Protein AF-A0A2J7QLH9-F1 (afdb_monomer)

InterPro domains:
  IPR019323 ELKS/Rab6-interacting/CAST family member 1 [PF10174] (123-238)
  IPR019323 ELKS/Rab6-interacting/CAST family member 1 [PF10174] (456-669)

Organism: NCBI:txid105785

Radius of gyration: 64.63 Å; Cα contacts (8 Å, |Δi|>4): 52; chains: 1; bounding box: 127×160×203 Å

Sequence (735 aa):
MLVRQLEEELRMRMRNPSVELQQQMEMLFTENEHLTREIAILRETIKELELRIETQKQTLQARDESIKKLLEMLQNKGVGGKMLEEERMQFEFMQARLIESESRTHHYETLVRNRDQELTKTKRLDEFRAEIQRRDQEILAMSAKMKTLEEQHQDYQRHIAVLKESLCAKEEHYNMLQADVEELRQRLEEKNRHIEKKTLTATQATQERNRLNNELNELRDHMDIKDRKINVLQRKLDLHEANKKLANGAARAGEETTALKMQLDEQKKQLEDQRRKLEEHKKGLDSKSRQLEEKEKSIADVDQKLKKRKEKLDQLEAQIQKQSTMAAAGGGGRGDPELQKRLSEMQQELESNHTELEKTREDAQRSQVEMERLLQLVQMSQEEQNTKEKMIRDLQEALKNAQAKLRSQQTANAQLEEQRRREEVEVQDKSVEVNIKEDNVQMVYDLKEVKRNELRITELEQDVCSLEEALTDQHKGEELQGLHEELTKKDAKIMDMEQEICALEAALRDHSHMAELEELVGVVRQKDERIEELEEALRESVRITAEREMVLQEEESCRKQIMEKVGKLEQRLLSLQTAHALRCSTCRPLLMRLQELERRLTQLLAERREHLQDLAQMKQEALEAAISEKDAHLALLEVSGIRTARQAEEADQLHADRRRLMEKLKEENEWSVRLLQEYSEPDHMSLGPSLLDLDMGEDQNCTHSGNHNGQIHQQNEVDQDSLEAVSPNITPPPT

Foldseek 3Di:
DVVVVVVVVVVVCVVDPPPVVVVVVVVVVVVVVVVVVVVVVVVVVVVVVVVVVVVVVVVVVVVVVVVVVVVVVVVPDDDDDPCCPVVVVVVVVVVVVVVVVVVVVVVVVVVVVVVVVVVVVVVVVVVVVVVVVVVVVVVVVVVVVVVVVVVVVVVVVVVVVVVVVVVVVVVVVVVVVVVVVVVVVVVVVVVVVVVVVVVVVVVVVVVVVVVVVVVVVVVVVVVVVVVVVVVVVVVVVVVVVVVCVVVDDDDDDDDPPVVVVVVVVVVVVVVVVVVVVVVVVVVVVVVVVVVVVVVVVVVVVVVVVVVVVVVVVVVVVVVVVVVVVVPPDDDDDDDDVVVVVVVVVVVVVVVVVVVVVVVVVVVVVVVVVVVVVVVVVVVVVVVVVVVVVVVVVVVVVVVVVVVVVVVVVVVVVVVVVVVVVVVVVVVVVVVVVVVVPPPVPPVVVVVVVVVVVVVVVVVVVVVVVVVVVVPPDDDDVPVVVVVVVVVVVVVVVVVVVVVVVVVVVVVVVPCPVVVVVVVVVVVVVVVVVVVVVVVVVVVVVVVVVVVVVVVVVVVVVVVVVVVVVVLVVVQVVLVVVVVVLCPDPVSVVVVVVVVVVVVVVVVVLVVVLVVLLVVLVVLLVVLVVVLVVLVVVLVVLVVVDDDDPVSVVVNVVSVVVSVVSVVVSVVSVVVSVVVCVVSDDDPDPPSHDDPPPDDCDDDDDDDDDDDDDDDDDDDDDDDDDDDDDDDDDDDDDDD

Structure (mmCIF, N/CA/C/O backbone):
data_AF-A0A2J7QLH9-F1
#
_entry.id   AF-A0A2J7QLH9-F1
#
loop_
_atom_site.group_PDB
_atom_site.id
_atom_site.type_symbol
_atom_site.label_atom_id
_atom_site.label_alt_id
_atom_site.label_comp_id
_atom_site.label_asym_id
_atom_site.label_entity_id
_atom_site.label_seq_id
_atom_site.pdbx_PDB_ins_code
_atom_site.Cartn_x
_atom_site.Cartn_y
_atom_site.Cartn_z
_atom_site.occupancy
_atom_site.B_iso_or_equiv
_atom_site.auth_seq_id
_atom_site.auth_comp_id
_atom_site.auth_asym_id
_atom_site.auth_atom_id
_atom_site.pdbx_PDB_model_num
ATOM 1 N N . MET A 1 1 ? 2.334 27.871 14.877 1.00 56.38 1 MET A N 1
ATOM 2 C CA . MET A 1 1 ? 1.434 29.017 15.171 1.00 56.38 1 MET A CA 1
ATOM 3 C C . MET A 1 1 ? 0.047 28.553 15.635 1.00 56.38 1 MET A C 1
ATOM 5 O O . MET A 1 1 ? -0.440 29.079 16.625 1.00 56.38 1 MET A O 1
ATOM 9 N N . LEU A 1 2 ? -0.528 27.517 15.009 1.00 61.38 2 LEU A N 1
ATOM 10 C CA . LEU A 1 2 ? -1.844 26.954 15.352 1.00 61.38 2 LEU A CA 1
ATOM 11 C C . LEU A 1 2 ? -1.919 26.312 16.751 1.00 61.38 2 LEU A C 1
ATOM 13 O O . LEU A 1 2 ? -2.878 26.536 17.473 1.00 61.38 2 LEU A O 1
ATOM 17 N N . VAL A 1 3 ? -0.877 25.587 17.179 1.00 63.22 3 VAL A N 1
ATOM 18 C CA . VAL A 1 3 ? -0.810 25.000 18.536 1.00 63.22 3 VAL A CA 1
ATOM 19 C C . VAL A 1 3 ? -0.829 26.088 19.608 1.00 63.22 3 VAL A C 1
ATOM 21 O O . VAL A 1 3 ? -1.564 25.988 20.579 1.00 63.22 3 VAL A O 1
ATOM 24 N N . ARG A 1 4 ? -0.108 27.190 19.374 1.00 66.12 4 ARG A N 1
ATOM 25 C CA . ARG A 1 4 ? -0.086 28.338 20.284 1.00 66.12 4 ARG A CA 1
ATOM 26 C C . ARG A 1 4 ? -1.447 29.040 20.335 1.00 66.12 4 ARG A C 1
ATOM 28 O O . ARG A 1 4 ? -1.876 29.419 21.410 1.00 66.12 4 ARG A O 1
ATOM 35 N N . GLN A 1 5 ? -2.158 29.139 19.207 1.00 66.06 5 GLN A N 1
ATOM 36 C CA . GLN A 1 5 ? -3.539 29.642 19.163 1.00 66.06 5 GLN A CA 1
ATOM 37 C C . GLN A 1 5 ? -4.534 28.712 19.868 1.00 66.06 5 GLN A C 1
ATOM 39 O O . GLN A 1 5 ? -5.402 29.203 20.578 1.00 66.06 5 GLN A O 1
ATOM 44 N N . LEU A 1 6 ? -4.389 27.392 19.726 1.00 67.31 6 LEU A N 1
ATOM 45 C CA . LEU A 1 6 ? -5.244 26.409 20.395 1.00 67.31 6 LEU A CA 1
ATOM 46 C C . LEU A 1 6 ? -4.986 26.361 21.906 1.00 67.31 6 LEU A C 1
ATOM 48 O O . LEU A 1 6 ? -5.929 26.237 22.681 1.00 67.31 6 LEU A O 1
ATOM 52 N N . GLU A 1 7 ? -3.735 26.521 22.339 1.00 69.25 7 GLU A N 1
ATOM 53 C CA . GLU A 1 7 ? -3.374 26.674 23.752 1.00 69.25 7 GLU A CA 1
ATOM 54 C C . GLU A 1 7 ? -3.890 27.998 24.338 1.00 69.25 7 GLU A C 1
ATOM 56 O O . GLU A 1 7 ? -4.374 28.015 25.472 1.00 69.25 7 GLU A O 1
ATOM 61 N N . GLU A 1 8 ? -3.842 29.095 23.573 1.00 66.50 8 GLU A N 1
ATOM 62 C CA . GLU A 1 8 ? -4.429 30.388 23.953 1.00 66.50 8 GLU A CA 1
ATOM 63 C C . GLU A 1 8 ? -5.969 30.302 24.022 1.00 66.50 8 GLU A C 1
ATOM 65 O O . GLU A 1 8 ? -6.568 30.813 24.967 1.00 66.50 8 GLU A O 1
ATOM 70 N N . GLU A 1 9 ? -6.625 29.595 23.092 1.00 64.12 9 GLU A N 1
ATOM 71 C CA . GLU A 1 9 ? -8.077 29.354 23.098 1.00 64.12 9 GLU A CA 1
ATOM 72 C C . GLU A 1 9 ? -8.522 28.456 24.258 1.00 64.12 9 GLU A C 1
ATOM 74 O O . GLU A 1 9 ? -9.528 28.747 24.909 1.00 64.12 9 GLU A O 1
ATOM 79 N N . LEU A 1 10 ? -7.774 27.391 24.569 1.00 63.62 10 LEU A N 1
ATOM 80 C CA . LEU A 1 10 ? -8.029 26.542 25.737 1.00 63.62 10 LEU A CA 1
ATOM 81 C C . LEU A 1 10 ? -7.818 27.318 27.041 1.00 63.62 10 LEU A C 1
ATOM 83 O O . LEU A 1 10 ? -8.642 27.217 27.952 1.00 63.62 10 LEU A O 1
ATOM 87 N N . ARG A 1 11 ? -6.778 28.159 27.120 1.00 66.25 11 ARG A N 1
ATOM 88 C CA . ARG A 1 11 ? -6.588 29.080 28.253 1.00 66.25 11 ARG A CA 1
ATOM 89 C C . ARG A 1 11 ? -7.726 30.087 28.371 1.00 66.25 11 ARG A C 1
ATOM 91 O O . ARG A 1 11 ? -8.194 30.314 29.484 1.00 66.25 11 ARG A O 1
ATOM 98 N N . MET A 1 12 ? -8.204 30.658 27.267 1.00 57.88 12 MET A N 1
ATOM 99 C CA . MET A 1 12 ? -9.326 31.604 27.271 1.00 57.88 12 MET A CA 1
ATOM 100 C C . MET A 1 12 ? -10.648 30.934 27.673 1.00 57.88 12 MET A C 1
ATOM 102 O O . MET A 1 12 ? -11.394 31.515 28.461 1.00 57.88 12 MET A O 1
ATOM 106 N N . ARG A 1 13 ? -10.910 29.691 27.241 1.00 59.44 13 ARG A N 1
ATOM 107 C CA . ARG A 1 13 ? -12.090 28.908 27.666 1.00 59.44 13 ARG A CA 1
ATOM 108 C C . ARG A 1 13 ? -12.046 28.481 29.135 1.00 59.44 13 ARG A C 1
ATOM 110 O O . ARG A 1 13 ? -13.095 28.398 29.761 1.00 59.44 13 ARG A O 1
ATOM 117 N N . MET A 1 14 ? -10.863 28.234 29.702 1.00 57.50 14 MET A N 1
ATOM 118 C CA . MET A 1 14 ? -10.731 27.959 31.140 1.00 57.50 14 MET A CA 1
ATOM 119 C C . MET A 1 14 ? -10.796 29.224 32.005 1.00 57.50 14 MET A C 1
ATOM 121 O O . MET A 1 14 ? -11.157 29.140 33.176 1.00 57.50 14 MET A O 1
ATOM 125 N N . ARG A 1 15 ? -10.443 30.393 31.455 1.00 59.62 15 ARG A N 1
ATOM 126 C CA . ARG A 1 15 ? -10.458 31.670 32.186 1.00 59.62 15 ARG A CA 1
ATOM 127 C C . ARG A 1 15 ? -11.827 32.359 32.159 1.00 59.62 15 ARG A C 1
ATOM 129 O O . ARG A 1 15 ? -12.136 33.073 33.105 1.00 59.62 15 ARG A O 1
ATOM 136 N N . ASN A 1 16 ? -12.639 32.091 31.133 1.00 57.47 16 ASN A N 1
ATOM 137 C CA . ASN A 1 16 ? -14.028 32.535 31.007 1.00 57.47 16 ASN A CA 1
ATOM 138 C C . ASN A 1 16 ? -14.943 31.319 30.751 1.00 57.47 16 ASN A C 1
ATOM 140 O O . ASN A 1 16 ? -15.189 30.990 29.584 1.00 57.47 16 ASN A O 1
ATOM 144 N N . PRO A 1 17 ? -15.435 30.627 31.800 1.00 62.44 17 PRO A N 1
ATOM 145 C CA . PRO A 1 17 ? -16.482 29.619 31.629 1.00 62.44 17 PRO A CA 1
ATOM 146 C C . PRO A 1 17 ? -17.686 30.237 30.899 1.00 62.44 17 PRO A C 1
ATOM 148 O O . PRO A 1 17 ? -17.948 31.433 31.036 1.00 62.44 17 PRO A O 1
ATOM 151 N N . SER A 1 18 ? -18.401 29.450 30.083 1.00 62.91 18 SER A N 1
ATOM 152 C CA . SER A 1 18 ? -19.563 29.980 29.354 1.00 62.91 18 SER A CA 1
ATOM 153 C C . SER A 1 18 ? -20.562 30.591 30.342 1.00 62.91 18 SER A C 1
ATOM 155 O O . SER A 1 18 ? -20.730 30.086 31.454 1.00 62.91 18 SER A O 1
ATOM 157 N N . VAL A 1 19 ? -21.231 31.677 29.945 1.00 71.69 19 VAL A N 1
ATOM 158 C CA . VAL A 1 19 ? -22.206 32.383 30.798 1.00 71.69 19 VAL A CA 1
ATOM 159 C C . VAL A 1 19 ? -23.267 31.419 31.347 1.00 71.69 19 VAL A C 1
ATOM 161 O O . VAL A 1 19 ? -23.688 31.556 32.490 1.00 71.69 19 VAL A O 1
ATOM 164 N N . GLU A 1 20 ? -23.637 30.396 30.575 1.00 71.06 20 GLU A N 1
ATOM 165 C CA . GLU A 1 20 ? -24.566 29.339 30.989 1.00 71.06 20 GLU A CA 1
ATOM 166 C C . GLU A 1 20 ? -23.999 28.449 32.103 1.00 71.06 20 GLU A C 1
ATOM 168 O O . GLU A 1 20 ? -24.702 28.163 33.071 1.00 71.06 20 GLU A O 1
ATOM 173 N N . LEU A 1 21 ? -22.727 28.044 32.018 1.00 74.69 21 LEU A N 1
ATOM 174 C CA . LEU A 1 21 ? -22.080 27.260 33.073 1.00 74.69 21 LEU A CA 1
ATOM 175 C C . LEU A 1 21 ? -21.905 28.093 34.349 1.00 74.69 21 LEU A C 1
ATOM 177 O O . LEU A 1 21 ? -22.085 27.585 35.454 1.00 74.69 21 LEU A O 1
ATOM 181 N N . GLN A 1 22 ? -21.606 29.384 34.202 1.00 76.62 22 GLN A N 1
ATOM 182 C CA . GLN A 1 22 ? -21.475 30.305 35.326 1.00 76.62 22 GLN A CA 1
ATOM 183 C C . GLN A 1 22 ? -22.825 30.551 36.021 1.00 76.62 22 GLN A C 1
ATOM 185 O O . GLN A 1 22 ? -22.894 30.482 37.245 1.00 76.62 22 GLN A O 1
ATOM 190 N N . GLN A 1 23 ? -23.911 30.707 35.255 1.00 80.62 23 GLN A N 1
ATOM 191 C CA . GLN A 1 23 ? -25.276 30.787 35.790 1.00 80.62 23 GLN A CA 1
ATOM 192 C C . GLN A 1 23 ? -25.710 29.494 36.491 1.00 80.62 23 GLN A C 1
ATOM 194 O O . GLN A 1 23 ? -26.303 29.549 37.566 1.00 80.62 23 GLN A O 1
ATOM 199 N N . GLN A 1 24 ? -25.399 28.322 35.926 1.00 78.31 24 GLN A N 1
ATOM 200 C CA . GLN A 1 24 ? -25.690 27.038 36.576 1.00 78.31 24 GLN A CA 1
ATOM 201 C C . GLN A 1 24 ? -24.931 26.888 37.898 1.00 78.31 24 GLN A C 1
ATOM 203 O O . GLN A 1 24 ? -25.498 26.428 38.889 1.00 78.31 24 GLN A O 1
ATOM 208 N N . MET A 1 25 ? -23.668 27.308 37.932 1.00 75.69 25 MET A N 1
ATOM 209 C CA . MET A 1 25 ? -22.847 27.250 39.136 1.00 75.69 25 MET A CA 1
ATOM 210 C C . MET A 1 25 ? -23.352 28.225 40.213 1.00 75.69 25 MET A C 1
ATOM 212 O O . MET A 1 25 ? -23.438 27.845 41.377 1.00 75.69 25 MET A O 1
ATOM 216 N N . GLU A 1 26 ? -23.764 29.441 39.837 1.00 84.56 26 GLU A N 1
ATOM 217 C CA . GLU A 1 26 ? -24.396 30.405 40.751 1.00 84.56 26 GLU A CA 1
ATOM 218 C C . GLU A 1 26 ? -25.721 29.883 41.320 1.00 84.56 26 GLU A C 1
ATOM 220 O O . GLU A 1 26 ? -25.928 29.954 42.532 1.00 84.56 26 GLU A O 1
ATOM 225 N N . MET A 1 27 ? -26.587 29.283 40.494 1.00 86.00 27 MET A N 1
ATOM 226 C CA . MET A 1 27 ? -27.824 28.667 40.988 1.00 86.00 27 MET A CA 1
ATOM 227 C C . MET A 1 27 ? -27.532 27.560 42.004 1.00 86.00 27 MET A C 1
ATOM 229 O O . MET A 1 27 ? -28.116 27.563 43.088 1.00 86.00 27 MET A O 1
ATOM 233 N N . LEU A 1 28 ? -26.573 26.678 41.712 1.00 83.75 28 LEU A N 1
ATOM 234 C CA . LEU A 1 28 ? -26.166 25.625 42.643 1.00 83.75 28 LEU A CA 1
ATOM 235 C C . LEU A 1 28 ? -25.597 26.191 43.948 1.00 83.75 28 LEU A C 1
ATOM 237 O O . LEU A 1 28 ? -25.897 25.655 45.012 1.00 83.75 28 LEU A O 1
ATOM 241 N N . PHE A 1 29 ? -24.824 27.281 43.907 1.00 87.38 29 PHE A N 1
ATOM 242 C CA . PHE A 1 29 ? -24.346 27.939 45.126 1.00 87.38 29 PHE A CA 1
ATOM 243 C C . PHE A 1 29 ? -25.495 28.521 45.953 1.00 87.38 29 PHE A C 1
ATOM 245 O O . PHE A 1 29 ? -25.535 28.301 47.164 1.00 87.38 29 PHE A O 1
ATOM 252 N N . THR A 1 30 ? -26.467 29.185 45.322 1.00 90.56 30 THR A N 1
ATOM 253 C CA . THR A 1 30 ? -27.635 29.725 46.041 1.00 90.56 30 THR A CA 1
ATOM 254 C C . THR A 1 30 ? -28.510 28.627 46.648 1.00 90.56 30 THR A C 1
ATOM 256 O O . THR A 1 30 ? -28.997 28.774 47.772 1.00 90.56 30 THR A O 1
ATOM 259 N N . GLU A 1 31 ? -28.667 27.500 45.950 1.00 89.69 31 GLU A N 1
ATOM 260 C CA . GLU A 1 31 ? -29.385 26.331 46.453 1.00 89.69 31 GLU A CA 1
ATOM 261 C C . GLU A 1 31 ? -28.627 25.688 47.623 1.00 89.69 31 GLU A C 1
ATOM 263 O O . GLU A 1 31 ? -29.224 25.374 48.652 1.00 89.69 31 GLU A O 1
ATOM 268 N N . ASN A 1 32 ? -27.298 25.591 47.539 1.00 85.44 32 ASN A N 1
ATOM 269 C CA . ASN A 1 32 ? -26.466 25.080 48.627 1.00 85.44 32 ASN A CA 1
ATOM 270 C C . ASN A 1 32 ? -26.531 25.978 49.878 1.00 85.44 32 ASN A C 1
ATOM 272 O O . ASN A 1 32 ? -26.666 25.482 50.999 1.00 85.44 32 ASN A O 1
ATOM 276 N N . GLU A 1 33 ? -26.519 27.303 49.706 1.00 89.31 33 GLU A N 1
ATOM 277 C CA . GLU A 1 33 ? -26.706 28.263 50.801 1.00 89.31 33 GLU A CA 1
ATOM 278 C C . GLU A 1 33 ? -28.113 28.198 51.412 1.00 89.31 33 GLU A C 1
ATOM 280 O O . GLU A 1 33 ? -28.278 28.382 52.623 1.00 89.31 33 GLU A O 1
ATOM 285 N N . HIS A 1 34 ? -29.143 27.953 50.599 1.00 91.56 34 HIS A N 1
ATOM 286 C CA . HIS A 1 34 ? -30.507 27.740 51.081 1.00 91.56 34 HIS A CA 1
ATOM 287 C C . HIS A 1 34 ? -30.602 26.460 51.920 1.00 91.56 34 HIS A C 1
ATOM 289 O O . HIS A 1 34 ? -31.038 26.510 53.071 1.00 91.56 34 HIS A O 1
ATOM 295 N N . LEU A 1 35 ? -30.118 25.335 51.387 1.00 88.56 35 LEU A N 1
ATOM 296 C CA . LEU A 1 35 ? -30.113 24.045 52.079 1.00 88.56 35 LEU A CA 1
ATOM 297 C C . LEU A 1 35 ? -29.299 24.099 53.377 1.00 88.56 35 LEU A C 1
ATOM 299 O O . LEU A 1 35 ? -29.717 23.561 54.400 1.00 88.56 35 LEU A O 1
ATOM 303 N N . THR A 1 36 ? -28.170 24.809 53.379 1.00 88.94 36 THR A N 1
ATOM 304 C CA . THR A 1 36 ? -27.350 24.998 54.584 1.00 88.94 36 THR A CA 1
ATOM 305 C C . THR A 1 36 ? -28.116 25.748 55.679 1.00 88.94 36 THR A C 1
ATOM 307 O O . THR A 1 36 ? -28.050 25.368 56.852 1.00 88.94 36 THR A O 1
ATOM 310 N N . ARG A 1 37 ? -28.894 26.778 55.316 1.00 91.88 37 ARG A N 1
ATOM 311 C CA . ARG A 1 37 ? -29.759 27.508 56.260 1.00 91.88 37 ARG A CA 1
ATOM 312 C C . ARG A 1 37 ? -30.898 26.640 56.786 1.00 91.88 37 ARG A C 1
ATOM 314 O O . ARG A 1 37 ? -31.166 26.656 57.985 1.00 91.88 37 ARG A O 1
ATOM 321 N N . GLU A 1 38 ? -31.534 25.861 55.920 1.00 92.00 38 GLU A N 1
ATOM 322 C CA . GLU A 1 38 ? -32.623 24.963 56.307 1.00 92.00 38 GLU A CA 1
ATOM 323 C C . GLU A 1 38 ? -32.138 23.872 57.274 1.00 92.00 38 GLU A C 1
ATOM 325 O O . GLU A 1 38 ? -32.742 23.657 58.325 1.00 92.00 38 GLU A O 1
ATOM 330 N N . ILE A 1 39 ? -30.975 23.269 57.004 1.00 88.81 39 ILE A N 1
ATOM 331 C CA . ILE A 1 39 ? -30.330 22.304 57.907 1.00 88.81 39 ILE A CA 1
ATOM 332 C C . ILE A 1 39 ? -30.028 22.937 59.272 1.00 88.81 39 ILE A C 1
ATOM 334 O O . ILE A 1 39 ? -30.208 22.282 60.302 1.00 88.81 39 ILE A O 1
ATOM 338 N N . ALA A 1 40 ? -29.578 24.194 59.312 1.00 89.62 40 ALA A N 1
ATOM 339 C CA . ALA A 1 40 ? -29.312 24.888 60.570 1.00 89.62 40 ALA A CA 1
ATOM 340 C C . ALA A 1 40 ? -30.594 25.084 61.401 1.00 89.62 40 ALA A C 1
ATOM 342 O O . ALA A 1 40 ? -30.595 24.785 62.595 1.00 89.62 40 ALA A O 1
ATOM 343 N N . ILE A 1 41 ? -31.694 25.501 60.766 1.00 92.88 41 ILE A N 1
ATOM 344 C CA . ILE A 1 41 ? -32.999 25.670 61.427 1.00 92.88 41 ILE A CA 1
ATOM 345 C C . ILE A 1 4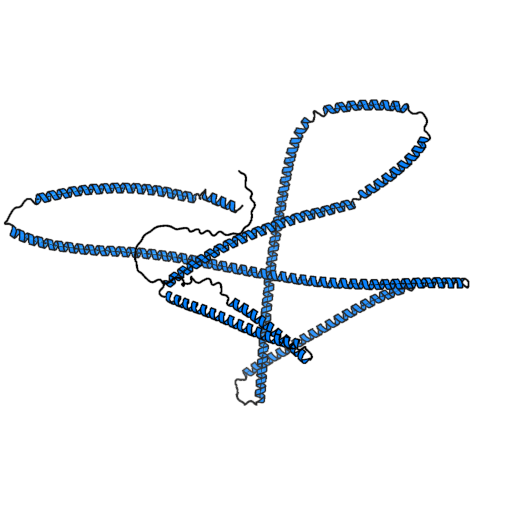1 ? -33.521 24.324 61.940 1.00 92.88 41 ILE A C 1
ATOM 347 O O . ILE A 1 41 ? -33.939 24.223 63.093 1.00 92.88 41 ILE A O 1
ATOM 351 N N . LEU A 1 42 ? -33.441 23.269 61.124 1.00 89.38 42 LEU A N 1
ATOM 352 C CA . LEU A 1 42 ? -33.874 21.930 61.525 1.00 89.38 42 LEU A CA 1
ATOM 353 C C . LEU A 1 42 ? -33.082 21.419 62.736 1.00 89.38 42 LEU A C 1
ATOM 355 O O . LEU A 1 42 ? -33.673 20.902 63.684 1.00 89.38 42 LEU A O 1
ATOM 359 N N . ARG A 1 43 ? -31.762 21.634 62.769 1.00 90.19 43 ARG A N 1
ATOM 360 C CA . ARG A 1 43 ? -30.931 21.289 63.935 1.00 90.19 43 ARG A CA 1
ATOM 361 C C . ARG A 1 43 ? -31.349 22.044 65.198 1.00 90.19 43 ARG A C 1
ATOM 363 O O . ARG A 1 43 ? -31.335 21.450 66.273 1.00 90.19 43 ARG A O 1
ATOM 370 N N . GLU A 1 44 ? -31.735 23.312 65.085 1.00 91.94 44 GLU A N 1
ATOM 371 C CA . GLU A 1 44 ? -32.221 24.105 66.221 1.00 91.94 44 GLU A CA 1
ATOM 372 C C . GLU A 1 44 ? -33.567 23.569 66.742 1.00 91.94 44 GLU A C 1
ATOM 374 O O . GLU A 1 44 ? -33.734 23.366 67.945 1.00 91.94 44 GLU A O 1
ATOM 379 N N . THR A 1 45 ? -34.498 23.232 65.840 1.00 92.25 45 THR A N 1
ATOM 380 C CA . THR A 1 45 ? -35.798 22.652 66.226 1.00 92.25 45 THR A CA 1
ATOM 381 C C . THR A 1 45 ? -35.666 21.282 66.890 1.00 92.25 45 THR A C 1
ATOM 383 O O . THR A 1 45 ? -36.386 20.994 67.845 1.00 92.25 45 THR A O 1
ATOM 386 N N . ILE A 1 46 ? -34.716 20.451 66.445 1.00 91.19 46 ILE A N 1
ATOM 387 C CA . ILE A 1 46 ? -34.428 19.158 67.080 1.00 91.19 46 ILE A CA 1
ATOM 388 C C . ILE A 1 46 ? -33.942 19.372 68.516 1.00 91.19 46 ILE A C 1
ATOM 390 O O . ILE A 1 46 ? -34.491 18.754 69.425 1.00 91.19 46 ILE A O 1
ATOM 394 N N . LYS A 1 47 ? -33.002 20.299 68.748 1.00 90.12 47 LYS A N 1
ATOM 395 C CA . LYS A 1 47 ? -32.526 20.620 70.106 1.00 90.12 47 LYS A CA 1
ATOM 396 C C . LYS A 1 47 ? -33.655 21.103 71.021 1.00 90.12 47 LYS A C 1
ATOM 398 O O . LYS A 1 47 ? -33.694 20.738 72.196 1.00 90.12 47 LYS A O 1
ATOM 403 N N . GLU A 1 48 ? -34.583 21.913 70.508 1.00 93.38 48 GLU A N 1
ATOM 404 C CA . GLU A 1 48 ? -35.729 22.382 71.297 1.00 93.38 48 GLU A CA 1
ATOM 405 C C . GLU A 1 48 ? -36.672 21.226 71.674 1.00 93.38 48 GLU A C 1
ATOM 407 O O . GLU A 1 48 ? -37.138 21.138 72.814 1.00 93.38 48 GLU A O 1
ATOM 412 N N . LEU A 1 49 ? -36.930 20.305 70.740 1.00 89.94 49 LEU A N 1
ATOM 413 C CA . LEU A 1 49 ? -37.738 19.112 70.998 1.00 89.94 49 LEU A CA 1
ATOM 414 C C . LEU A 1 49 ? -37.061 18.164 71.994 1.00 89.94 49 LEU A C 1
ATOM 416 O O . LEU A 1 49 ? -37.733 17.657 72.891 1.00 89.94 49 LEU A O 1
ATOM 420 N N . GLU A 1 50 ? -35.747 17.969 71.891 1.00 88.62 50 GLU A N 1
ATOM 421 C CA . GLU A 1 50 ? -34.963 17.177 72.845 1.00 88.62 50 GLU A CA 1
ATOM 422 C C . GLU A 1 50 ? -35.058 17.752 74.264 1.00 88.62 50 GLU A C 1
ATOM 424 O O . GLU A 1 50 ? -35.335 17.015 75.213 1.00 88.62 50 GLU A O 1
ATOM 429 N N . LEU A 1 51 ? -34.939 19.077 74.414 1.00 92.25 51 LEU A N 1
ATOM 430 C CA . LEU A 1 51 ? -35.103 19.743 75.707 1.00 92.25 51 LEU A CA 1
ATOM 431 C C . LEU A 1 51 ? -36.517 19.536 76.276 1.00 92.25 51 LEU A C 1
ATOM 433 O O . LEU A 1 51 ? -36.680 19.254 77.467 1.00 92.25 51 LEU A O 1
ATOM 437 N N . ARG A 1 52 ? -37.558 19.627 75.436 1.00 91.88 52 ARG A N 1
ATOM 438 C CA . ARG A 1 52 ? -38.949 19.375 75.857 1.00 91.88 52 ARG A CA 1
ATOM 439 C C . ARG A 1 52 ? -39.156 17.933 76.315 1.00 91.88 52 ARG A C 1
ATOM 441 O O . ARG A 1 52 ? -39.808 17.725 77.339 1.00 91.88 52 ARG A O 1
ATOM 448 N N . ILE A 1 53 ? -38.598 16.961 75.594 1.00 91.75 53 ILE A N 1
ATOM 449 C CA . ILE A 1 53 ? -38.665 15.541 75.965 1.00 91.75 53 ILE A CA 1
ATOM 450 C C . ILE A 1 53 ? -37.994 15.321 77.322 1.00 91.75 53 ILE A C 1
ATOM 452 O O . ILE A 1 53 ? -38.583 14.685 78.197 1.00 91.75 53 ILE A O 1
ATOM 456 N N . GLU A 1 54 ? -36.812 15.896 77.541 1.00 91.38 54 GLU A N 1
ATOM 457 C CA . GLU A 1 54 ? -36.095 15.751 78.810 1.00 91.38 54 GLU A CA 1
ATOM 458 C C . GLU A 1 54 ? -36.880 16.370 79.980 1.00 91.38 54 GLU A C 1
ATOM 460 O O . GLU A 1 54 ? -37.017 15.766 81.045 1.00 91.38 54 GLU A O 1
ATOM 465 N N . THR A 1 55 ? -37.518 17.521 79.757 1.00 90.56 55 THR A N 1
ATOM 466 C CA . THR A 1 55 ? -38.369 18.176 80.766 1.00 90.56 55 THR A CA 1
ATOM 467 C C . THR A 1 55 ? -39.608 17.330 81.110 1.00 90.56 55 THR A C 1
ATOM 469 O O . THR A 1 55 ? -39.993 17.190 82.278 1.00 90.56 55 THR A O 1
ATOM 472 N N . GLN A 1 56 ? -40.243 16.721 80.103 1.00 88.00 56 GLN A N 1
ATOM 473 C CA . GLN A 1 56 ? -41.383 15.822 80.310 1.00 88.00 56 GLN A CA 1
ATOM 474 C C . GLN A 1 56 ? -40.977 14.546 81.050 1.00 88.00 56 GLN A C 1
ATOM 476 O O . GLN A 1 56 ? -41.700 14.100 81.944 1.00 88.00 56 GLN A O 1
ATOM 481 N N . LYS A 1 57 ? -39.804 13.992 80.737 1.00 90.62 57 LYS A N 1
ATOM 482 C CA . LYS A 1 57 ? -39.250 12.813 81.408 1.00 90.62 57 LYS A CA 1
ATOM 483 C C . LYS A 1 57 ? -39.003 13.069 82.896 1.00 90.62 57 LYS A C 1
ATOM 485 O O . LYS A 1 57 ? -39.436 12.270 83.723 1.00 90.62 57 LYS A O 1
ATOM 490 N N . GLN A 1 58 ? -38.413 14.212 83.249 1.00 86.56 58 GLN A N 1
ATOM 491 C CA . GLN A 1 58 ? -38.233 14.620 84.650 1.00 86.56 58 GLN A CA 1
ATOM 492 C C . GLN A 1 58 ? -39.576 14.774 85.384 1.00 86.56 58 GLN A C 1
ATOM 494 O O . GLN A 1 58 ? -39.714 14.372 86.540 1.00 86.56 58 GLN A O 1
ATOM 499 N N . THR A 1 59 ? -40.602 15.291 84.698 1.00 87.50 59 THR A N 1
ATOM 500 C CA . THR A 1 59 ? -41.955 15.427 85.263 1.00 87.50 59 THR A CA 1
ATOM 501 C C . THR A 1 59 ? -42.607 14.069 85.531 1.00 87.50 59 THR A C 1
ATOM 503 O O . THR A 1 59 ? -43.249 13.889 86.567 1.00 87.50 59 THR A O 1
ATOM 506 N N . LEU A 1 60 ? -42.455 13.105 84.617 1.00 86.44 60 LEU A N 1
ATOM 507 C CA . LEU A 1 60 ? -42.951 11.739 84.807 1.00 86.44 60 LEU A CA 1
ATOM 508 C C . LEU A 1 60 ? -42.235 11.048 85.968 1.00 86.44 60 LEU A C 1
ATOM 510 O O . LEU A 1 60 ? -42.896 10.494 86.840 1.00 86.44 60 LEU A O 1
ATOM 514 N N . GLN A 1 61 ? -40.914 11.188 86.052 1.00 83.69 61 GLN A N 1
ATOM 515 C CA . GLN A 1 61 ? -40.126 10.611 87.137 1.00 83.69 61 GLN A CA 1
ATOM 516 C C . GLN A 1 61 ? -40.555 11.144 88.518 1.00 83.69 61 GLN A C 1
ATOM 518 O O . GLN A 1 61 ? -40.737 10.369 89.455 1.00 83.69 61 GLN A O 1
ATOM 523 N N . ALA A 1 62 ? -40.829 12.447 88.640 1.00 82.81 62 ALA A N 1
ATOM 524 C CA . ALA A 1 62 ? -41.354 13.034 89.877 1.00 82.81 62 ALA A CA 1
ATOM 525 C C . ALA A 1 62 ? -42.762 12.514 90.247 1.00 82.81 62 ALA A C 1
ATOM 527 O O . ALA A 1 62 ? -43.103 12.369 91.430 1.00 82.81 62 ALA A O 1
ATOM 528 N N . ARG A 1 63 ? -43.599 12.218 89.243 1.00 83.81 63 ARG A N 1
ATOM 529 C CA . ARG A 1 63 ? -44.917 11.596 89.453 1.00 83.81 63 ARG A CA 1
ATOM 530 C C . ARG A 1 63 ? -44.783 10.149 89.916 1.00 83.81 63 ARG A C 1
ATOM 532 O O . ARG A 1 63 ? -45.469 9.775 90.866 1.00 83.81 63 ARG A O 1
ATOM 539 N N . ASP A 1 64 ? -43.877 9.378 89.326 1.00 88.00 64 ASP A N 1
ATOM 540 C CA . ASP A 1 64 ? -43.623 7.987 89.715 1.00 88.00 64 ASP A CA 1
ATOM 541 C C . ASP A 1 64 ? -43.105 7.887 91.158 1.00 88.00 64 ASP A C 1
ATOM 543 O O . ASP A 1 64 ? -43.575 7.057 91.939 1.00 88.00 64 ASP A O 1
ATOM 547 N N . GLU A 1 65 ? -42.217 8.792 91.573 1.00 84.19 65 GLU A N 1
ATOM 548 C CA . GLU A 1 65 ? -41.749 8.878 92.963 1.00 84.19 65 GLU A CA 1
ATOM 549 C C . GLU A 1 65 ? -42.874 9.237 93.948 1.00 84.19 65 GLU A C 1
ATOM 551 O O . GLU A 1 65 ? -42.905 8.744 95.080 1.00 84.19 65 GLU A O 1
ATOM 556 N N . SER A 1 66 ? -43.832 10.062 93.517 1.00 79.69 66 SER A N 1
ATOM 557 C CA . SER A 1 66 ? -45.005 10.419 94.326 1.00 79.69 66 SER A CA 1
ATOM 558 C C . SER A 1 66 ? -45.981 9.249 94.470 1.00 79.69 66 SER A C 1
ATOM 560 O O . SER A 1 66 ? -46.487 9.001 95.566 1.00 79.69 66 SER A O 1
ATOM 562 N N . ILE A 1 67 ? -46.208 8.492 93.392 1.00 82.31 67 ILE A N 1
ATOM 563 C CA . ILE A 1 67 ? -47.025 7.269 93.407 1.00 82.31 67 ILE A CA 1
ATOM 564 C C . ILE A 1 67 ? -46.379 6.220 94.314 1.00 82.31 67 ILE A C 1
ATOM 566 O O . ILE A 1 67 ? -47.062 5.617 95.141 1.00 82.31 67 ILE A O 1
ATOM 570 N N . LYS A 1 68 ? -45.056 6.051 94.232 1.00 82.25 68 LYS A N 1
ATOM 571 C CA . LYS A 1 68 ? -44.315 5.116 95.085 1.00 82.25 68 LYS A CA 1
ATOM 572 C C . LYS A 1 68 ? -44.464 5.448 96.575 1.00 82.25 68 LYS A C 1
ATOM 574 O O . LYS A 1 68 ? -44.770 4.557 97.361 1.00 82.25 68 LYS A O 1
ATOM 579 N N . LYS A 1 69 ? -44.363 6.728 96.958 1.00 78.06 69 LYS A N 1
ATOM 580 C CA . LYS A 1 69 ? -44.602 7.179 98.345 1.00 78.06 69 LYS A CA 1
ATOM 581 C C . LYS A 1 69 ? -46.043 6.941 98.811 1.00 78.06 69 LYS A C 1
ATOM 583 O O . LYS A 1 69 ? -46.262 6.586 99.966 1.00 78.06 69 LYS A O 1
ATOM 588 N N . LEU A 1 70 ? -47.033 7.114 97.931 1.00 75.00 70 LEU A N 1
ATOM 589 C CA . LEU A 1 70 ? -48.437 6.805 98.233 1.00 75.00 70 LEU A CA 1
ATOM 590 C C . LEU A 1 70 ? -48.665 5.303 98.454 1.00 75.00 70 LEU A C 1
ATOM 592 O O . LEU A 1 70 ? -49.385 4.927 99.380 1.00 75.00 70 LEU A O 1
ATOM 596 N N . LEU A 1 71 ? -48.023 4.451 97.652 1.00 72.56 71 LEU A N 1
ATOM 597 C CA . LEU A 1 71 ? -48.085 2.995 97.796 1.00 72.56 71 LEU A CA 1
ATOM 598 C C . LEU A 1 71 ? -47.393 2.509 99.082 1.00 72.56 71 LEU A C 1
ATOM 600 O O . LEU A 1 71 ? -47.946 1.660 99.780 1.00 72.56 71 LEU A O 1
ATOM 604 N N . GLU A 1 72 ? -46.256 3.099 99.460 1.00 70.81 72 GLU A N 1
ATOM 605 C CA . GLU A 1 72 ? -45.577 2.819 100.738 1.00 70.81 72 GLU A CA 1
ATOM 606 C C . GLU A 1 72 ? -46.428 3.236 101.955 1.00 70.81 72 GLU A C 1
ATOM 608 O O . GLU A 1 72 ? -46.472 2.524 102.959 1.00 70.81 72 GLU A O 1
ATOM 613 N N . MET A 1 73 ? -47.178 4.344 101.868 1.00 62.84 73 MET A N 1
ATOM 614 C CA . MET A 1 73 ? -48.116 4.751 102.927 1.00 62.84 73 MET A CA 1
ATOM 615 C C . MET A 1 73 ? -49.348 3.836 103.030 1.00 62.84 73 MET A C 1
ATOM 617 O O . MET A 1 73 ? -49.897 3.672 104.122 1.00 62.84 73 MET A O 1
ATOM 621 N N . LEU A 1 74 ? -49.776 3.221 101.923 1.00 60.66 74 LEU A N 1
ATOM 622 C CA . LEU A 1 74 ? -50.888 2.264 101.892 1.00 60.66 74 LEU A CA 1
ATOM 623 C C . LEU A 1 74 ? -50.501 0.879 102.432 1.00 60.66 74 LEU A C 1
ATOM 625 O O . LEU A 1 74 ? -51.351 0.203 103.009 1.00 60.66 74 LEU A O 1
ATOM 629 N N . GLN A 1 75 ? -49.231 0.476 102.331 1.00 56.75 75 GLN A N 1
ATOM 630 C CA . GLN A 1 75 ? -48.745 -0.806 102.863 1.00 56.75 75 GLN A CA 1
ATOM 631 C C . GLN A 1 75 ? -48.603 -0.852 104.403 1.00 56.75 75 GLN A C 1
ATOM 633 O O . GLN A 1 75 ? -48.416 -1.932 104.957 1.00 56.75 75 GLN A O 1
ATOM 638 N N . ASN A 1 76 ? -48.773 0.269 105.121 1.00 46.75 76 ASN A N 1
ATOM 639 C CA . ASN A 1 76 ? -48.553 0.371 106.577 1.00 46.75 76 ASN A CA 1
ATOM 640 C C . ASN A 1 76 ? -49.813 0.273 107.472 1.00 46.75 76 ASN A C 1
ATOM 642 O O . ASN A 1 76 ? -49.756 0.623 108.652 1.00 46.75 76 ASN A O 1
ATOM 646 N N . LYS A 1 77 ? -50.957 -0.221 106.978 1.00 47.16 77 LYS A N 1
ATOM 647 C CA . LYS A 1 77 ? -52.150 -0.471 107.818 1.00 47.16 77 LYS A CA 1
ATOM 648 C C . LYS A 1 77 ? -52.584 -1.936 107.758 1.00 47.16 77 LYS A C 1
ATOM 650 O O . LYS A 1 77 ? -53.366 -2.321 106.900 1.00 47.16 77 LYS A O 1
ATOM 655 N N . GLY A 1 78 ? -52.083 -2.738 108.699 1.00 50.53 78 GLY A N 1
ATOM 656 C CA . GLY A 1 78 ? -52.491 -4.131 108.902 1.00 50.53 78 GLY A CA 1
ATOM 657 C C . GLY A 1 78 ? -53.540 -4.292 110.009 1.00 50.53 78 GLY A C 1
ATOM 658 O O . GLY A 1 78 ? -53.297 -3.902 111.147 1.00 50.53 78 GLY A O 1
ATOM 659 N N . VAL A 1 79 ? -54.680 -4.903 109.671 1.00 41.59 79 VAL A N 1
ATOM 660 C CA . VAL A 1 79 ? -55.709 -5.509 110.552 1.00 41.59 79 VAL A CA 1
ATOM 661 C C . VAL A 1 79 ? -56.399 -6.582 109.683 1.00 41.59 79 VAL A C 1
ATOM 663 O O . VAL A 1 79 ? -56.631 -6.306 108.518 1.00 41.59 79 VAL A O 1
ATOM 666 N N . GLY A 1 80 ? -56.767 -7.809 110.061 1.00 40.28 80 GLY A N 1
ATOM 667 C CA . GLY A 1 80 ? -56.715 -8.567 111.306 1.00 40.28 80 GLY A CA 1
ATOM 668 C C . GLY A 1 80 ? -57.507 -9.886 111.143 1.00 40.28 80 GLY A C 1
ATOM 669 O O . GLY A 1 80 ? -58.730 -9.901 111.183 1.00 40.28 80 GLY A O 1
ATOM 670 N N . GLY A 1 81 ? -56.800 -11.007 110.988 1.00 49.75 81 GLY A N 1
ATOM 671 C CA . GLY A 1 81 ? -57.013 -12.284 111.691 1.00 49.75 81 GLY A CA 1
ATOM 672 C C . GLY A 1 81 ? -58.204 -13.220 111.428 1.00 49.75 81 GLY A C 1
ATOM 673 O O . GLY A 1 81 ? -57.988 -14.420 111.564 1.00 49.75 81 GLY A O 1
ATOM 674 N N . LYS A 1 82 ? -59.435 -12.779 111.121 1.00 43.00 82 LYS A N 1
ATOM 675 C CA . LYS A 1 82 ? -60.595 -13.719 111.062 1.00 43.00 82 LYS A CA 1
ATOM 676 C C . LYS A 1 82 ? -61.627 -13.494 109.944 1.00 43.00 82 LYS A C 1
ATOM 678 O O . LYS A 1 82 ? -62.613 -14.216 109.898 1.00 43.00 82 LYS A O 1
ATOM 683 N N . MET A 1 83 ? -61.349 -12.591 109.002 1.00 45.75 83 MET A N 1
ATOM 684 C CA . MET A 1 83 ? -61.952 -12.576 107.653 1.00 45.75 83 MET A CA 1
ATOM 685 C C . MET A 1 83 ? -61.130 -13.398 106.638 1.00 45.75 83 MET A C 1
ATOM 687 O O . MET A 1 83 ? -61.496 -13.497 105.478 1.00 45.75 83 MET A O 1
ATOM 691 N N . LEU A 1 84 ? -60.038 -14.037 107.073 1.00 50.84 84 LEU A N 1
ATOM 692 C CA . LEU A 1 84 ? -59.043 -14.634 106.184 1.00 50.84 84 LEU A CA 1
ATOM 693 C C . LEU A 1 84 ? -59.487 -15.898 105.446 1.00 50.84 84 LEU A C 1
ATOM 695 O O . LEU A 1 84 ? -58.852 -16.204 104.459 1.00 50.84 84 LEU A O 1
ATOM 699 N N . GLU A 1 85 ? -60.504 -16.650 105.865 1.00 51.16 85 GLU A N 1
ATOM 700 C CA . GLU A 1 85 ? -60.879 -17.896 105.161 1.00 51.16 85 GLU A CA 1
ATOM 701 C C . GLU A 1 85 ? -61.852 -17.620 103.997 1.00 51.16 85 GLU A C 1
ATOM 703 O O . GLU A 1 85 ? -61.655 -18.110 102.887 1.00 51.16 85 GLU A O 1
ATOM 708 N N . GLU A 1 86 ? -62.855 -16.760 104.217 1.00 53.28 86 GLU A N 1
ATOM 709 C CA . GLU A 1 86 ? -63.773 -16.286 103.169 1.00 53.28 86 GLU A CA 1
ATOM 710 C C . GLU A 1 86 ? -63.090 -15.288 102.226 1.00 53.28 86 GLU A C 1
ATOM 712 O O . GLU A 1 86 ? -63.271 -15.387 101.013 1.00 53.28 86 GLU A O 1
ATOM 717 N N . GLU A 1 87 ? -62.239 -14.386 102.736 1.00 54.44 87 GLU A N 1
ATOM 718 C CA . GLU A 1 87 ? -61.388 -13.551 101.880 1.00 54.44 87 GLU A CA 1
ATOM 719 C C . GLU A 1 87 ? -60.357 -14.386 101.129 1.00 54.44 87 GLU A C 1
ATOM 721 O O . GLU A 1 87 ? -60.059 -14.044 99.996 1.00 54.44 87 GLU A O 1
ATOM 726 N N . ARG A 1 88 ? -59.839 -15.492 101.683 1.00 59.19 88 ARG A N 1
ATOM 727 C CA . ARG A 1 88 ? -58.922 -16.390 100.960 1.00 59.19 88 ARG A CA 1
ATOM 728 C C . ARG A 1 88 ? -59.633 -17.194 99.884 1.00 59.19 88 ARG A C 1
ATOM 730 O O . ARG A 1 88 ? -59.068 -17.307 98.809 1.00 59.19 88 ARG A O 1
ATOM 737 N N . MET A 1 89 ? -60.868 -17.658 100.095 1.00 63.81 89 MET A N 1
ATOM 738 C CA . MET A 1 89 ? -61.674 -18.242 99.009 1.00 63.81 89 MET A CA 1
ATOM 739 C C . MET A 1 89 ? -62.043 -17.206 97.940 1.00 63.81 89 MET A C 1
ATOM 741 O O . MET A 1 89 ? -61.960 -17.495 96.747 1.00 63.81 89 MET A O 1
ATOM 745 N N . GLN A 1 90 ? -62.428 -15.988 98.333 1.00 72.00 90 GLN A N 1
ATOM 746 C CA . GLN A 1 90 ? -62.687 -14.904 97.379 1.00 72.00 90 GLN A CA 1
ATOM 747 C C . GLN A 1 90 ? -61.411 -14.478 96.648 1.00 72.00 90 GLN A C 1
ATOM 749 O O . GLN A 1 90 ? -61.463 -14.206 95.452 1.00 72.00 90 GLN A O 1
ATOM 754 N N . PHE A 1 91 ? -60.267 -14.466 97.328 1.00 72.75 91 PHE A N 1
ATOM 755 C CA . PHE A 1 91 ? -58.957 -14.179 96.760 1.00 72.75 91 PHE A CA 1
ATOM 756 C C . PHE A 1 91 ? -58.502 -15.301 95.831 1.00 72.75 91 PHE A C 1
ATOM 758 O O . PHE A 1 91 ? -58.045 -14.997 94.743 1.00 72.75 91 PHE A O 1
ATOM 765 N N . GLU A 1 92 ? -58.702 -16.574 96.177 1.00 73.25 92 GLU A N 1
ATOM 766 C CA . GLU A 1 92 ? -58.425 -17.727 95.308 1.00 73.25 92 GLU A CA 1
ATOM 767 C C . GLU A 1 92 ? -59.331 -17.717 94.063 1.00 73.25 92 GLU A C 1
ATOM 769 O O . GLU A 1 92 ? -58.852 -17.937 92.952 1.00 73.25 92 GLU A O 1
ATOM 774 N N . PHE A 1 93 ? -60.616 -17.365 94.195 1.00 79.12 93 PHE A N 1
ATOM 775 C CA . PHE A 1 93 ? -61.525 -17.181 93.056 1.00 79.12 93 PHE A CA 1
ATOM 776 C C . PHE A 1 93 ? -61.129 -15.984 92.174 1.00 79.12 93 PHE A C 1
ATOM 778 O O . PHE A 1 93 ? -61.156 -16.058 90.942 1.00 79.12 93 PHE A O 1
ATOM 785 N N . MET A 1 94 ? -60.733 -14.870 92.791 1.00 80.88 94 MET A N 1
ATOM 786 C CA . MET A 1 94 ? -60.264 -13.673 92.091 1.00 80.88 94 MET A CA 1
ATOM 787 C C . MET A 1 94 ? -58.909 -13.916 91.417 1.00 80.88 94 MET A C 1
ATOM 789 O O . MET A 1 94 ? -58.702 -13.467 90.293 1.00 80.88 94 MET A O 1
ATOM 793 N N . GLN A 1 95 ? -58.033 -14.694 92.050 1.00 82.62 95 GLN A N 1
ATOM 794 C CA . GLN A 1 95 ? -56.750 -15.146 91.526 1.00 82.62 95 GLN A CA 1
ATOM 795 C C . GLN A 1 95 ? -56.950 -16.106 90.350 1.00 82.62 95 GLN A C 1
ATOM 797 O O . GLN A 1 95 ? -56.286 -15.948 89.333 1.00 82.62 95 GLN A O 1
ATOM 802 N N . ALA A 1 96 ? -57.918 -17.026 90.415 1.00 81.69 96 ALA A N 1
ATOM 803 C CA . ALA A 1 96 ? -58.280 -17.878 89.282 1.00 81.69 96 ALA A CA 1
ATOM 804 C C . ALA A 1 96 ? -58.796 -17.059 88.083 1.00 81.69 96 ALA A C 1
ATOM 806 O O . ALA A 1 96 ? -58.370 -17.287 86.950 1.00 81.69 96 ALA A O 1
ATOM 807 N N . ARG A 1 97 ? -59.651 -16.049 88.317 1.00 87.88 97 ARG A N 1
ATOM 808 C CA . ARG A 1 97 ? -60.075 -15.097 87.269 1.00 87.88 97 ARG A CA 1
ATOM 809 C C . ARG A 1 97 ? -58.921 -14.255 86.729 1.00 87.88 97 ARG A C 1
ATOM 811 O O . ARG A 1 97 ? -58.926 -13.940 85.541 1.00 87.88 97 ARG A O 1
ATOM 818 N N . LEU A 1 98 ? -57.967 -13.872 87.576 1.00 85.12 98 LEU A N 1
ATOM 819 C CA . LEU A 1 98 ? -56.781 -13.128 87.164 1.00 85.12 98 LEU A CA 1
ATOM 820 C C . LEU A 1 98 ? -55.900 -13.992 86.260 1.00 85.12 98 LEU A C 1
ATOM 822 O O . LEU A 1 98 ? -55.586 -13.548 85.168 1.00 85.12 98 LEU A O 1
ATOM 826 N N . ILE A 1 99 ? -55.623 -15.244 86.636 1.00 86.75 99 ILE A N 1
ATOM 827 C CA . ILE A 1 99 ? -54.854 -16.203 85.824 1.00 86.75 99 ILE A CA 1
ATOM 828 C C . ILE A 1 99 ? -55.533 -16.445 84.468 1.00 86.75 99 ILE A C 1
ATOM 830 O O . ILE A 1 99 ? -54.875 -16.463 83.430 1.00 86.75 99 ILE A O 1
ATOM 834 N N . GLU A 1 100 ? -56.859 -16.599 84.440 1.00 86.50 100 GLU A N 1
ATOM 835 C CA . GLU A 1 100 ? -57.600 -16.765 83.184 1.00 86.50 100 GLU A CA 1
ATOM 836 C C . GLU A 1 100 ? -57.571 -15.486 82.323 1.00 86.50 100 GLU A C 1
ATOM 838 O O . GLU A 1 100 ? -57.499 -15.554 81.093 1.00 86.50 100 GLU A O 1
ATOM 843 N N . SER A 1 101 ? -57.602 -14.309 82.953 1.00 82.38 101 SER A N 1
ATOM 844 C CA . SER A 1 101 ? -57.434 -13.021 82.275 1.00 82.38 101 SER A CA 1
ATOM 845 C C . SER A 1 101 ? -56.008 -12.837 81.750 1.00 82.38 101 SER A C 1
ATOM 847 O O . SER A 1 101 ? -55.840 -12.390 80.623 1.00 82.38 101 SER A O 1
ATOM 849 N N . GLU A 1 102 ? -54.989 -13.205 82.523 1.00 89.19 102 GLU A N 1
ATOM 850 C CA . GLU A 1 102 ? -53.573 -13.168 82.144 1.00 89.19 102 GLU A CA 1
ATOM 851 C C . GLU A 1 102 ? -53.291 -14.132 80.989 1.00 89.19 102 GLU A C 1
ATOM 853 O O . GLU A 1 102 ? -52.634 -13.756 80.022 1.00 89.19 102 GLU A O 1
ATOM 858 N N . SER A 1 103 ? -53.865 -15.338 81.022 1.00 89.38 103 SER A N 1
ATOM 859 C CA . SER A 1 103 ? -53.788 -16.303 79.922 1.00 89.38 103 SER A CA 1
ATOM 860 C C . SER A 1 103 ? -54.428 -15.756 78.640 1.00 89.38 103 SER A C 1
ATOM 862 O O . SER A 1 103 ? -53.845 -15.871 77.558 1.00 89.38 103 SER A O 1
ATOM 864 N N . ARG A 1 104 ? -55.583 -15.081 78.752 1.00 93.06 104 ARG A N 1
ATOM 865 C CA . ARG A 1 104 ? -56.221 -14.382 77.624 1.00 93.06 104 ARG A CA 1
ATOM 866 C C . ARG A 1 104 ? -55.353 -13.244 77.088 1.00 93.06 104 ARG A C 1
ATOM 868 O O . ARG A 1 104 ? -55.180 -13.152 75.875 1.00 93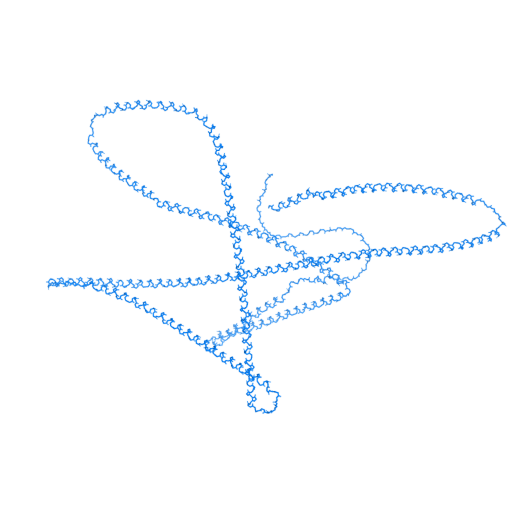.06 104 ARG A O 1
ATOM 875 N N . THR A 1 105 ? -54.776 -12.416 77.956 1.00 88.94 105 THR A N 1
ATOM 876 C CA . THR A 1 105 ? -53.854 -11.343 77.552 1.00 88.94 105 THR A CA 1
ATOM 877 C C . THR A 1 105 ? -52.636 -11.913 76.828 1.00 88.94 105 THR A C 1
ATOM 879 O O . THR A 1 105 ? -52.319 -11.459 75.734 1.00 88.94 105 THR A O 1
ATOM 882 N N . HIS A 1 106 ? -52.020 -12.971 77.359 1.00 92.19 106 HIS A N 1
ATOM 883 C CA . HIS A 1 106 ? -50.861 -13.616 76.744 1.00 92.19 106 HIS A CA 1
ATOM 884 C C . HIS A 1 106 ? -51.183 -14.251 75.379 1.00 92.19 106 HIS A C 1
ATOM 886 O O . HIS A 1 106 ? -50.384 -14.191 74.438 1.00 92.19 106 HIS A O 1
ATOM 892 N N . HIS A 1 107 ? -52.383 -14.821 75.230 1.00 92.56 107 HIS A N 1
ATOM 893 C CA . HIS A 1 107 ? -52.867 -15.314 73.943 1.00 92.56 107 HIS A CA 1
ATOM 894 C C . HIS A 1 107 ? -53.007 -14.179 72.916 1.00 92.56 107 HIS A C 1
ATOM 896 O O . HIS A 1 107 ? -52.512 -14.302 71.793 1.00 92.56 107 HIS A O 1
ATOM 902 N N . TYR A 1 108 ? -53.612 -13.050 73.304 1.00 94.12 108 TYR A N 1
ATOM 903 C CA . TYR A 1 108 ? -53.719 -11.878 72.431 1.00 94.12 108 TYR A CA 1
ATOM 904 C C . TYR A 1 108 ? -52.352 -11.261 72.104 1.00 94.12 108 TYR A C 1
ATOM 906 O O . TYR A 1 108 ? -52.112 -10.925 70.947 1.00 94.12 108 TYR A O 1
ATOM 914 N N . GLU A 1 109 ? -51.421 -11.185 73.059 1.00 92.19 109 GLU A N 1
ATOM 915 C CA . GLU A 1 109 ? -50.038 -10.751 72.811 1.00 92.19 109 GLU A CA 1
ATOM 916 C C . GLU A 1 109 ? -49.328 -11.643 71.787 1.00 92.19 109 GLU A C 1
ATOM 918 O O . GLU A 1 109 ? -48.612 -11.150 70.913 1.00 92.19 109 GL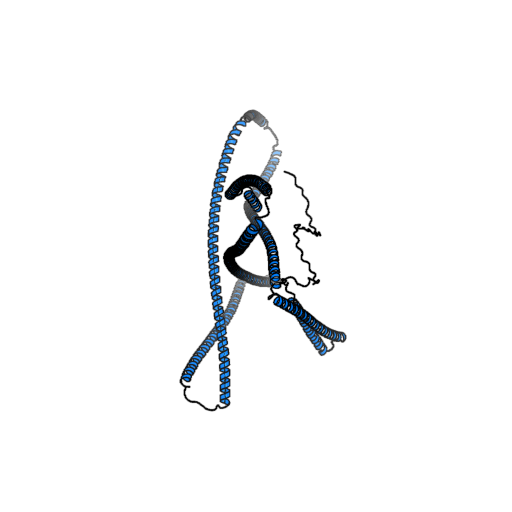U A O 1
ATOM 923 N N . THR A 1 110 ? -49.545 -12.958 71.857 1.00 93.88 110 THR A N 1
ATOM 924 C CA . THR A 1 110 ? -48.983 -13.915 70.896 1.00 93.88 110 THR A CA 1
ATOM 925 C C . THR A 1 110 ? -49.572 -13.710 69.500 1.00 93.88 110 THR A C 1
ATOM 927 O O . THR A 1 110 ? -48.833 -13.698 68.515 1.00 93.88 110 THR A O 1
ATOM 930 N N . LEU A 1 111 ? -50.887 -13.489 69.394 1.00 95.00 111 LEU A N 1
ATOM 931 C CA . LEU A 1 111 ? -51.548 -13.188 68.121 1.00 95.00 111 LEU A CA 1
ATOM 932 C C . LEU A 1 111 ? -51.058 -11.870 67.508 1.00 95.00 111 LEU A C 1
ATOM 934 O O . LEU A 1 111 ? -50.791 -11.830 66.307 1.00 95.00 111 LEU A O 1
ATOM 938 N N . VAL A 1 112 ? -50.895 -10.818 68.316 1.00 92.81 112 VAL A N 1
ATOM 939 C CA . VAL A 1 112 ? -50.356 -9.524 67.866 1.00 92.81 112 VAL A CA 1
ATOM 940 C C . VAL A 1 112 ? -48.912 -9.684 67.396 1.00 92.81 112 VAL A C 1
ATOM 942 O O . VAL A 1 112 ? -48.602 -9.305 66.271 1.00 92.81 112 VAL A O 1
ATOM 945 N N . ARG A 1 113 ? -48.057 -10.359 68.177 1.00 93.12 113 ARG A N 1
ATOM 946 C CA . ARG A 1 113 ? -46.669 -10.650 67.783 1.00 93.12 113 ARG A CA 1
ATOM 947 C C . ARG A 1 113 ? -46.603 -11.424 66.461 1.00 93.12 113 ARG A C 1
ATOM 949 O O . ARG A 1 113 ? -45.788 -11.092 65.603 1.00 93.12 113 ARG A O 1
ATOM 956 N N . ASN A 1 114 ? -47.463 -12.424 66.269 1.00 92.50 114 ASN A N 1
ATOM 957 C CA . ASN A 1 114 ? -47.537 -13.173 65.011 1.00 92.50 114 ASN A CA 1
ATOM 958 C C . ASN A 1 114 ? -48.010 -12.287 63.847 1.00 92.50 114 ASN A C 1
ATOM 960 O O . ASN A 1 114 ? -47.467 -12.369 62.746 1.00 92.50 114 ASN A O 1
ATOM 964 N N . ARG A 1 115 ? -48.989 -11.404 64.080 1.00 93.31 115 ARG A N 1
ATOM 965 C CA . ARG A 1 115 ? -49.485 -10.464 63.067 1.00 93.31 115 ARG A CA 1
ATOM 966 C C . ARG A 1 115 ? -48.423 -9.438 62.666 1.00 93.31 115 ARG A C 1
ATOM 968 O O . ARG A 1 115 ? -48.295 -9.161 61.476 1.00 93.31 115 ARG A O 1
ATOM 975 N N . ASP A 1 116 ? -47.636 -8.948 63.618 1.00 90.81 116 ASP A N 1
ATOM 976 C CA . ASP A 1 116 ? -46.508 -8.041 63.377 1.00 90.81 116 ASP A CA 1
ATOM 977 C C . ASP A 1 116 ? -45.387 -8.725 62.580 1.00 90.81 116 ASP A C 1
ATOM 979 O O . ASP A 1 116 ? -44.821 -8.144 61.648 1.00 90.81 116 ASP A O 1
ATOM 983 N N . GLN A 1 117 ? -45.095 -9.995 62.878 1.00 93.38 117 GLN A N 1
ATOM 984 C CA . GLN A 1 117 ? -44.161 -10.798 62.084 1.00 93.38 117 GLN A CA 1
ATOM 985 C C . GLN A 1 117 ? -44.649 -10.994 60.639 1.00 93.38 117 GLN A C 1
ATOM 987 O O . GLN A 1 117 ? -43.865 -10.869 59.702 1.00 93.38 117 GLN A O 1
ATOM 992 N N . GLU A 1 118 ? -45.939 -11.247 60.420 1.00 92.62 118 GLU A N 1
ATOM 993 C CA . GLU A 1 118 ? -46.498 -11.339 59.063 1.00 92.62 118 GLU A CA 1
ATOM 994 C C . GLU A 1 118 ? -46.473 -9.991 58.325 1.00 92.62 118 GLU A C 1
ATOM 996 O O . GLU A 1 118 ? -46.115 -9.927 57.147 1.00 92.62 118 GLU A O 1
ATOM 1001 N N . LEU A 1 119 ? -46.763 -8.884 59.014 1.00 93.88 119 LEU A N 1
ATOM 1002 C CA . LEU A 1 119 ? -46.664 -7.534 58.448 1.00 93.88 119 LEU A CA 1
ATOM 1003 C C . LEU A 1 119 ? -45.232 -7.186 58.029 1.00 93.88 119 LEU A C 1
ATOM 1005 O O . LEU A 1 119 ? -45.027 -6.617 56.958 1.00 93.88 119 LEU A O 1
ATOM 1009 N N . THR A 1 120 ? -44.233 -7.547 58.835 1.00 92.81 120 THR A N 1
ATOM 1010 C CA . THR A 1 120 ? -42.819 -7.318 58.490 1.00 92.81 120 THR A CA 1
ATOM 1011 C C . THR A 1 120 ? -42.362 -8.171 57.307 1.00 92.81 120 THR A C 1
ATOM 1013 O O . THR A 1 120 ? -41.666 -7.655 56.433 1.00 92.81 120 THR A O 1
ATOM 1016 N N . LYS A 1 121 ? -42.795 -9.436 57.209 1.00 94.06 121 LYS A N 1
ATOM 1017 C CA . LYS A 1 121 ? -42.562 -10.262 56.009 1.00 94.06 121 LYS A CA 1
ATOM 1018 C C . LYS A 1 121 ? -43.219 -9.658 54.767 1.00 94.06 121 LYS A C 1
ATOM 1020 O O . LYS A 1 121 ? -42.588 -9.614 53.717 1.00 94.06 121 LYS A O 1
ATOM 1025 N N . THR A 1 122 ? -44.449 -9.160 54.895 1.00 93.06 122 THR A N 1
ATOM 1026 C CA . THR A 1 122 ? -45.186 -8.539 53.782 1.00 93.06 122 THR A CA 1
ATOM 1027 C C . THR A 1 122 ? -44.463 -7.287 53.278 1.00 93.06 122 THR A C 1
ATOM 1029 O O . THR A 1 122 ? -44.202 -7.184 52.085 1.00 93.06 122 THR A O 1
ATOM 1032 N N . LYS A 1 123 ? -44.015 -6.402 54.181 1.00 94.25 123 LYS A N 1
ATOM 1033 C CA . LYS A 1 123 ? -43.211 -5.219 53.817 1.00 94.25 123 LYS A CA 1
ATOM 1034 C C . LYS A 1 123 ? -41.923 -5.589 53.076 1.00 94.25 123 LYS A C 1
ATOM 1036 O O . LYS A 1 123 ? -41.628 -4.994 52.047 1.00 94.25 123 LYS A O 1
ATOM 1041 N N . ARG A 1 124 ? -41.199 -6.615 53.541 1.00 92.94 124 ARG A N 1
ATOM 1042 C CA . ARG A 1 124 ? -39.997 -7.117 52.848 1.00 92.94 124 ARG A CA 1
ATOM 1043 C C . ARG A 1 124 ? -40.308 -7.661 51.451 1.00 92.94 124 ARG A C 1
ATOM 1045 O O . ARG A 1 124 ? -39.516 -7.481 50.535 1.00 92.94 124 ARG A O 1
ATOM 1052 N N . LEU A 1 125 ? -41.448 -8.331 51.269 1.00 92.56 125 LEU A N 1
ATOM 1053 C CA . LEU A 1 125 ? -41.874 -8.801 49.946 1.00 92.56 125 LEU A CA 1
ATOM 1054 C C . LEU A 1 125 ? -42.198 -7.639 49.001 1.00 92.56 125 LEU A C 1
ATOM 1056 O O . LEU A 1 125 ? -41.859 -7.715 47.821 1.00 92.56 125 LEU A O 1
ATOM 1060 N N . ASP A 1 126 ? -42.817 -6.574 49.504 1.00 94.06 126 ASP A N 1
ATOM 1061 C CA . ASP A 1 126 ? -43.101 -5.375 48.711 1.00 94.06 126 ASP A CA 1
ATOM 1062 C C . ASP A 1 126 ? -41.810 -4.625 48.340 1.00 94.06 126 ASP A C 1
ATOM 1064 O O . ASP A 1 126 ? -41.654 -4.201 47.194 1.00 94.06 126 ASP A O 1
ATOM 1068 N N . GLU A 1 127 ? -40.838 -4.554 49.256 1.00 94.25 127 GLU A N 1
ATOM 1069 C CA . GLU A 1 127 ? -39.487 -4.042 48.980 1.00 94.25 127 GLU A CA 1
ATOM 1070 C C . GLU A 1 127 ? -38.789 -4.854 47.877 1.00 94.25 127 GLU A C 1
ATOM 1072 O O . GLU A 1 127 ? -38.252 -4.276 46.931 1.00 94.25 127 GLU A O 1
ATOM 1077 N N . PHE A 1 128 ? -38.853 -6.191 47.931 1.00 94.38 128 PHE A N 1
ATOM 1078 C CA . PHE A 1 128 ? -38.294 -7.037 46.874 1.00 94.38 128 PHE A CA 1
ATOM 1079 C C . PHE A 1 128 ? -39.017 -6.874 45.535 1.00 94.38 128 PHE A C 1
ATOM 1081 O O . PHE A 1 128 ? -38.354 -6.860 44.501 1.00 94.38 128 PHE A O 1
ATOM 1088 N N . ARG A 1 129 ? -40.346 -6.705 45.515 1.00 95.81 129 ARG A N 1
ATOM 1089 C CA . ARG A 1 129 ? -41.066 -6.394 44.266 1.00 95.81 129 ARG A CA 1
ATOM 1090 C C . ARG A 1 129 ? -40.605 -5.073 43.666 1.00 95.81 129 ARG A C 1
ATOM 1092 O O . ARG A 1 129 ? -40.395 -5.012 42.458 1.00 95.81 129 ARG A O 1
ATOM 1099 N N . ALA A 1 130 ? -40.448 -4.039 44.490 1.00 94.31 130 ALA A N 1
ATOM 1100 C CA . ALA A 1 130 ? -39.980 -2.736 44.032 1.00 94.31 130 ALA A CA 1
ATOM 1101 C C . ALA A 1 130 ? -38.542 -2.810 43.493 1.00 94.31 130 ALA A C 1
ATOM 1103 O O . ALA A 1 130 ? -38.233 -2.185 42.481 1.00 94.31 130 ALA A O 1
ATOM 1104 N N . GLU A 1 131 ? -37.668 -3.592 44.132 1.00 95.06 131 GLU A N 1
ATOM 1105 C CA . GLU A 1 131 ? -36.308 -3.832 43.640 1.00 95.06 131 GLU A CA 1
ATOM 1106 C C . GLU A 1 131 ? -36.315 -4.593 42.308 1.00 95.06 131 GLU A C 1
ATOM 1108 O O . GLU A 1 131 ? -35.655 -4.156 41.371 1.00 95.06 131 GLU A O 1
ATOM 1113 N N . ILE A 1 132 ? -37.106 -5.666 42.181 1.00 93.94 132 ILE A N 1
ATOM 1114 C CA . ILE A 1 132 ? -37.251 -6.418 40.921 1.00 93.94 132 ILE A CA 1
ATOM 1115 C C . ILE A 1 132 ? -37.719 -5.493 39.795 1.00 93.94 132 ILE A C 1
ATOM 1117 O O . ILE A 1 132 ? -37.092 -5.459 38.742 1.00 93.94 132 ILE A O 1
ATOM 1121 N N . GLN A 1 133 ? -38.743 -4.667 40.033 1.00 94.94 133 GLN A N 1
ATOM 1122 C CA . GLN A 1 133 ? -39.214 -3.699 39.038 1.00 94.94 133 GLN A CA 1
ATOM 1123 C C . GLN A 1 133 ? -38.132 -2.689 38.635 1.00 94.94 133 GLN A C 1
ATOM 1125 O O . GLN A 1 133 ? -38.045 -2.318 37.465 1.00 94.94 133 GLN A O 1
ATOM 1130 N N . ARG A 1 134 ? -37.289 -2.251 39.580 1.00 96.31 134 ARG A N 1
ATOM 1131 C CA . ARG A 1 134 ? -36.159 -1.360 39.283 1.00 96.31 134 ARG A CA 1
ATOM 1132 C C . ARG A 1 134 ? -35.122 -2.061 38.405 1.00 96.31 134 ARG A C 1
ATOM 1134 O O . ARG A 1 134 ? -34.677 -1.486 37.416 1.00 96.31 134 ARG A O 1
ATOM 1141 N N . ARG A 1 135 ? -34.798 -3.321 38.713 1.00 91.31 135 ARG A N 1
ATOM 1142 C CA . ARG A 1 135 ? -33.893 -4.148 37.901 1.00 91.31 135 ARG A CA 1
ATOM 1143 C C . ARG A 1 135 ? -34.446 -4.413 36.505 1.00 91.31 135 ARG A C 1
ATOM 1145 O O . ARG A 1 135 ? -33.689 -4.324 35.546 1.00 91.31 135 ARG A O 1
ATOM 1152 N N . ASP A 1 136 ? -35.746 -4.646 36.366 1.00 94.88 136 ASP A N 1
ATOM 1153 C CA . ASP A 1 136 ? -36.386 -4.808 35.057 1.00 94.88 136 ASP A CA 1
ATOM 1154 C C . ASP A 1 136 ? -36.269 -3.529 34.210 1.00 94.88 136 ASP A C 1
ATOM 1156 O O . ASP A 1 136 ? -35.946 -3.591 33.022 1.00 94.88 136 ASP A O 1
ATOM 1160 N N . GLN A 1 137 ? -36.454 -2.351 34.817 1.00 94.38 137 GLN A N 1
ATOM 1161 C CA . GLN A 1 137 ? -36.245 -1.066 34.140 1.00 94.38 137 GLN A CA 1
ATOM 1162 C C . GLN A 1 137 ? -34.773 -0.843 33.753 1.00 94.38 137 GLN A C 1
ATOM 1164 O O . GLN A 1 137 ? -34.498 -0.378 32.645 1.00 94.38 137 GLN A O 1
ATOM 1169 N N . GLU A 1 138 ? -33.823 -1.208 34.619 1.00 93.25 138 GLU A N 1
ATOM 1170 C CA . GLU A 1 138 ? -32.385 -1.161 34.317 1.00 93.25 138 GLU A CA 1
ATOM 1171 C C . GLU A 1 138 ? -32.017 -2.086 33.149 1.00 93.25 138 GLU A C 1
ATOM 1173 O O . GLU A 1 138 ? -31.272 -1.680 32.256 1.00 93.25 138 GLU A O 1
ATOM 1178 N N . ILE A 1 139 ? -32.570 -3.303 33.115 1.00 92.25 139 ILE A N 1
ATOM 1179 C CA . ILE A 1 139 ? -32.369 -4.264 32.023 1.00 92.25 139 ILE A CA 1
ATOM 1180 C C . ILE A 1 139 ? -32.924 -3.704 30.712 1.00 92.25 139 ILE A C 1
ATOM 1182 O O . ILE A 1 139 ? -32.238 -3.761 29.691 1.00 92.25 139 ILE A O 1
ATOM 1186 N N . LEU A 1 140 ? -34.123 -3.112 30.724 1.00 96.19 140 LEU A N 1
ATOM 1187 C CA . LEU A 1 140 ? -34.704 -2.475 29.538 1.00 96.19 140 LEU A CA 1
ATOM 1188 C C . LEU A 1 140 ? -33.844 -1.307 29.037 1.00 96.19 140 LEU A C 1
ATOM 1190 O O . LEU A 1 140 ? -33.581 -1.205 27.838 1.00 96.19 140 LEU A O 1
ATOM 1194 N N . ALA A 1 141 ? -33.350 -0.458 29.940 1.00 92.12 141 ALA A N 1
ATOM 1195 C CA . ALA A 1 141 ? -32.468 0.650 29.583 1.00 92.12 141 ALA A CA 1
ATOM 1196 C C . ALA A 1 141 ? -31.120 0.162 29.020 1.00 92.12 141 ALA A C 1
ATOM 1198 O O . ALA A 1 141 ? -30.621 0.713 28.037 1.00 92.12 141 ALA A O 1
ATOM 1199 N N . MET A 1 142 ? -30.536 -0.885 29.610 1.00 93.25 142 MET A N 1
ATOM 1200 C CA . MET A 1 142 ? -29.319 -1.530 29.107 1.00 93.25 142 MET A CA 1
ATOM 1201 C C . MET A 1 142 ? -29.542 -2.166 27.734 1.00 93.25 142 MET A C 1
ATOM 1203 O O . MET A 1 142 ? -28.709 -1.994 26.849 1.00 93.25 142 MET A O 1
ATOM 1207 N N . SER A 1 143 ? -30.676 -2.834 27.522 1.00 90.94 143 SER A N 1
ATOM 1208 C CA . SER A 1 143 ? -31.037 -3.427 26.232 1.00 90.94 143 SER A CA 1
ATOM 1209 C C . SER A 1 143 ? -31.192 -2.363 25.140 1.00 90.94 143 SER A C 1
ATOM 1211 O O . SER A 1 143 ? -30.664 -2.532 24.042 1.00 90.94 143 SER A O 1
ATOM 1213 N N . ALA A 1 144 ? -31.817 -1.221 25.450 1.00 93.38 144 ALA A N 1
ATOM 1214 C CA . ALA A 1 144 ? -31.900 -0.093 24.523 1.00 93.38 144 ALA A CA 1
ATOM 1215 C C . ALA A 1 144 ? -30.511 0.471 24.171 1.00 93.38 144 ALA A C 1
ATOM 1217 O O . ALA A 1 144 ? -30.215 0.678 22.996 1.00 93.38 144 ALA A O 1
ATOM 1218 N N . LYS A 1 145 ? -29.632 0.654 25.168 1.00 95.62 145 LYS A N 1
ATOM 1219 C CA . LYS A 1 145 ? -28.242 1.093 24.942 1.00 95.62 145 LYS A CA 1
ATOM 1220 C C . LYS A 1 145 ? -27.455 0.102 24.086 1.00 95.62 145 LYS A C 1
ATOM 1222 O O . LYS A 1 145 ? -26.734 0.511 23.179 1.00 95.62 145 LYS A O 1
ATOM 1227 N N . MET A 1 146 ? -27.607 -1.193 24.352 1.00 93.31 146 MET A N 1
ATOM 1228 C CA . MET A 1 146 ? -26.962 -2.248 23.576 1.00 93.31 146 MET A CA 1
ATOM 1229 C C . MET A 1 146 ? -27.398 -2.181 22.110 1.00 93.31 146 MET A C 1
ATOM 1231 O O . MET A 1 146 ? -26.545 -2.161 21.232 1.00 93.31 146 MET A O 1
ATOM 1235 N N . LYS A 1 147 ? -28.698 -2.009 21.850 1.00 95.44 147 LYS A N 1
ATOM 1236 C CA . LYS A 1 147 ? -29.223 -1.861 20.489 1.00 95.44 147 LYS A CA 1
ATOM 1237 C C . LYS A 1 147 ? -28.665 -0.626 19.770 1.00 95.44 147 LYS A C 1
ATOM 1239 O O . LYS A 1 147 ? -28.271 -0.722 18.614 1.00 95.44 147 LYS A O 1
ATOM 1244 N N . THR A 1 148 ? -28.556 0.516 20.453 1.00 92.12 148 THR A N 1
ATOM 1245 C CA . THR A 1 148 ? -27.936 1.712 19.850 1.00 92.12 148 THR A CA 1
ATOM 1246 C C . THR A 1 148 ? -26.452 1.511 19.537 1.00 92.12 148 THR A C 1
ATOM 1248 O O . THR A 1 148 ? -25.973 1.990 18.514 1.00 92.12 148 THR A O 1
ATOM 1251 N N . LEU A 1 149 ? -25.720 0.774 20.381 1.00 90.19 149 LEU A N 1
ATOM 1252 C CA . LEU A 1 149 ? -24.319 0.432 20.120 1.00 90.19 149 LEU A CA 1
ATOM 1253 C C . LEU A 1 149 ? -24.180 -0.558 18.957 1.00 90.19 149 LEU A C 1
ATOM 1255 O O . LEU A 1 149 ? -23.246 -0.437 18.171 1.00 90.19 149 LEU A O 1
ATOM 1259 N N . GLU A 1 150 ? -25.105 -1.509 18.814 1.00 90.00 150 GLU A N 1
ATOM 1260 C CA . GLU A 1 150 ? -25.158 -2.417 17.662 1.00 90.00 150 GLU A CA 1
ATOM 1261 C C . GLU A 1 150 ? -25.417 -1.658 16.355 1.00 90.00 150 GLU A C 1
ATOM 1263 O O . GLU A 1 150 ? -24.750 -1.920 15.355 1.00 90.00 150 GLU A O 1
ATOM 1268 N N . GLU A 1 151 ? -26.334 -0.688 16.358 1.00 94.44 151 GLU A N 1
ATOM 1269 C CA . GLU A 1 151 ? -26.602 0.180 15.205 1.00 94.44 151 GLU A CA 1
ATOM 1270 C C . GLU A 1 151 ? -25.364 1.016 14.838 1.00 94.44 151 GLU A C 1
ATOM 1272 O O . GLU A 1 151 ? -24.946 1.012 13.679 1.00 94.44 151 GLU A O 1
ATOM 1277 N N . GLN A 1 152 ? -24.699 1.628 15.826 1.00 94.12 152 GLN A N 1
ATOM 1278 C CA . GLN A 1 152 ? -23.427 2.332 15.617 1.00 94.12 152 GLN A CA 1
ATOM 1279 C C . GLN A 1 152 ? -22.332 1.407 15.074 1.00 94.12 152 GLN A C 1
ATOM 1281 O O . GLN A 1 152 ? -21.580 1.789 14.180 1.00 94.12 152 GLN A O 1
ATOM 1286 N N . HIS A 1 153 ? -22.240 0.174 15.578 1.00 92.25 153 HIS A N 1
ATOM 1287 C CA . HIS A 1 153 ? -21.282 -0.806 15.077 1.00 92.25 153 HIS A CA 1
ATOM 1288 C C . HIS A 1 153 ? -21.548 -1.156 13.610 1.00 92.25 153 HIS A C 1
ATOM 1290 O O . HIS A 1 153 ? -20.609 -1.220 12.816 1.00 92.25 153 HIS A O 1
ATOM 1296 N N . GLN A 1 154 ? -22.815 -1.325 13.224 1.00 94.50 154 GLN A N 1
ATOM 1297 C CA . GLN A 1 154 ? -23.184 -1.542 11.826 1.00 94.50 154 GLN A CA 1
ATOM 1298 C C . GLN A 1 154 ? -22.843 -0.333 10.946 1.00 94.50 154 GLN A C 1
ATOM 1300 O O . GLN A 1 154 ? -22.352 -0.521 9.835 1.00 94.50 154 GLN A O 1
ATOM 1305 N N . ASP A 1 155 ? -23.046 0.897 11.423 1.00 93.25 155 ASP A N 1
ATOM 1306 C CA . ASP A 1 155 ? -22.643 2.104 10.692 1.00 93.25 155 ASP A CA 1
ATOM 1307 C C . ASP A 1 155 ? -21.128 2.178 10.501 1.00 93.25 155 ASP A C 1
ATOM 1309 O O . ASP A 1 155 ? -20.660 2.433 9.390 1.00 93.25 155 ASP A O 1
ATOM 1313 N N . TYR A 1 156 ? -20.343 1.869 11.537 1.00 93.31 156 TYR A N 1
ATOM 1314 C CA . TYR A 1 156 ? -18.890 1.776 11.403 1.00 93.31 156 TYR A CA 1
ATOM 1315 C C . TYR A 1 156 ? -18.472 0.691 10.408 1.00 93.31 156 TYR A C 1
ATOM 1317 O O . TYR A 1 156 ? -17.583 0.929 9.593 1.00 93.31 156 TYR A O 1
ATOM 1325 N N . GLN A 1 157 ? -19.129 -0.472 10.405 1.00 93.25 157 GLN A N 1
ATOM 1326 C CA . GLN A 1 157 ? -18.866 -1.514 9.409 1.00 93.25 157 GLN A CA 1
ATOM 1327 C C . GLN A 1 157 ? -19.178 -1.046 7.980 1.00 93.25 157 GLN A C 1
ATOM 1329 O O . GLN A 1 157 ? -18.380 -1.296 7.076 1.00 93.25 157 GLN A O 1
ATOM 1334 N N . ARG A 1 158 ? -20.288 -0.324 7.769 1.00 94.56 158 ARG A N 1
ATOM 1335 C CA . ARG A 1 158 ? -20.625 0.283 6.467 1.00 94.56 158 ARG A CA 1
ATOM 1336 C C . ARG A 1 158 ? -19.576 1.313 6.048 1.00 94.56 158 ARG A C 1
ATOM 1338 O O . ARG A 1 158 ? -19.111 1.273 4.914 1.00 94.56 158 ARG A O 1
ATOM 1345 N N . HIS A 1 159 ? -19.148 2.184 6.962 1.00 96.31 159 HIS A N 1
ATOM 1346 C CA . HIS A 1 159 ? -18.078 3.151 6.702 1.00 96.31 159 HIS A CA 1
ATOM 1347 C C . HIS A 1 159 ? -16.761 2.468 6.316 1.00 96.31 159 HIS A C 1
ATOM 1349 O O . HIS A 1 159 ? -16.113 2.884 5.358 1.00 96.31 159 HIS A O 1
ATOM 1355 N N . ILE A 1 160 ? -16.384 1.398 7.018 1.00 92.94 160 ILE A N 1
ATOM 1356 C CA . ILE A 1 160 ? -15.197 0.603 6.687 1.00 92.94 160 ILE A CA 1
ATOM 1357 C C . ILE A 1 160 ? -15.333 -0.020 5.292 1.00 92.94 160 ILE A C 1
ATOM 1359 O O . ILE A 1 160 ? -14.361 -0.016 4.542 1.00 92.94 160 ILE A O 1
ATOM 1363 N N . ALA A 1 161 ? -16.510 -0.533 4.922 1.00 89.88 161 ALA A N 1
ATOM 1364 C CA . ALA A 1 161 ? -16.742 -1.100 3.593 1.00 89.88 161 ALA A CA 1
ATOM 1365 C C . ALA A 1 161 ? -16.542 -0.055 2.481 1.00 89.88 161 ALA A C 1
ATOM 1367 O O . ALA A 1 161 ? -15.784 -0.303 1.547 1.00 89.88 161 ALA A O 1
ATOM 1368 N N . VAL A 1 162 ? -17.110 1.146 2.636 1.00 95.69 162 VAL A N 1
ATOM 1369 C CA . VAL A 1 162 ? -16.934 2.249 1.673 1.00 95.69 162 VAL A CA 1
ATOM 1370 C C . VAL A 1 162 ? -15.468 2.680 1.563 1.00 95.69 162 VAL A C 1
ATOM 1372 O O . VAL A 1 162 ? -14.969 2.929 0.467 1.00 95.69 162 VAL A O 1
ATOM 1375 N N . LEU A 1 163 ? -14.744 2.752 2.685 1.00 96.31 163 LEU A N 1
ATOM 1376 C CA . LEU A 1 163 ? -13.315 3.077 2.668 1.00 96.31 163 LEU A CA 1
ATOM 1377 C C . LEU A 1 163 ? -12.488 1.999 1.960 1.00 96.31 163 LEU A C 1
ATOM 1379 O O . LEU A 1 163 ? -11.566 2.341 1.224 1.00 96.31 163 LEU A O 1
ATOM 1383 N N . LYS A 1 164 ? -12.828 0.717 2.144 1.00 94.88 164 LYS A N 1
ATOM 1384 C CA . LYS A 1 164 ? -12.193 -0.393 1.422 1.00 94.88 164 LYS A CA 1
ATOM 1385 C C . LYS A 1 164 ? -12.449 -0.304 -0.079 1.00 94.88 164 LYS A C 1
ATOM 1387 O O . LYS A 1 164 ? -11.500 -0.412 -0.841 1.00 94.88 164 LYS A O 1
ATOM 1392 N N . GLU A 1 165 ? -13.682 -0.036 -0.502 1.00 92.81 165 GLU A N 1
ATOM 1393 C CA . GLU A 1 165 ? -14.011 0.160 -1.922 1.00 92.81 165 GLU A CA 1
ATOM 1394 C C . GLU A 1 165 ? -13.253 1.352 -2.521 1.00 92.81 165 GLU A C 1
ATOM 1396 O O . GLU A 1 165 ? -12.669 1.246 -3.598 1.00 92.81 165 GLU A O 1
ATOM 1401 N N . SER A 1 166 ? -13.187 2.474 -1.796 1.00 93.88 166 SER A N 1
ATOM 1402 C CA . SER A 1 166 ? -12.417 3.645 -2.225 1.00 93.88 166 SER A CA 1
ATOM 1403 C C . SER A 1 166 ? -10.915 3.361 -2.317 1.00 93.88 166 SER A C 1
ATOM 1405 O O . SER A 1 166 ? -10.259 3.891 -3.215 1.00 93.88 166 SER A O 1
ATOM 1407 N N . LEU A 1 167 ? -10.368 2.545 -1.412 1.00 91.25 167 LEU A N 1
ATOM 1408 C CA . LEU A 1 167 ? -8.971 2.123 -1.457 1.00 91.25 167 LEU A CA 1
ATOM 1409 C C . LEU A 1 167 ? -8.711 1.216 -2.664 1.00 91.25 167 LEU A C 1
ATOM 1411 O O . LEU A 1 167 ? -7.799 1.513 -3.428 1.00 91.25 167 LEU A O 1
ATOM 1415 N N . CYS A 1 168 ? -9.549 0.200 -2.895 1.00 94.44 168 CYS A N 1
ATOM 1416 C CA . CYS A 1 168 ? -9.427 -0.683 -4.057 1.00 94.44 168 CYS A CA 1
ATOM 1417 C C . CYS A 1 168 ? -9.483 0.102 -5.377 1.00 94.44 168 CYS A C 1
ATOM 1419 O O . CYS A 1 168 ? -8.633 -0.092 -6.238 1.00 94.44 168 CYS A O 1
ATOM 1421 N N . ALA A 1 169 ? -10.398 1.069 -5.510 1.00 93.75 169 ALA A N 1
ATOM 1422 C CA . ALA A 1 169 ? -10.464 1.924 -6.699 1.00 93.75 169 ALA A CA 1
ATOM 1423 C C . ALA A 1 169 ? -9.183 2.761 -6.903 1.00 93.75 169 ALA A C 1
ATOM 1425 O O . ALA A 1 169 ? -8.726 2.965 -8.029 1.00 93.75 169 ALA A O 1
ATOM 1426 N N . LYS A 1 170 ? -8.568 3.248 -5.814 1.00 92.00 170 LYS A N 1
ATOM 1427 C CA . LYS A 1 170 ? -7.283 3.962 -5.885 1.00 92.00 170 LYS A CA 1
ATOM 1428 C C . LYS A 1 170 ? -6.124 3.040 -6.258 1.00 92.00 170 LYS A C 1
ATOM 1430 O O . LYS A 1 170 ? -5.253 3.467 -7.012 1.00 92.00 170 LYS A O 1
ATOM 1435 N N . GLU A 1 171 ? -6.103 1.812 -5.749 1.00 93.88 171 GLU A N 1
ATOM 1436 C CA . GLU A 1 171 ? -5.101 0.798 -6.100 1.00 93.88 171 GLU A CA 1
ATOM 1437 C C . GLU A 1 171 ? -5.195 0.418 -7.582 1.00 93.88 171 GLU A C 1
ATOM 1439 O O . GLU A 1 171 ? -4.180 0.377 -8.273 1.00 93.88 171 GLU A O 1
ATOM 1444 N N . GLU A 1 172 ? -6.406 0.232 -8.108 1.00 94.62 172 GLU A N 1
ATOM 1445 C CA . GLU A 1 172 ? -6.635 -0.012 -9.536 1.00 94.62 172 GLU A CA 1
ATOM 1446 C C . GLU A 1 172 ? -6.133 1.152 -10.401 1.00 94.62 172 GLU A C 1
ATOM 1448 O O . GLU A 1 172 ? -5.411 0.931 -11.373 1.00 94.62 172 GLU A O 1
ATOM 1453 N N . HIS A 1 173 ? -6.428 2.398 -10.016 1.00 96.25 173 HIS A N 1
ATOM 1454 C CA . HIS A 1 173 ? -5.913 3.575 -10.719 1.00 96.25 173 HIS A CA 1
ATOM 1455 C C . HIS A 1 173 ? -4.380 3.682 -10.646 1.00 96.25 173 HIS A C 1
ATOM 1457 O O . HIS A 1 173 ? -3.739 4.028 -11.638 1.00 96.25 173 HIS A O 1
ATOM 1463 N N . TYR A 1 174 ? -3.769 3.370 -9.497 1.00 93.00 174 TYR A N 1
ATOM 1464 C CA . TYR A 1 174 ? -2.310 3.318 -9.370 1.00 93.00 174 TYR A CA 1
ATOM 1465 C C . TYR A 1 174 ? -1.701 2.266 -10.306 1.00 93.00 174 TYR A C 1
ATOM 1467 O O . TYR A 1 174 ? -0.742 2.569 -11.012 1.00 93.00 174 TYR A O 1
ATOM 1475 N N . ASN A 1 175 ? -2.294 1.072 -10.371 1.00 93.44 175 ASN A N 1
ATOM 1476 C CA . ASN A 1 175 ? -1.841 -0.005 -11.250 1.00 93.44 175 ASN A CA 1
ATOM 1477 C C . ASN A 1 175 ? -1.953 0.374 -12.735 1.00 93.44 175 ASN A C 1
ATOM 1479 O O . ASN A 1 175 ? -1.036 0.092 -13.506 1.00 93.44 175 ASN A O 1
ATOM 1483 N N . MET A 1 176 ? -3.034 1.052 -13.141 1.00 94.88 176 MET A N 1
ATOM 1484 C CA . MET A 1 176 ? -3.166 1.576 -14.508 1.00 94.88 176 MET A CA 1
ATOM 1485 C C . MET A 1 176 ? -2.081 2.609 -14.820 1.00 94.88 176 MET A C 1
ATOM 1487 O O . MET A 1 176 ? -1.404 2.505 -15.840 1.00 94.88 176 MET A O 1
ATOM 1491 N N . LEU A 1 177 ? -1.847 3.563 -13.914 1.00 95.44 177 LEU A N 1
ATOM 1492 C CA . LEU A 1 177 ? -0.809 4.575 -14.102 1.00 95.44 177 LEU A CA 1
ATOM 1493 C C . LEU A 1 177 ? 0.596 3.953 -14.150 1.00 95.44 177 LEU A C 1
ATOM 1495 O O . LEU A 1 177 ? 1.455 4.407 -14.906 1.00 95.44 177 LEU A O 1
ATOM 1499 N N . GLN A 1 178 ? 0.839 2.906 -13.361 1.00 93.94 178 GLN A N 1
ATOM 1500 C CA . GLN A 1 178 ? 2.086 2.152 -13.409 1.00 93.94 178 GLN A CA 1
ATOM 1501 C C . GLN A 1 178 ? 2.273 1.475 -14.776 1.00 93.94 178 GLN A C 1
ATOM 1503 O O . GLN A 1 178 ? 3.355 1.585 -15.354 1.00 93.94 178 GLN A O 1
ATOM 1508 N N . ALA A 1 179 ? 1.224 0.856 -15.325 1.00 94.56 179 ALA A N 1
ATOM 1509 C CA . ALA A 1 179 ? 1.259 0.264 -16.661 1.00 94.56 179 ALA A CA 1
ATOM 1510 C C . ALA A 1 179 ? 1.541 1.314 -17.755 1.00 94.56 179 ALA A C 1
ATOM 1512 O O . ALA A 1 179 ? 2.389 1.084 -18.618 1.00 94.56 179 ALA A O 1
ATOM 1513 N N . ASP A 1 180 ? 0.920 2.497 -17.679 1.00 95.44 180 ASP A N 1
ATOM 1514 C CA . ASP A 1 180 ? 1.189 3.608 -18.605 1.00 95.44 180 ASP A CA 1
ATOM 1515 C C . ASP A 1 180 ? 2.659 4.060 -18.539 1.00 95.44 180 ASP A C 1
ATOM 1517 O O . ASP A 1 180 ? 3.306 4.311 -19.561 1.00 95.44 180 ASP A O 1
ATOM 1521 N N . VAL A 1 181 ? 3.226 4.146 -17.330 1.00 96.44 181 VAL A N 1
ATOM 1522 C CA . VAL A 1 181 ? 4.644 4.483 -17.133 1.00 96.44 181 VAL A CA 1
ATOM 1523 C C . VAL A 1 181 ? 5.555 3.407 -17.726 1.00 96.44 181 VAL A C 1
ATOM 1525 O O . VAL A 1 181 ? 6.564 3.741 -18.352 1.00 96.44 181 VAL A O 1
ATOM 1528 N N . GLU A 1 182 ? 5.225 2.129 -17.550 1.00 96.19 182 GLU A N 1
ATOM 1529 C CA . GLU A 1 182 ? 5.970 1.010 -18.133 1.00 96.19 182 GLU A CA 1
ATOM 1530 C C . GLU A 1 182 ? 5.907 1.023 -19.668 1.00 96.19 182 GLU A C 1
ATOM 1532 O O . GLU A 1 182 ? 6.939 0.857 -20.323 1.00 96.19 182 GLU A O 1
ATOM 1537 N N . GLU A 1 183 ? 4.750 1.329 -20.260 1.00 96.06 183 GLU A N 1
ATOM 1538 C CA . GLU A 1 183 ? 4.610 1.476 -21.712 1.00 96.06 183 GLU A CA 1
ATOM 1539 C C . GLU A 1 183 ? 5.444 2.653 -22.243 1.00 96.06 183 GLU A C 1
ATOM 1541 O O . GLU A 1 183 ? 6.165 2.530 -23.240 1.00 96.06 183 GLU A O 1
ATOM 1546 N N . LEU A 1 184 ? 5.404 3.804 -21.564 1.00 95.56 184 LEU A N 1
ATOM 1547 C CA . LEU A 1 184 ? 6.224 4.959 -21.930 1.00 95.56 184 LEU A CA 1
ATOM 1548 C C . LEU A 1 184 ? 7.723 4.650 -21.832 1.00 95.56 184 LEU A C 1
ATOM 1550 O O . LEU A 1 184 ? 8.488 5.078 -22.702 1.00 95.56 184 LEU A O 1
ATOM 1554 N N . ARG A 1 185 ? 8.146 3.875 -20.824 1.00 95.94 185 ARG A N 1
ATOM 1555 C CA . ARG A 1 185 ? 9.531 3.391 -20.700 1.00 95.94 185 ARG A CA 1
ATOM 1556 C C . ARG A 1 185 ? 9.914 2.491 -21.872 1.00 95.94 185 ARG A C 1
ATOM 1558 O O . ARG A 1 185 ? 10.950 2.737 -22.486 1.00 95.94 185 ARG A O 1
ATOM 1565 N N . GLN A 1 186 ? 9.071 1.528 -22.245 1.00 94.88 186 GLN A N 1
ATOM 1566 C CA . GLN A 1 186 ? 9.324 0.663 -23.405 1.00 94.88 186 GLN A CA 1
ATOM 1567 C C . GLN A 1 186 ? 9.433 1.471 -24.705 1.00 94.88 186 GLN A C 1
ATOM 1569 O O . GLN A 1 186 ? 10.394 1.308 -25.457 1.00 94.88 186 GLN A O 1
ATOM 1574 N N . ARG A 1 187 ? 8.519 2.421 -24.944 1.00 96.12 187 ARG A N 1
ATOM 1575 C CA . ARG A 1 187 ? 8.580 3.312 -26.118 1.00 96.12 187 ARG A CA 1
ATOM 1576 C C . ARG A 1 187 ? 9.862 4.147 -26.142 1.00 96.12 187 ARG A C 1
ATOM 1578 O O . ARG A 1 187 ? 10.436 4.369 -27.211 1.00 96.12 187 ARG A O 1
ATOM 1585 N N . LEU A 1 188 ? 10.324 4.624 -24.985 1.00 93.75 188 LEU A N 1
ATOM 1586 C CA . LEU A 1 188 ? 11.584 5.360 -24.876 1.00 93.75 188 LEU A CA 1
ATOM 1587 C C . LEU A 1 188 ? 12.783 4.463 -25.219 1.00 93.75 188 LEU A C 1
ATOM 1589 O O . LEU A 1 188 ? 13.639 4.868 -26.005 1.00 93.75 188 LEU A O 1
ATOM 1593 N N . GLU A 1 189 ? 12.822 3.236 -24.698 1.00 95.50 189 GLU A N 1
ATOM 1594 C CA . GLU A 1 189 ? 13.860 2.248 -25.020 1.00 95.50 189 GLU A CA 1
ATOM 1595 C C . GLU A 1 189 ? 13.881 1.888 -26.511 1.00 95.50 189 GLU A C 1
ATOM 1597 O O . GLU A 1 189 ? 14.950 1.812 -27.122 1.00 95.50 189 GLU A O 1
ATOM 1602 N N . GLU A 1 190 ? 12.717 1.723 -27.138 1.00 95.50 190 GLU A N 1
ATOM 1603 C CA . GLU A 1 190 ? 12.615 1.494 -28.580 1.00 95.50 190 GLU A CA 1
ATOM 1604 C C . GLU A 1 190 ? 13.164 2.670 -29.388 1.00 95.50 190 GLU A C 1
ATOM 1606 O O . GLU A 1 190 ? 13.901 2.462 -30.361 1.00 95.50 190 GLU A O 1
ATOM 1611 N N . LYS A 1 191 ? 12.847 3.911 -28.994 1.00 95.38 191 LYS A N 1
ATOM 1612 C CA . LYS A 1 191 ? 13.415 5.101 -29.640 1.00 95.38 191 LYS A CA 1
ATOM 1613 C C . LYS A 1 191 ? 14.923 5.184 -29.441 1.00 95.38 191 LYS A C 1
ATOM 1615 O O . LYS A 1 191 ? 15.620 5.482 -30.410 1.00 95.38 191 LYS A O 1
ATOM 1620 N N . ASN A 1 192 ? 15.433 4.852 -28.258 1.00 93.31 192 ASN A N 1
ATOM 1621 C CA . ASN A 1 192 ? 16.872 4.794 -27.998 1.00 93.31 192 ASN A CA 1
ATOM 1622 C C . ASN A 1 192 ? 17.560 3.745 -28.883 1.00 93.31 192 ASN A C 1
ATOM 1624 O O . ASN A 1 192 ? 18.530 4.081 -29.560 1.00 93.31 192 ASN A O 1
ATOM 1628 N N . ARG A 1 193 ? 16.996 2.536 -29.026 1.00 96.75 193 ARG A N 1
ATOM 1629 C CA . ARG A 1 193 ? 17.497 1.522 -29.980 1.00 96.75 193 ARG A CA 1
ATOM 1630 C C . ARG A 1 193 ? 17.500 2.022 -31.427 1.00 96.75 193 ARG A C 1
ATOM 1632 O O . ARG A 1 193 ? 18.433 1.750 -32.184 1.00 96.75 193 ARG A O 1
ATOM 1639 N N . HIS A 1 194 ? 16.469 2.761 -31.843 1.00 93.88 194 HIS A N 1
ATOM 1640 C CA . HIS A 1 194 ? 16.428 3.362 -33.181 1.00 93.88 194 HIS A CA 1
ATOM 1641 C C . HIS A 1 194 ? 17.504 4.434 -33.367 1.00 93.88 194 HIS A C 1
ATOM 1643 O O . HIS A 1 194 ? 18.117 4.497 -34.437 1.00 93.88 194 HIS A O 1
ATOM 1649 N N . ILE A 1 195 ? 17.732 5.268 -32.349 1.00 93.56 195 ILE A N 1
ATOM 1650 C CA . ILE A 1 195 ? 18.795 6.275 -32.348 1.00 93.56 195 ILE A CA 1
ATOM 1651 C C . ILE A 1 195 ? 20.154 5.582 -32.446 1.00 93.56 195 ILE A C 1
ATOM 1653 O O . ILE A 1 195 ? 20.908 5.903 -33.357 1.00 93.56 195 ILE A O 1
ATOM 1657 N N . GLU A 1 196 ? 20.437 4.579 -31.616 1.00 95.50 196 GLU A N 1
ATOM 1658 C CA . GLU A 1 196 ? 21.682 3.798 -31.666 1.00 95.50 196 GLU A CA 1
ATOM 1659 C C . GLU A 1 196 ? 21.925 3.189 -33.050 1.00 95.50 196 GLU A C 1
ATOM 1661 O O . GLU A 1 196 ? 23.006 3.345 -33.622 1.00 95.50 196 GLU A O 1
ATOM 1666 N N . LYS A 1 197 ? 20.902 2.565 -33.647 1.00 97.25 197 LYS A N 1
ATOM 1667 C CA . LYS A 1 197 ? 20.998 1.987 -34.994 1.00 97.25 197 LYS A CA 1
ATOM 1668 C C . LYS A 1 197 ? 21.290 3.047 -36.061 1.00 97.25 197 LYS A C 1
ATOM 1670 O O . LYS A 1 197 ? 22.107 2.813 -36.957 1.00 97.25 197 LYS A O 1
ATOM 1675 N N . LYS A 1 198 ? 20.641 4.215 -35.986 1.00 95.25 198 LYS A N 1
ATOM 1676 C CA . LYS A 1 198 ? 20.901 5.338 -36.903 1.00 95.25 198 LYS A CA 1
ATOM 1677 C C . LYS A 1 198 ? 22.301 5.911 -36.707 1.00 95.25 198 LYS A C 1
ATOM 1679 O O . LYS A 1 198 ? 22.981 6.149 -37.700 1.00 95.25 198 LYS A O 1
ATOM 1684 N N . THR A 1 199 ? 22.750 6.068 -35.466 1.00 93.88 199 THR A N 1
ATOM 1685 C CA . THR A 1 199 ? 24.106 6.517 -35.133 1.00 93.88 199 THR A CA 1
ATOM 1686 C C . THR A 1 199 ? 25.148 5.545 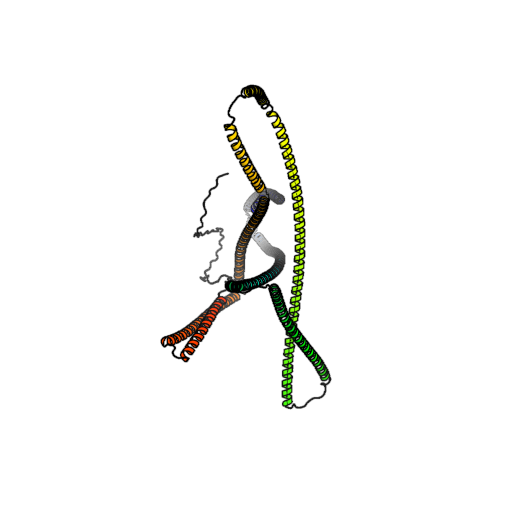-35.678 1.00 93.88 199 THR A C 1
ATOM 1688 O O . THR A 1 199 ? 26.092 5.979 -36.333 1.00 93.88 199 THR A O 1
ATOM 1691 N N . LEU A 1 200 ? 24.951 4.232 -35.516 1.00 96.38 200 LEU A N 1
ATOM 1692 C CA . LEU A 1 200 ? 25.834 3.211 -36.089 1.00 96.38 200 LEU A CA 1
ATOM 1693 C C . LEU A 1 200 ? 25.873 3.274 -37.624 1.00 96.38 200 LEU A C 1
ATOM 1695 O O . LEU A 1 200 ? 26.937 3.193 -38.229 1.00 96.38 200 LEU A O 1
ATOM 1699 N N . THR A 1 201 ? 24.722 3.464 -38.266 1.00 94.31 201 THR A N 1
ATOM 1700 C CA . THR A 1 201 ? 24.660 3.596 -39.731 1.00 94.31 201 THR A CA 1
ATOM 1701 C C . THR A 1 201 ? 25.370 4.873 -40.201 1.00 94.31 201 THR A C 1
ATOM 1703 O O . THR A 1 201 ? 26.098 4.855 -41.190 1.00 94.31 201 THR A O 1
ATOM 1706 N N . ALA A 1 202 ? 25.211 5.985 -39.477 1.00 92.38 202 ALA A N 1
ATOM 1707 C CA . ALA A 1 202 ? 25.874 7.250 -39.785 1.00 92.38 202 ALA A CA 1
ATOM 1708 C C . ALA A 1 202 ? 27.401 7.164 -39.613 1.00 92.38 202 ALA A C 1
ATOM 1710 O O . ALA A 1 202 ? 28.145 7.692 -40.444 1.00 92.38 202 ALA A O 1
ATOM 1711 N N . THR A 1 203 ? 27.889 6.472 -38.577 1.00 94.38 203 THR A N 1
ATOM 1712 C CA . THR A 1 203 ? 29.332 6.253 -38.390 1.00 94.38 203 THR A CA 1
ATOM 1713 C C . THR A 1 203 ? 29.907 5.355 -39.482 1.00 94.38 203 THR A C 1
ATOM 1715 O O . THR A 1 203 ? 30.956 5.688 -40.034 1.00 94.38 203 THR A O 1
ATOM 1718 N N . GLN A 1 204 ? 29.204 4.289 -39.876 1.00 94.56 204 GLN A N 1
ATOM 1719 C CA . GLN A 1 204 ? 29.589 3.441 -41.012 1.00 94.56 204 GLN A CA 1
ATOM 1720 C C . GLN A 1 204 ? 29.649 4.233 -42.326 1.00 94.56 204 GLN A C 1
ATOM 1722 O O . GLN A 1 204 ? 30.675 4.208 -43.002 1.00 94.56 204 GLN A O 1
ATOM 1727 N N . ALA A 1 205 ? 28.615 5.018 -42.643 1.00 92.94 205 ALA A N 1
ATOM 1728 C CA . ALA A 1 205 ? 28.604 5.873 -43.833 1.00 92.94 205 ALA A CA 1
ATOM 1729 C C . ALA A 1 205 ? 29.751 6.903 -43.819 1.00 92.94 205 ALA A C 1
ATOM 1731 O O . ALA A 1 205 ? 30.364 7.183 -44.849 1.00 92.94 205 ALA A O 1
ATOM 1732 N N . THR A 1 206 ? 30.095 7.440 -42.643 1.00 93.31 206 THR A N 1
ATOM 1733 C CA . THR A 1 206 ? 31.236 8.355 -42.487 1.00 93.31 206 THR A CA 1
ATOM 1734 C C . THR A 1 206 ? 32.567 7.647 -42.758 1.00 93.31 206 THR A C 1
ATOM 1736 O O . THR A 1 206 ? 33.430 8.207 -43.435 1.00 93.31 206 THR A O 1
ATOM 1739 N N . GLN A 1 207 ? 32.735 6.412 -42.275 1.00 94.25 207 GLN A N 1
ATOM 1740 C CA . GLN A 1 207 ? 33.917 5.593 -42.555 1.00 94.25 207 GLN A CA 1
ATOM 1741 C C . GLN A 1 207 ? 34.034 5.255 -44.047 1.00 94.25 207 GLN A C 1
ATOM 1743 O O . GLN A 1 207 ? 35.120 5.384 -44.607 1.00 94.25 207 GLN A O 1
ATOM 1748 N N . GLU A 1 208 ? 32.937 4.878 -44.707 1.00 94.38 208 GLU A N 1
ATOM 1749 C CA . GLU A 1 208 ? 32.908 4.620 -46.153 1.00 94.38 208 GLU A CA 1
ATOM 1750 C C . GLU A 1 208 ? 33.251 5.869 -46.964 1.00 94.38 208 GLU A C 1
ATOM 1752 O O . GLU A 1 208 ? 34.098 5.808 -47.853 1.00 94.38 208 GLU A O 1
ATOM 1757 N N . ARG A 1 209 ? 32.680 7.026 -46.611 1.00 93.88 209 ARG A N 1
ATOM 1758 C CA . ARG A 1 209 ? 33.029 8.309 -47.232 1.00 93.88 209 ARG A CA 1
ATOM 1759 C C . ARG A 1 209 ? 34.522 8.603 -47.099 1.00 93.88 209 ARG A C 1
ATOM 1761 O O . ARG A 1 209 ? 35.139 9.030 -48.067 1.00 93.88 209 ARG A O 1
ATOM 1768 N N . ASN A 1 210 ? 35.112 8.371 -45.926 1.00 93.44 210 ASN A N 1
ATOM 1769 C CA . ASN A 1 210 ? 36.544 8.588 -45.722 1.00 93.44 210 ASN A CA 1
ATOM 1770 C C . ASN A 1 210 ? 37.392 7.615 -46.564 1.00 93.44 210 ASN A C 1
ATOM 1772 O O . ASN A 1 210 ? 38.399 8.035 -47.125 1.00 93.44 210 ASN A O 1
ATOM 1776 N N . ARG A 1 211 ? 36.972 6.348 -46.707 1.00 96.12 211 ARG A N 1
ATOM 1777 C CA . ARG A 1 211 ? 37.629 5.375 -47.603 1.00 96.12 211 ARG A CA 1
ATOM 1778 C C . ARG A 1 211 ? 37.580 5.833 -49.062 1.00 96.12 211 ARG A C 1
ATOM 1780 O O . ARG A 1 211 ? 38.629 5.951 -49.682 1.00 96.12 211 ARG A O 1
ATOM 1787 N N . LEU A 1 212 ? 36.396 6.182 -49.567 1.00 93.25 212 LEU A N 1
ATOM 1788 C CA . LEU A 1 212 ? 36.221 6.686 -50.934 1.00 93.25 212 LEU A CA 1
ATOM 1789 C C . LEU A 1 212 ? 36.992 7.990 -51.174 1.00 93.25 212 LEU A C 1
ATOM 1791 O O . LEU A 1 212 ? 37.534 8.201 -52.253 1.00 93.25 212 LEU A O 1
ATOM 1795 N N . ASN A 1 213 ? 37.074 8.867 -50.173 1.00 94.50 213 ASN A N 1
ATOM 1796 C CA . ASN A 1 213 ? 37.862 10.093 -50.263 1.00 94.50 213 ASN A CA 1
ATOM 1797 C C . ASN A 1 213 ? 39.367 9.803 -50.378 1.00 94.50 213 ASN A C 1
ATOM 1799 O O . ASN A 1 213 ? 40.064 10.490 -51.121 1.00 94.50 213 ASN A O 1
ATOM 1803 N N . ASN A 1 214 ? 39.867 8.781 -49.678 1.00 94.69 214 ASN A N 1
ATOM 1804 C CA . ASN A 1 214 ? 41.253 8.339 -49.824 1.00 94.69 214 ASN A CA 1
ATOM 1805 C C . ASN A 1 214 ? 41.503 7.760 -51.223 1.00 94.69 214 ASN A C 1
ATOM 1807 O O . ASN A 1 214 ? 42.455 8.178 -51.874 1.00 94.69 214 ASN A O 1
ATOM 1811 N N . GLU A 1 215 ? 40.612 6.901 -51.727 1.00 95.06 215 GLU A N 1
ATOM 1812 C CA . GLU A 1 215 ? 40.691 6.372 -53.099 1.00 95.06 215 GLU A CA 1
ATOM 1813 C C . GLU A 1 215 ? 40.655 7.497 -54.151 1.00 95.06 215 GLU A C 1
ATOM 1815 O O . GLU A 1 215 ? 41.424 7.490 -55.111 1.00 95.06 215 GLU A O 1
ATOM 1820 N N . LEU A 1 216 ? 39.804 8.512 -53.961 1.00 92.31 216 LEU A N 1
ATOM 1821 C CA . LEU A 1 216 ? 39.755 9.692 -54.830 1.00 92.31 216 LEU A CA 1
ATOM 1822 C C . LEU A 1 216 ? 41.062 10.487 -54.811 1.00 92.31 216 LEU A C 1
ATOM 1824 O O . LEU A 1 216 ? 41.503 10.944 -55.865 1.00 92.31 216 LEU A O 1
ATOM 1828 N N . ASN A 1 217 ? 41.681 10.657 -53.641 1.00 93.56 217 ASN A N 1
ATOM 1829 C CA . ASN A 1 217 ? 42.975 11.327 -53.530 1.00 93.56 217 ASN A CA 1
ATOM 1830 C C . ASN A 1 217 ? 44.080 10.529 -54.234 1.00 93.56 217 ASN A C 1
ATOM 1832 O O . ASN A 1 217 ? 44.839 11.111 -55.001 1.00 93.56 217 ASN A O 1
ATOM 1836 N N . GLU A 1 218 ? 44.120 9.205 -54.068 1.00 94.94 218 GLU A N 1
ATOM 1837 C CA . GLU A 1 218 ? 45.068 8.338 -54.782 1.00 94.94 218 GLU A CA 1
ATOM 1838 C C . GLU A 1 218 ? 44.879 8.422 -56.304 1.00 94.94 218 GLU A C 1
ATOM 1840 O O . GLU A 1 218 ? 45.844 8.541 -57.064 1.00 94.94 218 GLU A O 1
ATOM 1845 N N . LEU A 1 219 ? 43.628 8.413 -56.778 1.00 93.00 219 LEU A N 1
ATOM 1846 C CA . LEU A 1 219 ? 43.318 8.595 -58.195 1.00 93.00 219 LEU A CA 1
ATOM 1847 C C . LEU A 1 219 ? 43.722 9.984 -58.698 1.00 93.00 219 LEU A C 1
ATOM 1849 O O . LEU A 1 219 ? 44.244 10.087 -59.811 1.00 93.00 219 LEU A O 1
ATOM 1853 N N . ARG A 1 220 ? 43.520 11.037 -57.898 1.00 95.00 220 ARG A N 1
ATOM 1854 C CA . ARG A 1 220 ? 43.987 12.395 -58.210 1.00 95.00 220 ARG A CA 1
ATOM 1855 C C . ARG A 1 220 ? 45.509 12.430 -58.325 1.00 95.00 220 ARG A C 1
ATOM 1857 O O . ARG A 1 220 ? 46.002 12.913 -59.337 1.00 95.00 220 ARG A O 1
ATOM 1864 N N . ASP A 1 221 ? 46.243 11.844 -57.383 1.00 94.31 221 ASP A N 1
ATOM 1865 C CA . ASP A 1 221 ? 47.707 11.754 -57.447 1.00 94.31 221 ASP A CA 1
ATOM 1866 C C . ASP A 1 221 ? 48.166 10.983 -58.694 1.00 94.31 221 ASP A C 1
ATOM 1868 O O . ASP A 1 221 ? 49.105 11.381 -59.388 1.00 94.31 221 ASP A O 1
ATOM 1872 N N . HIS A 1 222 ? 47.472 9.896 -59.042 1.00 93.69 222 HIS A N 1
ATOM 1873 C CA . HIS A 1 222 ? 47.718 9.169 -60.284 1.00 93.69 222 HIS A CA 1
ATOM 1874 C C . HIS A 1 222 ? 47.464 10.019 -61.530 1.00 93.69 222 HIS A C 1
ATOM 1876 O O . HIS A 1 222 ? 48.229 9.907 -62.496 1.00 93.69 222 HIS A O 1
ATOM 1882 N N . MET A 1 223 ? 46.410 10.839 -61.540 1.00 91.38 223 MET A N 1
ATOM 1883 C CA . MET A 1 223 ? 46.171 11.781 -62.630 1.00 91.38 223 MET A CA 1
ATOM 1884 C C . MET A 1 223 ? 47.268 12.836 -62.692 1.00 91.38 223 MET A C 1
ATOM 1886 O O . MET A 1 223 ? 47.849 12.998 -63.755 1.00 91.38 223 MET A O 1
ATOM 1890 N N . ASP A 1 224 ? 47.657 13.445 -61.574 1.00 93.12 224 ASP A N 1
ATOM 1891 C CA . ASP A 1 224 ? 48.735 14.436 -61.525 1.00 93.12 224 ASP A CA 1
ATOM 1892 C C . ASP A 1 224 ? 50.063 13.858 -62.034 1.00 93.12 224 ASP A C 1
ATOM 1894 O O . ASP A 1 224 ? 50.815 14.516 -62.757 1.00 93.12 224 ASP A O 1
ATOM 1898 N N . ILE A 1 225 ? 50.368 12.598 -61.703 1.00 93.81 225 ILE A N 1
ATOM 1899 C CA . ILE A 1 225 ? 51.531 11.885 -62.248 1.00 93.81 225 ILE A CA 1
ATOM 1900 C C . ILE A 1 225 ? 51.396 11.712 -63.764 1.00 93.81 225 ILE A C 1
ATOM 1902 O O . ILE A 1 225 ? 52.364 11.947 -64.498 1.00 93.81 225 ILE A O 1
ATOM 1906 N N . LYS A 1 226 ? 50.220 11.293 -64.250 1.00 92.94 226 LYS A N 1
ATOM 1907 C CA . LYS A 1 226 ? 49.952 11.155 -65.688 1.00 92.94 226 LYS A CA 1
ATOM 1908 C C . LYS A 1 226 ? 50.048 12.500 -66.398 1.00 92.94 226 LYS A C 1
ATOM 1910 O O . LYS A 1 226 ? 50.704 12.545 -67.430 1.00 92.94 226 LYS A O 1
ATOM 1915 N N . ASP A 1 227 ? 49.530 13.580 -65.832 1.00 92.06 227 ASP A N 1
ATOM 1916 C CA . ASP A 1 227 ? 49.601 14.932 -66.382 1.00 92.06 227 ASP A CA 1
ATOM 1917 C C . ASP A 1 227 ? 51.031 15.457 -66.392 1.00 92.06 227 ASP A C 1
ATOM 1919 O O . ASP A 1 227 ? 51.483 16.003 -67.394 1.00 92.06 227 ASP A O 1
ATOM 1923 N N . ARG A 1 228 ? 51.822 15.233 -65.336 1.00 93.50 228 ARG A N 1
ATOM 1924 C CA . ARG A 1 228 ? 53.267 15.528 -65.360 1.00 93.50 228 ARG A CA 1
ATOM 1925 C C . ARG A 1 228 ? 53.968 14.735 -66.460 1.00 93.50 228 ARG A C 1
ATOM 1927 O O . ARG A 1 228 ? 54.820 15.280 -67.160 1.00 93.50 228 ARG A O 1
ATOM 1934 N N . LYS A 1 229 ? 53.608 13.463 -66.650 1.00 92.50 229 LYS A N 1
ATOM 1935 C CA . LYS A 1 229 ? 54.166 12.618 -67.713 1.00 92.50 229 LYS A CA 1
ATOM 1936 C C . LYS A 1 229 ? 53.739 13.094 -69.100 1.00 92.50 229 LYS A C 1
ATOM 1938 O O . LYS A 1 229 ? 54.594 13.151 -69.979 1.00 92.50 229 LYS A O 1
ATOM 1943 N N . ILE A 1 230 ? 52.475 13.469 -69.285 1.00 90.69 230 ILE A N 1
ATOM 1944 C CA . ILE A 1 230 ? 51.950 14.081 -70.508 1.00 90.69 230 ILE A CA 1
ATOM 1945 C C . ILE A 1 230 ? 52.692 15.382 -70.771 1.00 90.69 230 ILE A C 1
ATOM 1947 O O . ILE A 1 230 ? 53.227 15.517 -71.853 1.00 90.69 230 ILE A O 1
ATOM 1951 N N . ASN A 1 231 ? 52.858 16.262 -69.786 1.00 90.69 231 ASN A N 1
ATOM 1952 C CA . ASN A 1 231 ? 53.622 17.502 -69.919 1.00 90.69 231 ASN A CA 1
ATOM 1953 C C . ASN A 1 231 ? 55.085 17.251 -70.311 1.00 90.69 231 ASN A C 1
ATOM 1955 O O . ASN A 1 231 ? 55.638 17.958 -71.148 1.00 90.69 231 ASN A O 1
ATOM 1959 N N . VAL A 1 232 ? 55.742 16.235 -69.741 1.00 91.12 232 VAL A N 1
ATOM 1960 C CA . VAL A 1 232 ? 57.096 15.833 -70.161 1.00 91.12 232 VAL A CA 1
ATOM 1961 C C . VAL A 1 232 ? 57.088 15.304 -71.595 1.00 91.12 232 VAL A C 1
ATOM 1963 O O . VAL A 1 232 ? 57.991 15.627 -72.365 1.00 91.12 232 VAL A O 1
ATOM 1966 N N . LEU A 1 233 ? 56.094 14.496 -71.968 1.00 89.06 233 LEU A N 1
ATOM 1967 C CA . LEU A 1 233 ? 55.935 13.984 -73.328 1.00 89.06 233 LEU A CA 1
ATOM 1968 C C . LEU A 1 233 ? 55.586 15.094 -74.320 1.00 89.06 233 LEU A C 1
ATOM 1970 O O . LEU A 1 233 ? 56.134 15.072 -75.408 1.00 89.06 233 LEU A O 1
ATOM 1974 N N . GLN A 1 234 ? 54.769 16.076 -73.944 1.00 85.19 234 GLN A N 1
ATOM 1975 C CA . GLN A 1 234 ? 54.469 17.286 -74.701 1.00 85.19 234 GLN A CA 1
ATOM 1976 C C . GLN A 1 234 ? 55.728 18.110 -74.859 1.00 85.19 234 GLN A C 1
ATOM 1978 O O . GLN A 1 234 ? 56.105 18.342 -75.984 1.00 85.19 234 GLN A O 1
ATOM 1983 N N . ARG A 1 235 ? 56.497 18.401 -73.803 1.00 87.81 235 ARG A N 1
ATOM 1984 C CA . ARG A 1 235 ? 57.806 19.068 -73.943 1.00 87.81 235 ARG A CA 1
ATOM 1985 C C . ARG A 1 235 ? 58.763 18.298 -74.851 1.00 87.81 235 ARG A C 1
ATOM 1987 O O . ARG A 1 235 ? 59.509 18.911 -75.604 1.00 87.81 235 ARG A O 1
ATOM 1994 N N . LYS A 1 236 ? 58.763 16.960 -74.796 1.00 82.62 236 LYS A N 1
ATOM 1995 C CA . LYS A 1 236 ? 59.542 16.110 -75.713 1.00 82.62 236 LYS A CA 1
ATOM 1996 C C . LYS A 1 236 ? 59.004 16.161 -77.138 1.00 82.62 236 LYS A C 1
ATOM 1998 O O . LYS A 1 236 ? 59.810 16.186 -78.056 1.00 82.62 236 LYS A O 1
ATOM 2003 N N . LEU A 1 237 ? 57.687 16.166 -77.324 1.00 79.88 237 LEU A N 1
ATOM 2004 C CA . LEU A 1 237 ? 57.018 16.312 -78.612 1.00 79.88 237 LEU A CA 1
ATOM 2005 C C . LEU A 1 237 ? 57.203 17.712 -79.168 1.00 79.88 237 LEU A C 1
ATOM 2007 O O . LEU A 1 237 ? 57.390 17.795 -80.357 1.00 79.88 237 LEU A O 1
ATOM 2011 N N . ASP A 1 238 ? 57.234 18.757 -78.350 1.00 81.50 238 ASP A N 1
ATOM 2012 C CA . ASP A 1 238 ? 57.500 20.153 -78.684 1.00 81.50 238 ASP A CA 1
ATOM 2013 C C . ASP A 1 238 ? 58.978 20.360 -78.990 1.00 81.50 238 ASP A C 1
ATOM 2015 O O . ASP A 1 238 ? 59.303 21.135 -79.871 1.00 81.50 238 ASP A O 1
ATOM 2019 N N . LEU A 1 239 ? 59.892 19.646 -78.323 1.00 77.88 239 LEU A N 1
ATOM 2020 C CA . LEU A 1 239 ? 61.307 19.560 -78.705 1.00 77.88 239 LEU A CA 1
ATOM 2021 C C . LEU A 1 239 ? 61.474 18.793 -80.017 1.00 77.88 239 LEU A C 1
ATOM 2023 O O . LEU A 1 239 ? 62.221 19.218 -80.893 1.00 77.88 239 LEU A O 1
ATOM 2027 N N . HIS A 1 240 ? 60.765 17.676 -80.181 1.00 71.44 240 HIS A N 1
ATOM 2028 C CA . HIS A 1 240 ? 60.743 16.901 -81.417 1.00 71.44 240 HIS A CA 1
ATOM 2029 C C . HIS A 1 240 ? 60.033 17.673 -82.534 1.00 71.44 240 HIS A C 1
ATOM 2031 O O . HIS A 1 240 ? 60.416 17.549 -83.689 1.00 71.44 240 HIS A O 1
ATOM 2037 N N . GLU A 1 241 ? 59.040 18.493 -82.210 1.00 68.00 241 GLU A N 1
ATOM 2038 C CA . GLU A 1 241 ? 58.326 19.396 -83.094 1.00 68.00 241 GLU A CA 1
ATOM 2039 C C . GLU A 1 241 ? 59.117 20.661 -83.323 1.00 68.00 241 GLU A C 1
ATOM 2041 O O . GLU A 1 241 ? 58.980 21.190 -84.393 1.00 68.00 241 GLU A O 1
ATOM 2046 N N . ALA A 1 242 ? 59.965 21.150 -82.427 1.00 66.94 242 ALA A N 1
ATOM 2047 C CA . ALA A 1 242 ? 60.904 22.233 -82.701 1.00 66.94 242 ALA A CA 1
ATOM 2048 C C . ALA A 1 242 ? 62.010 21.721 -83.631 1.00 66.94 242 ALA A C 1
ATOM 2050 O O . ALA A 1 242 ? 62.336 22.378 -84.614 1.00 66.94 242 ALA A O 1
ATOM 2051 N N . ASN A 1 243 ? 62.477 20.486 -83.415 1.00 57.44 243 ASN A N 1
ATOM 2052 C CA . ASN A 1 243 ? 63.349 19.759 -84.342 1.00 57.44 243 ASN A CA 1
ATOM 2053 C C . ASN A 1 243 ? 62.651 19.455 -85.681 1.00 57.44 243 ASN A C 1
ATOM 2055 O O . ASN A 1 243 ? 63.293 19.477 -86.726 1.00 57.44 243 ASN A O 1
ATOM 2059 N N . LYS A 1 244 ? 61.335 19.206 -85.674 1.00 54.78 244 LYS A N 1
ATOM 2060 C CA . LYS A 1 244 ? 60.513 18.959 -86.872 1.00 54.78 244 LYS A CA 1
ATOM 2061 C C . LYS A 1 244 ? 59.955 20.244 -87.494 1.00 54.78 244 LYS A C 1
ATOM 2063 O O . LYS A 1 244 ? 59.667 20.220 -88.668 1.00 54.78 244 LYS A O 1
ATOM 2068 N N . LYS A 1 245 ? 59.859 21.373 -86.790 1.00 50.22 245 LYS A N 1
ATOM 2069 C CA . LYS A 1 245 ? 59.438 22.716 -87.257 1.00 50.22 245 LYS A CA 1
ATOM 2070 C C . LYS A 1 245 ? 60.649 23.527 -87.730 1.00 50.22 245 LYS A C 1
ATOM 2072 O O . LYS A 1 245 ? 60.477 24.406 -88.564 1.00 50.22 245 LYS A O 1
ATOM 2077 N N . LEU A 1 246 ? 61.867 23.131 -87.340 1.00 46.62 246 LEU A N 1
ATOM 2078 C CA . LEU A 1 246 ? 63.087 23.283 -88.149 1.00 46.62 246 LEU A CA 1
ATOM 2079 C C . LEU A 1 246 ? 63.065 22.415 -89.432 1.00 46.62 246 LEU A C 1
ATOM 2081 O O . LEU A 1 246 ? 63.936 22.571 -90.280 1.00 46.62 246 LEU A O 1
ATOM 2085 N N . ALA A 1 247 ? 62.069 21.537 -89.614 1.00 42.97 247 ALA A N 1
ATOM 2086 C CA . ALA A 1 247 ? 61.939 20.613 -90.747 1.00 42.97 247 ALA A CA 1
ATOM 2087 C C . ALA A 1 247 ? 60.486 20.440 -91.267 1.00 42.97 247 ALA A C 1
ATOM 2089 O O . ALA A 1 247 ? 60.141 19.340 -91.691 1.00 42.97 247 ALA A O 1
ATOM 2090 N N . ASN A 1 248 ? 59.661 21.506 -91.240 1.00 38.50 248 ASN A N 1
ATOM 2091 C CA . ASN A 1 248 ? 58.271 21.638 -91.752 1.00 38.50 248 ASN A CA 1
ATOM 2092 C C . ASN A 1 248 ? 57.184 21.934 -90.694 1.00 38.50 248 ASN A C 1
ATOM 2094 O O . ASN A 1 248 ? 57.074 21.293 -89.651 1.00 38.50 248 ASN A O 1
ATOM 2098 N N . GLY A 1 249 ? 56.340 22.924 -91.007 1.00 34.41 249 GLY A N 1
ATOM 2099 C CA . GLY A 1 249 ? 55.275 23.437 -90.142 1.00 34.41 249 GLY A CA 1
ATOM 2100 C C . GLY A 1 249 ? 53.852 22.908 -90.401 1.00 34.41 249 GLY A C 1
ATOM 2101 O O . GLY A 1 249 ? 53.613 22.148 -91.333 1.00 34.41 249 GLY A O 1
ATOM 2102 N N . ALA A 1 250 ? 52.936 23.458 -89.583 1.00 29.69 250 ALA A N 1
ATOM 2103 C CA . ALA A 1 250 ? 51.471 23.602 -89.718 1.00 29.69 250 ALA A CA 1
ATOM 2104 C C . ALA A 1 250 ? 50.489 22.605 -89.026 1.00 29.69 25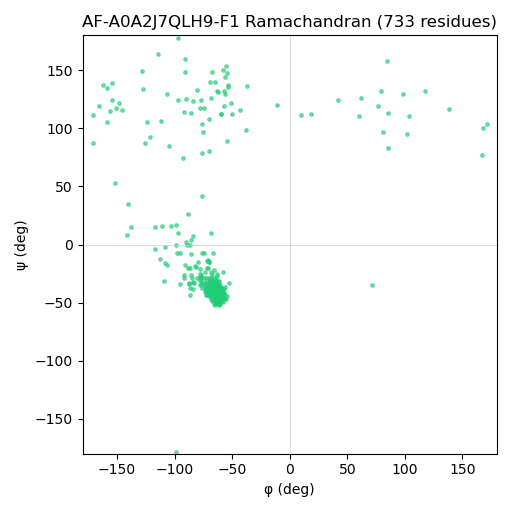0 ALA A C 1
ATOM 2106 O O . ALA A 1 250 ? 50.529 21.404 -89.252 1.00 29.69 250 ALA A O 1
ATOM 2107 N N . ALA A 1 251 ? 49.519 23.224 -88.311 1.00 31.08 251 ALA A N 1
ATOM 2108 C CA . ALA A 1 251 ? 48.064 22.932 -88.206 1.00 31.08 251 ALA A CA 1
ATOM 2109 C C . ALA A 1 251 ? 47.428 22.178 -86.990 1.00 31.08 251 ALA A C 1
ATOM 2111 O O . ALA A 1 251 ? 47.305 20.964 -86.977 1.00 31.08 251 ALA A O 1
ATOM 2112 N N . ARG A 1 252 ? 46.925 22.990 -86.033 1.00 34.22 252 ARG A N 1
ATOM 2113 C CA . ARG A 1 252 ? 45.568 23.113 -85.402 1.00 34.22 252 ARG A CA 1
ATOM 2114 C C . ARG A 1 252 ? 44.677 21.902 -84.980 1.00 34.22 252 ARG A C 1
ATOM 2116 O O . ARG A 1 252 ? 44.170 21.183 -85.825 1.00 34.22 252 ARG A O 1
ATOM 2123 N N . ALA A 1 253 ? 44.320 21.933 -83.679 1.00 36.97 253 ALA A N 1
ATOM 2124 C CA . ALA A 1 253 ? 42.992 22.032 -83.007 1.00 36.97 253 ALA A CA 1
ATOM 2125 C C . ALA A 1 253 ? 41.868 20.969 -83.167 1.00 36.97 253 ALA A C 1
ATOM 2127 O O . ALA A 1 253 ? 41.331 20.783 -84.254 1.00 36.97 253 ALA A O 1
ATOM 2128 N N . GLY A 1 254 ? 41.376 20.449 -82.022 1.00 40.94 254 GLY A N 1
ATOM 2129 C CA . GLY A 1 254 ? 40.035 19.847 -81.883 1.00 40.94 254 GLY A CA 1
ATOM 2130 C C . GLY A 1 254 ? 39.791 19.047 -80.588 1.00 40.94 254 GLY A C 1
ATOM 2131 O O . GLY A 1 254 ? 39.790 17.825 -80.655 1.00 40.94 254 GLY A O 1
ATOM 2132 N N . GLU A 1 255 ? 39.554 19.684 -79.428 1.00 45.88 255 GLU A N 1
ATOM 2133 C CA . GLU A 1 255 ? 39.302 18.953 -78.155 1.00 45.88 255 GLU A CA 1
ATOM 2134 C C . GLU A 1 255 ? 38.167 19.495 -77.247 1.00 45.88 255 GLU A C 1
ATOM 2136 O O . GLU A 1 255 ? 38.024 19.042 -76.117 1.00 45.88 255 GLU A O 1
ATOM 2141 N N . GLU A 1 256 ? 37.266 20.371 -77.714 1.00 46.59 256 GLU A N 1
ATOM 2142 C CA . GLU A 1 256 ? 36.099 20.799 -76.895 1.00 46.59 256 GLU A CA 1
ATOM 2143 C C . GLU A 1 256 ? 34.856 19.887 -77.005 1.00 46.59 256 GLU A C 1
ATOM 2145 O O . GLU A 1 256 ? 33.855 20.093 -76.322 1.00 46.59 256 GLU A O 1
ATOM 2150 N N . THR A 1 257 ? 34.901 18.817 -77.805 1.00 45.97 257 THR A N 1
ATOM 2151 C CA . THR A 1 257 ? 33.752 17.910 -78.028 1.00 45.97 257 THR A CA 1
ATOM 2152 C C . THR A 1 257 ? 33.721 16.649 -77.152 1.00 45.97 257 THR A C 1
ATOM 2154 O O . THR A 1 257 ? 32.727 15.923 -77.164 1.00 45.97 257 THR A O 1
ATOM 2157 N N . THR A 1 258 ? 34.768 16.359 -76.375 1.00 54.91 258 THR A N 1
ATOM 2158 C CA . THR A 1 258 ? 34.891 15.122 -75.571 1.00 54.91 258 THR A CA 1
ATOM 2159 C C . THR A 1 258 ? 34.443 15.284 -74.115 1.00 54.91 258 THR A C 1
ATOM 2161 O O . THR A 1 258 ? 33.821 14.370 -73.574 1.00 54.91 258 THR A O 1
ATOM 2164 N N . ALA A 1 259 ? 34.650 16.453 -73.499 1.00 57.09 259 ALA A N 1
ATOM 2165 C CA . ALA A 1 259 ? 34.284 16.698 -72.097 1.00 57.09 259 ALA A CA 1
ATOM 2166 C C . ALA A 1 259 ? 32.758 16.704 -71.860 1.00 57.09 259 ALA A C 1
ATOM 2168 O O . ALA A 1 259 ? 32.269 16.088 -70.912 1.00 57.09 259 ALA A O 1
ATOM 2169 N N . LEU A 1 260 ? 31.987 17.299 -72.778 1.00 55.03 260 LEU A N 1
ATOM 2170 C CA . LEU A 1 260 ? 30.516 17.297 -72.720 1.00 55.03 260 LEU A CA 1
ATOM 2171 C C . LEU A 1 260 ? 29.914 15.900 -72.942 1.00 55.03 260 LEU A C 1
ATOM 2173 O O . LEU A 1 260 ? 28.830 15.601 -72.444 1.00 55.03 260 LEU A O 1
ATOM 2177 N N . LYS A 1 261 ? 30.627 15.012 -73.646 1.00 57.91 261 LYS A N 1
ATOM 2178 C CA . LYS A 1 261 ? 30.174 13.639 -73.901 1.00 57.91 261 LYS A CA 1
ATOM 2179 C C . LYS A 1 261 ? 30.339 12.746 -72.667 1.00 57.91 261 LYS A C 1
ATOM 2181 O O . LYS A 1 261 ? 29.447 11.960 -72.373 1.00 57.91 261 LYS A O 1
ATOM 2186 N N . MET A 1 262 ? 31.416 12.935 -71.900 1.00 64.75 262 MET A N 1
ATOM 2187 C CA . MET A 1 262 ? 31.634 12.214 -70.639 1.00 64.75 262 MET A CA 1
ATOM 2188 C C . MET A 1 262 ? 30.671 12.650 -69.528 1.00 64.75 262 MET A C 1
ATOM 2190 O O . MET A 1 262 ? 30.172 11.796 -68.801 1.00 64.75 262 MET A O 1
ATOM 2194 N N . GLN A 1 263 ? 30.341 13.944 -69.423 1.00 66.81 263 GLN A N 1
ATOM 2195 C CA . GLN A 1 263 ? 29.312 14.400 -68.475 1.00 66.81 263 GLN A CA 1
ATOM 2196 C C . GLN A 1 263 ? 27.920 13.845 -68.810 1.00 66.81 263 GLN A C 1
ATOM 2198 O O . GLN A 1 263 ? 27.157 13.513 -67.903 1.00 66.81 263 GLN A O 1
ATOM 2203 N N . LEU A 1 264 ? 27.600 13.694 -70.100 1.00 62.25 264 LEU A N 1
ATOM 2204 C CA . LEU A 1 264 ? 26.333 13.107 -70.534 1.00 62.25 264 LEU A CA 1
ATOM 2205 C C . LEU A 1 264 ? 26.260 11.595 -70.251 1.00 62.25 264 LEU A C 1
ATOM 2207 O O . LEU A 1 264 ? 25.196 11.095 -69.890 1.00 62.25 264 LEU A O 1
ATOM 2211 N N . ASP A 1 265 ? 27.369 10.866 -70.393 1.00 68.12 265 ASP A N 1
ATOM 2212 C CA . ASP A 1 265 ? 27.414 9.427 -70.102 1.00 68.12 265 ASP A CA 1
ATOM 2213 C C . ASP A 1 265 ? 27.387 9.131 -68.592 1.00 68.12 265 ASP A C 1
ATOM 2215 O O . ASP A 1 265 ? 26.739 8.172 -68.173 1.00 68.12 265 ASP A O 1
ATOM 2219 N N . GLU A 1 266 ? 27.970 9.995 -67.756 1.00 74.19 266 GLU A N 1
ATOM 2220 C CA . GLU A 1 266 ? 27.882 9.874 -66.294 1.00 74.19 266 GLU A CA 1
ATOM 2221 C C . GLU A 1 266 ? 26.449 10.112 -65.782 1.00 74.19 266 GLU A C 1
ATOM 2223 O O . GLU A 1 266 ? 25.931 9.336 -64.977 1.00 74.19 266 GLU A O 1
ATOM 2228 N N . GLN A 1 267 ? 25.745 11.123 -66.313 1.00 71.31 267 GLN A N 1
ATOM 2229 C CA . GLN A 1 267 ? 24.338 11.355 -65.956 1.00 71.31 267 GLN A CA 1
ATOM 2230 C C . GLN A 1 267 ? 23.410 10.217 -66.406 1.00 71.31 267 GLN A C 1
ATOM 2232 O O . GLN A 1 267 ? 22.453 9.885 -65.703 1.00 71.31 267 GLN A O 1
ATOM 2237 N N . LYS A 1 268 ? 23.695 9.570 -67.543 1.00 75.62 268 LYS A N 1
ATOM 2238 C CA . LYS A 1 268 ? 22.944 8.379 -67.975 1.00 75.62 268 LYS A CA 1
ATOM 2239 C C . LYS A 1 268 ? 23.140 7.203 -67.024 1.00 75.62 268 LYS A C 1
ATOM 2241 O O . LYS A 1 268 ? 22.166 6.534 -66.688 1.00 75.62 268 LYS A O 1
ATOM 2246 N N . LYS A 1 269 ? 24.366 6.991 -66.546 1.00 78.19 269 LYS A N 1
ATOM 2247 C CA . LYS A 1 269 ? 24.697 5.894 -65.632 1.00 78.19 269 LYS A CA 1
ATOM 2248 C C . LYS A 1 269 ? 24.004 6.047 -64.273 1.00 78.19 269 LYS A C 1
ATOM 2250 O O . LYS A 1 269 ? 23.452 5.084 -63.746 1.00 78.19 269 LYS A O 1
ATOM 2255 N N . GLN A 1 270 ? 23.925 7.275 -63.755 1.00 77.12 270 GLN A N 1
ATOM 2256 C CA . GLN A 1 270 ? 23.178 7.576 -62.527 1.00 77.12 270 GLN A CA 1
ATOM 2257 C C . GLN A 1 270 ? 21.666 7.326 -62.672 1.00 77.12 270 GLN A C 1
ATOM 2259 O O . GLN A 1 270 ? 21.030 6.817 -61.745 1.00 77.12 270 GLN A O 1
ATOM 2264 N N . LEU A 1 271 ? 21.081 7.630 -63.837 1.00 72.19 271 LEU A N 1
ATOM 2265 C CA . LEU A 1 271 ? 19.669 7.345 -64.122 1.00 72.19 271 LEU A CA 1
ATOM 2266 C C . LEU A 1 271 ? 19.387 5.841 -64.288 1.00 72.19 271 LEU A C 1
ATOM 2268 O O . LEU A 1 271 ? 18.320 5.368 -63.885 1.00 72.19 271 LEU A O 1
ATOM 2272 N N . GLU A 1 272 ? 20.329 5.074 -64.841 1.00 78.19 272 GLU A N 1
ATOM 2273 C CA . GLU A 1 272 ? 20.227 3.612 -64.946 1.00 78.19 272 GLU A CA 1
ATOM 2274 C C . GLU A 1 272 ? 20.264 2.928 -63.570 1.00 78.19 272 GLU A C 1
ATOM 2276 O O . GLU A 1 272 ? 19.438 2.050 -63.301 1.00 78.19 272 GLU A O 1
ATOM 2281 N N . ASP A 1 273 ? 21.124 3.382 -62.656 1.00 78.31 273 ASP A N 1
ATOM 2282 C CA . ASP A 1 273 ? 21.182 2.855 -61.286 1.00 78.31 273 ASP A CA 1
ATOM 2283 C C . ASP A 1 273 ? 19.921 3.184 -60.470 1.00 78.31 273 ASP A C 1
ATOM 2285 O O . ASP A 1 273 ? 19.428 2.345 -59.706 1.00 78.31 273 ASP A O 1
ATOM 2289 N N . GLN A 1 274 ? 19.339 4.375 -60.656 1.00 76.56 274 GLN A N 1
ATOM 2290 C CA . GLN A 1 274 ? 18.048 4.716 -60.048 1.00 76.56 274 GLN A CA 1
ATOM 2291 C C . GLN A 1 274 ? 16.909 3.843 -60.592 1.00 76.56 274 GLN A C 1
ATOM 2293 O O . GLN A 1 274 ? 16.074 3.366 -59.817 1.00 76.56 274 GLN A O 1
ATOM 2298 N N . ARG A 1 275 ? 16.899 3.562 -61.903 1.00 78.94 275 ARG A N 1
ATOM 2299 C CA . ARG A 1 275 ? 15.938 2.632 -62.517 1.00 78.94 275 ARG A CA 1
ATOM 2300 C C . ARG A 1 275 ? 16.069 1.217 -61.963 1.00 78.94 275 ARG A C 1
ATOM 2302 O O . ARG A 1 275 ? 15.052 0.588 -61.683 1.00 78.94 275 ARG A O 1
ATOM 2309 N N . ARG A 1 276 ? 17.293 0.726 -61.753 1.00 83.00 276 ARG A N 1
ATOM 2310 C CA . ARG A 1 276 ? 17.532 -0.615 -61.205 1.00 83.00 276 ARG A CA 1
ATOM 2311 C C . ARG A 1 276 ? 16.986 -0.768 -59.781 1.00 83.00 276 ARG A C 1
ATOM 2313 O O . ARG A 1 276 ? 16.313 -1.757 -59.500 1.00 83.00 276 ARG A O 1
ATOM 2320 N N . LYS A 1 277 ? 17.206 0.222 -58.908 1.00 77.12 277 LYS A N 1
ATOM 2321 C CA . LYS A 1 277 ? 16.668 0.215 -57.533 1.00 77.12 277 LYS A CA 1
ATOM 2322 C C . LYS A 1 277 ? 15.136 0.239 -57.516 1.00 77.12 277 LYS A C 1
ATOM 2324 O O . LYS A 1 277 ? 14.517 -0.492 -56.747 1.00 77.12 277 LYS A O 1
ATOM 2329 N N . LEU A 1 278 ? 14.514 1.030 -58.394 1.00 72.56 278 LEU A N 1
ATOM 2330 C CA . LEU A 1 278 ? 13.055 1.050 -58.557 1.00 72.56 278 LEU A CA 1
ATOM 2331 C C . LEU A 1 278 ? 12.500 -0.300 -59.039 1.00 72.56 278 LEU A C 1
ATOM 2333 O O . LEU A 1 278 ? 11.472 -0.751 -58.535 1.00 72.56 278 LEU A O 1
ATOM 2337 N N . GLU A 1 279 ? 13.191 -0.973 -59.960 1.00 80.25 279 GLU A N 1
ATOM 2338 C CA . GLU A 1 279 ? 12.790 -2.294 -60.460 1.00 80.25 279 GLU A CA 1
ATOM 2339 C C . GLU A 1 279 ? 12.906 -3.386 -59.377 1.00 80.25 279 GLU A C 1
ATOM 2341 O O . GLU A 1 279 ? 12.056 -4.273 -59.287 1.00 80.25 279 GLU A O 1
ATOM 2346 N N . GLU A 1 280 ? 13.917 -3.309 -58.506 1.00 81.56 280 GLU A N 1
ATOM 2347 C CA . GLU A 1 280 ? 14.061 -4.192 -57.339 1.00 81.56 280 GLU A CA 1
ATOM 2348 C C . GLU A 1 280 ? 12.936 -3.965 -56.311 1.00 81.56 280 GLU A C 1
ATOM 2350 O O . GLU A 1 280 ? 12.326 -4.930 -55.840 1.00 81.56 280 GLU A O 1
ATOM 2355 N N . HIS A 1 281 ? 12.578 -2.706 -56.028 1.00 76.25 281 HIS A N 1
ATOM 2356 C CA . HIS A 1 281 ? 11.430 -2.382 -55.172 1.00 76.25 281 HIS A CA 1
ATOM 2357 C C . HIS A 1 281 ? 10.104 -2.886 -55.750 1.00 76.25 281 HIS A C 1
ATOM 2359 O O . HIS A 1 281 ? 9.290 -3.447 -55.013 1.00 76.25 281 HIS A O 1
ATOM 2365 N N . LYS A 1 282 ? 9.902 -2.747 -57.065 1.00 82.88 282 LYS A N 1
ATOM 2366 C CA . LYS A 1 282 ? 8.707 -3.239 -57.760 1.00 82.88 282 LYS A CA 1
ATOM 2367 C C . LYS A 1 282 ? 8.575 -4.761 -57.654 1.00 82.88 282 LYS A C 1
ATOM 2369 O O . LYS A 1 282 ? 7.519 -5.251 -57.268 1.00 82.88 282 LYS A O 1
ATOM 2374 N N . LYS A 1 283 ? 9.664 -5.508 -57.870 1.00 84.81 283 LYS A N 1
ATOM 2375 C CA . LYS A 1 283 ? 9.686 -6.973 -57.686 1.00 84.81 283 LYS A CA 1
ATOM 2376 C C . LYS A 1 283 ? 9.386 -7.393 -56.244 1.00 84.81 283 LYS A C 1
ATOM 2378 O O . LYS A 1 283 ? 8.698 -8.390 -56.025 1.00 84.81 283 LYS A O 1
ATOM 2383 N N . GLY A 1 284 ? 9.880 -6.638 -55.260 1.00 79.25 284 GLY A N 1
ATOM 2384 C CA . GLY A 1 284 ? 9.559 -6.861 -53.849 1.00 79.25 284 GLY A CA 1
ATOM 2385 C C . GLY A 1 284 ? 8.074 -6.649 -53.535 1.00 79.25 284 GLY A C 1
ATOM 2386 O O . GLY A 1 284 ? 7.495 -7.413 -52.761 1.00 79.25 284 GLY A O 1
ATOM 2387 N N . LEU A 1 285 ? 7.449 -5.651 -54.164 1.00 74.25 285 LEU A N 1
ATOM 2388 C CA . LEU A 1 285 ? 6.022 -5.366 -54.019 1.00 74.25 285 LEU A CA 1
ATOM 2389 C C . LEU A 1 285 ? 5.156 -6.453 -54.679 1.00 74.25 285 LEU A C 1
ATOM 2391 O O . LEU A 1 285 ? 4.228 -6.954 -54.048 1.00 74.25 285 LEU A O 1
ATOM 2395 N N . ASP A 1 286 ? 5.519 -6.888 -55.889 1.00 78.19 286 ASP A N 1
ATOM 2396 C CA . ASP A 1 286 ? 4.823 -7.957 -56.621 1.00 78.19 286 ASP A CA 1
ATOM 2397 C C . ASP A 1 286 ? 4.868 -9.296 -55.863 1.00 78.19 286 ASP A C 1
ATOM 2399 O O . ASP A 1 286 ? 3.882 -10.033 -55.825 1.00 78.19 286 ASP A O 1
ATOM 2403 N N . SER A 1 287 ? 5.994 -9.606 -55.209 1.00 78.69 287 SER A N 1
ATOM 2404 C CA . SER A 1 287 ? 6.133 -10.797 -54.358 1.00 78.69 287 SER A CA 1
ATOM 2405 C C . SER A 1 287 ? 5.178 -10.763 -53.158 1.00 78.69 287 SER A C 1
ATOM 2407 O O . SER A 1 287 ? 4.480 -11.741 -52.888 1.00 78.69 287 SER A O 1
ATOM 2409 N N . LYS A 1 288 ? 5.077 -9.614 -52.476 1.00 78.88 288 LYS A N 1
ATOM 2410 C CA . LYS A 1 288 ? 4.141 -9.434 -51.354 1.00 78.88 288 LYS A CA 1
ATOM 2411 C C . LYS A 1 288 ? 2.681 -9.481 -51.803 1.00 78.88 288 LYS A C 1
ATOM 2413 O O . LYS A 1 288 ? 1.865 -10.087 -51.116 1.00 78.88 288 LYS A O 1
ATOM 2418 N N . SER A 1 289 ? 2.361 -8.902 -52.961 1.00 79.44 289 SER A N 1
ATOM 2419 C CA . SER A 1 289 ? 1.008 -8.954 -53.528 1.00 79.44 289 SER A CA 1
ATOM 2420 C C . SER A 1 289 ? 0.574 -10.395 -53.812 1.00 79.44 289 SER A C 1
ATOM 2422 O O . SER A 1 289 ? -0.540 -10.778 -53.469 1.00 79.44 289 SER A O 1
ATOM 2424 N N . ARG A 1 290 ? 1.471 -11.235 -54.351 1.00 83.94 290 ARG A N 1
ATOM 2425 C CA . ARG A 1 290 ? 1.183 -12.664 -54.584 1.00 83.94 290 ARG A CA 1
ATOM 2426 C C . ARG A 1 290 ? 0.972 -13.447 -53.291 1.00 83.94 290 ARG A C 1
ATOM 2428 O O . ARG A 1 290 ? 0.074 -14.277 -53.227 1.00 83.94 290 ARG A O 1
ATOM 2435 N N . GLN A 1 291 ? 1.764 -13.166 -52.255 1.00 77.06 291 GLN A N 1
ATOM 2436 C CA . GLN A 1 291 ? 1.584 -13.804 -50.947 1.00 77.06 291 GLN A CA 1
ATOM 2437 C C . GLN A 1 291 ? 0.236 -13.443 -50.313 1.00 77.06 291 GLN A C 1
ATOM 2439 O O . GLN A 1 291 ? -0.394 -14.302 -49.700 1.00 77.06 291 GLN A O 1
ATOM 2444 N N . LEU A 1 292 ? -0.225 -12.199 -50.476 1.00 72.19 292 LEU A N 1
ATOM 2445 C CA . LEU A 1 292 ? -1.552 -11.786 -50.017 1.00 72.19 292 LEU A CA 1
ATOM 2446 C C . LEU A 1 292 ? -2.665 -12.512 -50.784 1.00 72.19 292 LEU A C 1
ATOM 2448 O O . LEU A 1 292 ? -3.545 -13.087 -50.149 1.00 72.19 292 LEU A O 1
ATOM 2452 N N . GLU A 1 293 ? -2.577 -12.601 -52.114 1.00 83.56 293 GLU A N 1
ATOM 2453 C CA . GLU A 1 293 ? -3.559 -13.340 -52.925 1.00 83.56 293 GLU A CA 1
ATOM 2454 C C . GLU A 1 293 ? -3.622 -14.842 -52.579 1.00 83.56 293 GLU A C 1
ATOM 2456 O O . GLU A 1 293 ? -4.697 -15.446 -52.587 1.00 83.56 293 GLU A O 1
ATOM 2461 N N . GLU A 1 294 ? -2.489 -15.478 -52.266 1.00 81.00 294 GLU A N 1
ATOM 2462 C CA . GLU A 1 294 ? -2.459 -16.879 -51.819 1.00 81.00 294 GLU A CA 1
ATOM 2463 C C . GLU A 1 294 ? -3.110 -17.061 -50.442 1.00 81.00 294 GLU A C 1
ATOM 2465 O O . GLU A 1 294 ? -3.836 -18.036 -50.220 1.00 81.00 294 GLU A O 1
ATOM 2470 N N . LYS A 1 295 ? -2.896 -16.113 -49.522 1.00 77.75 295 LYS A N 1
ATOM 2471 C CA . LYS A 1 295 ? -3.535 -16.124 -48.199 1.00 77.75 295 LYS A CA 1
ATOM 2472 C C . LYS A 1 295 ? -5.043 -15.903 -48.302 1.00 77.75 295 LYS A C 1
ATOM 2474 O O . LYS A 1 295 ? -5.787 -16.636 -47.654 1.00 77.75 295 LYS A O 1
ATOM 2479 N N . GLU A 1 296 ? -5.499 -14.991 -49.156 1.00 78.44 296 GLU A N 1
ATOM 2480 C CA . GLU A 1 296 ? -6.928 -14.770 -49.418 1.00 78.44 296 GLU A CA 1
ATOM 2481 C C . GLU A 1 296 ? -7.606 -16.015 -50.008 1.00 78.44 296 GLU A C 1
ATOM 2483 O O . GLU A 1 296 ? -8.673 -16.420 -49.542 1.00 78.44 296 GLU A O 1
ATOM 2488 N N . LYS A 1 297 ? -6.961 -16.695 -50.966 1.00 84.12 297 LYS A N 1
ATOM 2489 C CA . LYS A 1 297 ? -7.465 -17.971 -51.509 1.00 84.12 297 LYS A CA 1
ATOM 2490 C C . LYS A 1 297 ? -7.536 -19.066 -50.446 1.00 84.12 297 LYS A C 1
ATOM 2492 O O . LYS A 1 297 ? -8.518 -19.801 -50.395 1.00 84.12 297 LYS A O 1
ATOM 2497 N N . SER A 1 298 ? -6.532 -19.156 -49.570 1.00 78.88 298 SER A N 1
ATOM 2498 C CA . SER A 1 298 ? -6.534 -20.130 -48.473 1.00 78.88 298 SER A CA 1
ATOM 2499 C C . SER A 1 298 ? -7.671 -19.887 -47.477 1.00 78.88 298 SER A C 1
ATOM 2501 O O . SER A 1 298 ? -8.223 -20.854 -46.957 1.00 78.88 298 SER A O 1
ATOM 2503 N N . ILE A 1 299 ? -8.022 -18.627 -47.203 1.00 74.62 299 ILE A N 1
ATOM 2504 C CA . ILE A 1 299 ? -9.151 -18.277 -46.328 1.00 74.62 299 ILE A CA 1
ATOM 2505 C C . ILE A 1 299 ? -10.475 -18.660 -47.005 1.00 74.62 299 ILE A C 1
ATOM 2507 O O . ILE A 1 299 ? -11.288 -19.359 -46.402 1.00 74.62 299 ILE A O 1
ATOM 2511 N N . ALA A 1 300 ? -10.647 -18.319 -48.286 1.00 82.56 300 ALA A N 1
ATOM 2512 C CA . ALA A 1 300 ? -11.845 -18.673 -49.049 1.00 82.56 300 ALA A CA 1
ATOM 2513 C C . ALA A 1 300 ? -12.079 -20.198 -49.132 1.00 82.56 300 ALA A C 1
ATOM 2515 O O . ALA A 1 300 ? -13.215 -20.668 -49.025 1.00 82.56 300 ALA A O 1
ATOM 2516 N N . ASP A 1 301 ? -11.011 -20.990 -49.269 1.00 82.06 301 ASP A N 1
ATOM 2517 C CA . ASP A 1 301 ? -11.084 -22.456 -49.264 1.00 82.06 301 ASP A CA 1
ATOM 2518 C C . ASP A 1 301 ? -11.513 -23.023 -47.902 1.00 82.06 301 ASP A C 1
ATOM 2520 O O . ASP A 1 301 ? -12.250 -24.016 -47.844 1.00 82.06 301 ASP A O 1
ATOM 2524 N N . VAL A 1 302 ? -11.059 -22.419 -46.799 1.00 76.94 302 VAL A N 1
ATOM 2525 C CA . VAL A 1 302 ? -11.466 -22.808 -45.439 1.00 76.94 302 VAL A CA 1
ATOM 2526 C C . VAL A 1 302 ? -12.944 -22.488 -45.216 1.00 76.94 302 VAL A C 1
ATOM 2528 O O . VAL A 1 302 ? -13.685 -23.363 -44.761 1.00 76.94 302 VAL A O 1
ATOM 2531 N N . ASP A 1 303 ? -13.407 -21.314 -45.641 1.00 76.75 303 ASP A N 1
ATOM 2532 C CA . ASP A 1 303 ? -14.818 -20.925 -45.548 1.00 76.75 303 ASP A CA 1
ATOM 2533 C C . ASP A 1 303 ? -15.728 -21.841 -46.373 1.00 76.75 303 ASP A C 1
ATOM 2535 O O . ASP A 1 303 ? -16.783 -22.287 -45.904 1.00 76.75 303 ASP A O 1
ATOM 2539 N N . GLN A 1 304 ? -15.313 -22.215 -47.588 1.00 82.50 304 GLN A N 1
ATOM 2540 C CA . GLN A 1 304 ? -16.089 -23.139 -48.414 1.00 82.50 304 GLN A CA 1
ATOM 2541 C C . GLN A 1 304 ? -16.152 -24.546 -47.796 1.00 82.50 304 GLN A C 1
ATOM 2543 O O . GLN A 1 304 ? -17.186 -25.221 -47.879 1.00 82.50 304 GLN A O 1
ATOM 2548 N N . LYS A 1 305 ? -15.067 -25.003 -47.154 1.00 79.56 305 LYS A N 1
ATOM 2549 C CA . LYS A 1 305 ? -15.038 -26.280 -46.421 1.00 79.56 305 LYS A CA 1
ATOM 2550 C C . LYS A 1 305 ? -15.938 -26.242 -45.188 1.00 79.56 305 LYS A C 1
ATOM 2552 O O . LYS A 1 305 ? -16.665 -27.211 -44.963 1.00 79.56 305 LYS A O 1
ATOM 2557 N N . LEU A 1 306 ? -15.945 -25.141 -44.435 1.00 73.62 306 LEU A N 1
ATOM 2558 C CA . LEU A 1 306 ? -16.840 -24.948 -43.291 1.00 73.62 306 LEU A CA 1
ATOM 2559 C C . LEU A 1 306 ? -18.307 -24.951 -43.721 1.00 73.62 306 LEU A C 1
ATOM 2561 O O . LEU A 1 306 ? -19.114 -25.662 -43.124 1.00 73.62 306 LEU A O 1
ATOM 2565 N N . LYS A 1 307 ? -18.644 -24.263 -44.817 1.00 80.62 307 LYS A N 1
ATOM 2566 C CA . LYS A 1 307 ? -20.009 -24.251 -45.358 1.00 80.62 307 LYS A CA 1
ATOM 2567 C C . LYS A 1 307 ? -20.486 -25.648 -45.771 1.00 80.62 307 LYS A C 1
ATOM 2569 O O . LYS A 1 307 ? -21.572 -26.063 -45.378 1.00 80.62 307 LYS A O 1
ATOM 2574 N N . LYS A 1 308 ? -19.642 -26.423 -46.466 1.00 81.81 308 LYS A N 1
ATOM 2575 C CA . LYS A 1 308 ? -19.947 -27.822 -46.831 1.00 81.81 308 LYS A CA 1
ATOM 2576 C C . LYS A 1 308 ? -20.088 -28.738 -45.612 1.00 81.81 308 LYS A C 1
ATOM 2578 O O . LYS A 1 308 ? -20.880 -29.675 -45.649 1.00 81.81 308 LYS A O 1
ATOM 2583 N N . ARG A 1 309 ? -19.309 -28.515 -44.547 1.00 74.94 309 ARG A N 1
ATOM 2584 C CA . ARG A 1 309 ? -19.441 -29.271 -43.289 1.00 74.94 309 ARG A CA 1
ATOM 2585 C C . ARG A 1 309 ? -20.740 -28.927 -42.562 1.00 74.94 309 ARG A C 1
ATOM 2587 O O . ARG A 1 309 ? -21.400 -29.843 -42.086 1.00 74.94 309 ARG A O 1
ATOM 2594 N N . LYS A 1 310 ? -21.138 -27.654 -42.563 1.00 78.31 310 LYS A N 1
ATOM 2595 C CA . LYS A 1 310 ? -22.408 -27.194 -41.992 1.00 78.31 310 LYS A CA 1
ATOM 2596 C C . LYS A 1 310 ? -23.615 -27.799 -42.717 1.00 78.31 310 LYS A C 1
ATOM 2598 O O . LYS A 1 310 ? -24.452 -28.417 -42.080 1.00 78.31 310 LYS A O 1
ATOM 2603 N N . GLU A 1 311 ? -23.625 -27.769 -44.050 1.00 80.31 311 GLU A N 1
ATOM 2604 C CA . GLU A 1 311 ? -24.689 -28.399 -44.853 1.00 80.31 311 GLU A CA 1
ATOM 2605 C C . GLU A 1 311 ? -24.774 -29.924 -44.644 1.00 80.31 311 GLU A C 1
ATOM 2607 O O . GLU A 1 311 ? -25.861 -30.498 -44.685 1.00 80.31 311 GLU A O 1
ATOM 2612 N N . LYS A 1 312 ? -23.640 -30.600 -44.407 1.00 76.19 312 LYS A N 1
ATOM 2613 C CA . LYS A 1 312 ? -23.620 -32.034 -44.069 1.00 76.19 312 LYS A CA 1
ATOM 2614 C C . LYS A 1 312 ? -24.149 -32.317 -42.662 1.00 76.19 312 LYS A C 1
ATOM 2616 O O . LYS A 1 312 ? -24.830 -33.323 -42.491 1.00 76.19 312 LYS A O 1
ATOM 2621 N N . LEU A 1 313 ? -23.846 -31.462 -41.685 1.00 74.81 313 LEU A N 1
ATOM 2622 C CA . LEU A 1 313 ? -24.404 -31.559 -40.333 1.00 74.81 313 LEU A CA 1
ATOM 2623 C C . LEU A 1 313 ? -25.924 -31.390 -40.362 1.00 74.81 313 LEU A C 1
ATOM 2625 O O . LEU A 1 313 ? -26.621 -32.271 -39.872 1.00 74.81 313 LEU A O 1
ATOM 2629 N N . ASP A 1 314 ? -26.431 -30.371 -41.058 1.00 76.62 314 ASP A N 1
ATOM 2630 C CA . ASP A 1 314 ? -27.874 -30.135 -41.198 1.00 76.62 314 ASP A CA 1
ATOM 2631 C C . ASP A 1 314 ? -28.585 -31.325 -41.886 1.00 76.62 314 ASP A C 1
ATOM 2633 O O . ASP A 1 314 ? -29.700 -31.708 -41.526 1.00 76.62 314 ASP A O 1
ATOM 2637 N N . GLN A 1 315 ? -27.932 -31.969 -42.866 1.00 77.00 315 GLN A N 1
ATOM 2638 C CA . GLN A 1 315 ? -28.457 -33.174 -43.525 1.00 77.00 315 GLN A CA 1
ATOM 2639 C C . GLN A 1 315 ? -28.476 -34.402 -42.606 1.00 77.00 315 GLN A C 1
ATOM 2641 O O . GLN A 1 315 ? -29.427 -35.186 -42.662 1.00 77.00 315 GLN A O 1
ATOM 2646 N N . LEU A 1 316 ? -27.443 -34.588 -41.780 1.00 73.25 316 LEU A N 1
ATOM 2647 C CA . LEU A 1 316 ? -27.369 -35.692 -40.823 1.00 73.25 316 LEU A CA 1
ATOM 2648 C C . LEU A 1 316 ? -28.342 -35.488 -39.656 1.00 73.25 316 LEU A C 1
ATOM 2650 O O . LEU A 1 316 ? -29.025 -36.437 -39.279 1.00 73.25 316 LEU A O 1
ATOM 2654 N N . GLU A 1 317 ? -28.500 -34.261 -39.157 1.00 71.56 317 GLU A N 1
ATOM 2655 C CA . GLU A 1 317 ? -29.526 -33.916 -38.166 1.00 71.56 317 GLU A CA 1
ATOM 2656 C C . GLU A 1 317 ? -30.932 -34.184 -38.714 1.00 71.56 317 GLU A C 1
ATOM 2658 O O . GLU A 1 317 ? -31.729 -34.860 -38.061 1.00 71.56 317 GLU A O 1
ATOM 2663 N N . ALA A 1 318 ? -31.217 -33.795 -39.962 1.00 71.56 318 ALA A N 1
ATOM 2664 C CA . ALA A 1 318 ? -32.491 -34.106 -40.611 1.00 71.56 318 ALA A CA 1
ATOM 2665 C C . ALA A 1 318 ? -32.719 -35.620 -40.813 1.00 71.56 318 ALA A C 1
ATOM 2667 O O . ALA A 1 318 ? -33.861 -36.089 -40.752 1.00 71.56 318 ALA A O 1
ATOM 2668 N N . GLN A 1 319 ? -31.660 -36.408 -41.044 1.00 68.81 319 GLN A N 1
ATOM 2669 C CA . GLN A 1 319 ? -31.745 -37.872 -41.131 1.00 68.81 319 GLN A CA 1
ATOM 2670 C C . GLN A 1 319 ? -31.975 -38.527 -39.765 1.00 68.81 319 GLN A C 1
ATOM 2672 O O . GLN A 1 319 ? -32.802 -39.435 -39.676 1.00 68.81 319 GLN A O 1
ATOM 2677 N N . ILE A 1 320 ? -31.329 -38.044 -38.701 1.00 61.72 320 ILE A N 1
ATOM 2678 C CA . ILE A 1 320 ? -31.541 -38.519 -37.325 1.00 61.72 320 ILE A CA 1
ATOM 2679 C C . ILE A 1 320 ? -32.961 -38.176 -36.855 1.00 61.72 320 ILE A C 1
ATOM 2681 O O . ILE A 1 320 ? -33.625 -39.014 -36.243 1.00 61.72 320 ILE A O 1
ATOM 2685 N N . GLN A 1 321 ? -33.492 -37.008 -37.221 1.00 58.34 321 GLN A N 1
ATOM 2686 C CA . GLN A 1 321 ? -34.873 -36.609 -36.919 1.00 58.34 321 GLN A CA 1
ATOM 2687 C C . GLN A 1 321 ? -35.916 -37.433 -37.712 1.00 58.34 321 GLN A C 1
ATOM 2689 O O . GLN A 1 321 ? -37.010 -37.725 -37.222 1.00 58.34 321 GLN A O 1
ATOM 2694 N N . LYS A 1 322 ? -35.558 -37.904 -38.918 1.00 58.12 322 LYS A N 1
ATOM 2695 C CA . LYS A 1 322 ? -36.354 -38.872 -39.702 1.00 58.12 322 LYS A CA 1
ATOM 2696 C C . LYS A 1 322 ? -36.252 -40.317 -39.199 1.00 58.12 322 LYS A C 1
ATOM 2698 O O . LYS A 1 322 ? -37.223 -41.058 -39.303 1.00 58.12 322 LYS A O 1
ATOM 2703 N N . GLN A 1 323 ? -35.106 -40.743 -38.668 1.00 53.88 323 GLN A N 1
ATOM 2704 C CA . GLN A 1 323 ? -34.936 -42.095 -38.117 1.00 53.88 323 GLN A CA 1
ATOM 2705 C C . GLN A 1 323 ? -35.548 -42.231 -36.720 1.00 53.88 323 GLN A C 1
ATOM 2707 O O . GLN A 1 323 ? -36.155 -43.257 -36.418 1.00 53.88 323 GLN A O 1
ATOM 2712 N N . SER A 1 324 ? -35.499 -41.178 -35.902 1.00 49.16 324 SER A N 1
ATOM 2713 C CA . SER A 1 324 ? -36.179 -41.139 -34.598 1.00 49.16 324 SER A CA 1
ATOM 2714 C C . SER A 1 324 ? -37.709 -41.176 -34.716 1.00 49.16 324 SER A C 1
ATOM 2716 O O . SER A 1 324 ? -38.374 -41.652 -33.802 1.00 49.16 324 SER A O 1
ATOM 2718 N N . THR A 1 325 ? -38.279 -40.796 -35.866 1.00 47.22 325 THR A N 1
ATOM 2719 C CA . THR A 1 325 ? -39.712 -40.983 -36.161 1.00 47.22 325 THR A CA 1
ATOM 2720 C C . THR A 1 325 ? -40.062 -42.358 -36.750 1.00 47.22 325 THR A C 1
ATOM 2722 O O . THR A 1 325 ? -41.244 -42.686 -36.830 1.00 47.22 325 THR A O 1
ATOM 2725 N N . MET A 1 326 ? -39.082 -43.204 -37.100 1.00 45.69 326 MET A N 1
ATOM 2726 C CA . MET A 1 326 ? -39.320 -44.552 -37.654 1.00 45.69 326 MET A CA 1
ATOM 2727 C C . MET A 1 326 ? -38.803 -45.717 -36.790 1.00 45.69 326 MET A C 1
ATOM 2729 O O . MET A 1 326 ? -39.107 -46.868 -37.086 1.00 45.69 326 MET A O 1
ATOM 2733 N N . ALA A 1 327 ? -38.117 -45.455 -35.674 1.00 43.28 327 ALA A N 1
ATOM 2734 C CA . ALA A 1 327 ? -37.608 -46.486 -34.759 1.00 43.28 327 ALA A CA 1
ATOM 2735 C C . ALA A 1 327 ? -38.599 -46.910 -33.645 1.00 43.28 327 ALA A C 1
ATOM 2737 O O . ALA A 1 327 ? -38.182 -47.371 -32.585 1.00 43.28 327 ALA A O 1
ATOM 2738 N N . ALA A 1 328 ? -39.913 -46.781 -33.875 1.00 41.19 328 ALA A N 1
ATOM 2739 C CA . ALA A 1 328 ? -40.964 -47.323 -32.999 1.00 41.19 328 ALA A CA 1
ATOM 2740 C C . ALA A 1 328 ? -41.522 -48.685 -33.471 1.00 41.19 328 ALA A C 1
ATOM 2742 O O . ALA A 1 328 ? -42.517 -49.164 -32.928 1.00 41.19 328 ALA A O 1
ATOM 2743 N N . ALA A 1 329 ? -40.907 -49.338 -34.464 1.00 39.28 329 ALA A N 1
ATOM 2744 C CA . ALA A 1 329 ? -41.321 -50.669 -34.901 1.00 39.28 329 ALA A CA 1
ATOM 2745 C C . ALA A 1 329 ? -40.142 -51.512 -35.415 1.00 39.28 329 ALA A C 1
ATOM 2747 O O . ALA A 1 329 ? -39.505 -51.166 -36.403 1.00 39.28 329 ALA A O 1
ATOM 2748 N N . GLY A 1 330 ? -39.935 -52.673 -34.785 1.00 32.78 330 GLY A N 1
ATOM 2749 C CA . GLY A 1 330 ? -39.230 -53.814 -35.379 1.00 32.78 330 GLY A CA 1
ATOM 2750 C C . GLY A 1 330 ? -37.802 -54.035 -34.890 1.00 32.78 330 GLY A C 1
ATOM 2751 O O . GLY A 1 330 ? -36.899 -53.265 -35.190 1.00 32.78 330 GLY A O 1
ATOM 2752 N N . GLY A 1 331 ? -37.610 -55.122 -34.142 1.00 36.28 331 GLY A N 1
ATOM 2753 C CA . GLY A 1 331 ? -36.350 -55.484 -33.508 1.00 36.28 331 GLY A CA 1
ATOM 2754 C C . GLY A 1 331 ? -35.487 -56.490 -34.271 1.00 36.28 331 GLY A C 1
ATOM 2755 O O . GLY A 1 331 ? -35.901 -57.065 -35.271 1.00 36.28 331 GLY A O 1
ATOM 2756 N N . GLY A 1 332 ? -34.320 -56.744 -33.671 1.00 38.66 332 GLY A N 1
ATOM 2757 C CA . GLY A 1 332 ? -33.594 -58.017 -33.654 1.00 38.66 332 GLY A CA 1
ATOM 2758 C C . GLY A 1 332 ? -32.819 -58.417 -34.913 1.00 38.66 332 GLY A C 1
ATOM 2759 O O . GLY A 1 332 ? -33.400 -58.730 -35.943 1.00 38.66 332 GLY A O 1
ATOM 2760 N N . GLY A 1 333 ? -31.497 -58.579 -34.779 1.00 35.88 333 GLY A N 1
ATOM 2761 C CA . GLY A 1 333 ? -30.715 -59.340 -35.756 1.00 35.88 333 GLY A CA 1
ATOM 2762 C C . GLY A 1 333 ? -29.203 -59.184 -35.625 1.00 35.88 333 GLY A C 1
ATOM 2763 O O . GLY A 1 333 ? -28.646 -58.199 -36.080 1.00 35.88 333 GLY A O 1
ATOM 2764 N N . ARG A 1 334 ? -28.585 -60.191 -34.998 1.00 44.03 334 ARG A N 1
ATOM 2765 C CA . ARG A 1 334 ? -27.154 -60.551 -34.900 1.00 44.03 334 ARG A CA 1
ATOM 2766 C C . ARG A 1 334 ? -26.182 -59.803 -35.835 1.00 44.03 334 ARG A C 1
ATOM 2768 O O . ARG A 1 334 ? -26.257 -59.946 -37.051 1.00 44.03 334 ARG A O 1
ATOM 2775 N N . GLY A 1 335 ? -25.222 -59.104 -35.224 1.00 42.03 335 GLY A N 1
ATOM 2776 C CA . GLY A 1 335 ? -24.113 -58.421 -35.889 1.00 42.03 335 GLY A CA 1
ATOM 2777 C C . GLY A 1 335 ? -22.956 -59.351 -36.261 1.00 42.03 335 GLY A C 1
ATOM 2778 O O . GLY A 1 335 ? -22.496 -60.166 -35.463 1.00 42.03 335 GLY A O 1
ATOM 2779 N N . ASP A 1 336 ? -22.511 -59.187 -37.499 1.00 54.66 336 ASP A N 1
ATOM 2780 C CA . ASP A 1 336 ? -21.248 -59.639 -38.076 1.00 54.66 336 ASP A CA 1
ATOM 2781 C C . ASP A 1 336 ? -20.063 -58.940 -37.357 1.00 54.66 336 ASP A C 1
ATOM 2783 O O . ASP A 1 336 ? -20.122 -57.718 -37.171 1.00 54.66 336 ASP A O 1
ATOM 2787 N N . PRO A 1 337 ? -18.998 -59.637 -36.909 1.00 57.97 337 PRO A N 1
ATOM 2788 C CA . PRO A 1 337 ? -17.892 -59.028 -36.152 1.00 57.97 337 PRO A CA 1
ATOM 2789 C C . PRO A 1 337 ? -17.172 -57.872 -36.873 1.00 57.97 337 PRO A C 1
ATOM 2791 O O . PRO A 1 337 ? -16.614 -56.997 -36.211 1.00 57.97 337 PRO A O 1
ATOM 2794 N N . GLU A 1 338 ? -17.224 -57.805 -38.205 1.00 56.69 338 GLU A N 1
ATOM 2795 C CA . GLU A 1 338 ? -16.657 -56.690 -38.979 1.00 56.69 338 GLU A CA 1
ATOM 2796 C C . GLU A 1 338 ? -17.547 -55.432 -38.944 1.00 56.69 338 GLU A C 1
ATOM 2798 O O . GLU A 1 338 ? -17.046 -54.308 -38.856 1.00 56.69 338 GLU A O 1
ATOM 2803 N N . LEU A 1 339 ? -18.873 -55.610 -38.900 1.00 57.50 339 LEU A N 1
ATOM 2804 C CA . LEU A 1 339 ? -19.830 -54.525 -38.663 1.00 57.50 339 LEU A CA 1
ATOM 2805 C C . LEU A 1 339 ? -19.766 -54.027 -37.217 1.00 57.50 339 LEU A C 1
ATOM 2807 O O . LEU A 1 339 ? -19.880 -52.826 -36.996 1.00 57.50 339 LEU A O 1
ATOM 2811 N N . GLN A 1 340 ? -19.524 -54.913 -36.244 1.00 60.38 340 GLN A N 1
ATOM 2812 C CA . GLN A 1 340 ? -19.327 -54.531 -34.841 1.00 60.38 340 GLN A CA 1
ATOM 2813 C C . GLN A 1 340 ? -18.060 -53.677 -34.665 1.00 60.38 340 GLN A C 1
ATOM 2815 O O . GLN A 1 340 ? -18.087 -52.677 -33.951 1.00 60.38 340 GLN A O 1
ATOM 2820 N N . LYS A 1 341 ? -16.965 -54.037 -35.352 1.00 71.06 341 LYS A N 1
ATOM 2821 C CA . LYS A 1 341 ? -15.718 -53.263 -35.345 1.00 71.06 341 LYS A CA 1
ATOM 2822 C C . LYS A 1 341 ? -15.889 -51.905 -36.029 1.00 71.06 341 LYS A C 1
ATOM 2824 O O . LYS A 1 341 ? -15.523 -50.901 -35.435 1.00 71.06 341 LYS A O 1
ATOM 2829 N N . ARG A 1 342 ? -16.531 -51.851 -37.204 1.00 72.69 342 ARG A N 1
ATOM 2830 C CA . ARG A 1 342 ? -16.859 -50.577 -37.874 1.00 72.69 342 ARG A CA 1
ATOM 2831 C C . ARG A 1 342 ? -17.809 -49.700 -37.068 1.00 72.69 342 ARG A C 1
ATOM 2833 O O . ARG A 1 342 ? -17.648 -48.488 -37.075 1.00 72.69 342 ARG A O 1
ATOM 2840 N N . LEU A 1 343 ? -18.786 -50.286 -36.377 1.00 69.62 343 LEU A N 1
ATOM 2841 C CA . LEU A 1 343 ? -19.660 -49.546 -35.467 1.00 69.62 343 LEU A CA 1
ATOM 2842 C C . LEU A 1 343 ? -18.867 -48.987 -34.289 1.00 69.62 343 LEU A C 1
ATOM 2844 O O . LEU A 1 343 ? -19.035 -47.819 -33.980 1.00 69.62 343 LEU A O 1
ATOM 2848 N N . SER A 1 344 ? -17.961 -49.767 -33.693 1.00 72.25 344 SER A N 1
ATOM 2849 C CA . SER A 1 344 ? -17.098 -49.292 -32.606 1.00 72.25 344 SER A CA 1
ATOM 2850 C C . SER A 1 344 ? -16.127 -48.198 -33.060 1.00 72.25 344 SER A C 1
ATOM 2852 O O . SER A 1 344 ? -15.938 -47.232 -32.334 1.00 72.25 344 SER A O 1
ATOM 2854 N N . GLU A 1 345 ? -15.531 -48.322 -34.248 1.00 76.19 345 GLU A N 1
ATOM 2855 C CA . GLU A 1 345 ? -14.638 -47.310 -34.832 1.00 76.19 345 GLU A CA 1
ATOM 2856 C C . GLU A 1 345 ? -15.407 -46.027 -35.168 1.00 76.19 345 GLU A C 1
ATOM 2858 O O . GLU A 1 345 ? -14.977 -44.937 -34.808 1.00 76.19 345 GLU A O 1
ATOM 2863 N N . MET A 1 346 ? -16.596 -46.146 -35.764 1.00 74.25 346 MET A N 1
ATOM 2864 C CA . MET A 1 346 ? -17.466 -45.005 -36.057 1.00 74.25 346 MET A CA 1
ATOM 2865 C C . MET A 1 346 ? -17.997 -44.342 -34.778 1.00 74.25 346 MET A C 1
ATOM 2867 O O . MET A 1 346 ? -18.158 -43.126 -34.736 1.00 74.25 346 MET A O 1
ATOM 2871 N N . GLN A 1 347 ? -18.250 -45.120 -33.725 1.00 74.06 347 GLN A N 1
ATOM 2872 C CA . GLN A 1 347 ? -18.693 -44.617 -32.427 1.00 74.06 347 GLN A CA 1
ATOM 2873 C C . GLN A 1 347 ? -17.549 -43.908 -31.688 1.00 74.06 347 GLN A C 1
ATOM 2875 O O . GLN A 1 347 ? -17.762 -42.830 -31.142 1.00 74.06 347 GLN A O 1
ATOM 2880 N N . GLN A 1 348 ? -16.320 -44.422 -31.787 1.00 78.12 348 GLN A N 1
ATOM 2881 C CA . GLN A 1 348 ? -15.116 -43.766 -31.275 1.00 78.12 348 GLN A CA 1
ATOM 2882 C C . GLN A 1 348 ? -14.765 -42.486 -32.057 1.00 78.12 348 GLN A C 1
ATOM 2884 O O . GLN A 1 348 ? -14.390 -41.482 -31.456 1.00 78.12 348 GLN A O 1
ATOM 2889 N N . GLU A 1 349 ? -14.918 -42.476 -33.385 1.00 79.62 349 GLU A N 1
ATOM 2890 C CA . GLU A 1 349 ? -14.749 -41.263 -34.197 1.00 79.62 349 GLU A CA 1
ATOM 2891 C C . GLU A 1 349 ? -15.832 -40.219 -33.896 1.00 79.62 349 GLU A C 1
ATOM 2893 O O . GLU A 1 349 ? -15.537 -39.024 -33.861 1.00 79.62 349 GLU A O 1
ATOM 2898 N N . LEU A 1 350 ? -17.078 -40.635 -33.649 1.00 76.19 350 LEU A N 1
ATOM 2899 C CA . LEU A 1 350 ? -18.151 -39.733 -33.220 1.00 76.19 350 LEU A CA 1
ATOM 2900 C C . LEU A 1 350 ? -17.861 -39.124 -31.846 1.00 76.19 350 LEU A C 1
ATOM 2902 O O . LEU A 1 350 ? -18.017 -37.916 -31.687 1.00 76.19 350 LEU A O 1
ATOM 2906 N N . GLU A 1 351 ? -17.390 -39.920 -30.885 1.00 79.44 351 GLU A N 1
ATOM 2907 C CA . GLU A 1 351 ? -16.973 -39.429 -29.567 1.00 79.44 351 GLU A CA 1
ATOM 2908 C C . GLU A 1 351 ? -15.786 -38.463 -29.679 1.00 79.44 351 GLU A C 1
ATOM 2910 O O . GLU A 1 351 ? -15.829 -37.372 -29.112 1.00 79.44 351 GLU A O 1
ATOM 2915 N N . SER A 1 352 ? -14.769 -38.789 -30.483 1.00 79.75 352 SER A N 1
ATOM 2916 C CA . SER A 1 352 ? -13.626 -37.898 -30.725 1.00 79.75 352 SER A CA 1
ATOM 2917 C C . SER A 1 352 ? -14.071 -36.567 -31.339 1.00 79.75 352 SER A C 1
ATOM 2919 O O . SER A 1 352 ? -13.731 -35.506 -30.819 1.00 79.75 352 SER A O 1
ATOM 2921 N N . ASN A 1 353 ? -14.896 -36.601 -32.388 1.00 75.88 353 ASN A N 1
ATOM 2922 C CA . ASN A 1 353 ? -15.423 -35.390 -33.023 1.00 75.88 353 ASN A CA 1
ATOM 2923 C C . ASN A 1 353 ? -16.326 -34.582 -32.080 1.00 75.88 353 ASN A C 1
ATOM 2925 O O . ASN A 1 353 ? -16.320 -33.355 -32.136 1.00 75.88 353 ASN A O 1
ATOM 2929 N N . HIS A 1 354 ? -17.086 -35.243 -31.202 1.00 80.56 354 HIS A N 1
ATOM 2930 C CA . HIS A 1 354 ? -17.905 -34.563 -30.203 1.00 80.56 354 HIS A CA 1
ATOM 2931 C C . HIS A 1 354 ? -17.032 -33.838 -29.172 1.00 80.56 354 HIS A C 1
ATOM 2933 O O . HIS A 1 354 ? -17.281 -32.672 -28.877 1.00 80.56 354 HIS A O 1
ATOM 2939 N N . THR A 1 355 ? -15.952 -34.473 -28.700 1.00 80.12 355 THR A N 1
ATOM 2940 C CA . THR A 1 355 ? -15.000 -33.814 -27.790 1.00 80.12 355 THR A CA 1
ATOM 2941 C C . THR A 1 355 ? -14.252 -32.655 -28.449 1.00 80.12 355 THR A C 1
ATOM 2943 O O . THR A 1 355 ? -14.000 -31.646 -27.795 1.00 80.12 355 THR A O 1
ATOM 2946 N N . GLU A 1 356 ? -13.915 -32.751 -29.738 1.00 80.06 356 GLU A N 1
ATOM 2947 C CA . GLU A 1 356 ? -13.317 -31.635 -30.479 1.00 80.06 356 GLU A CA 1
ATOM 2948 C C . GLU A 1 356 ? -14.312 -30.486 -30.684 1.00 80.06 356 GLU A C 1
ATOM 2950 O O . GLU A 1 356 ? -13.944 -29.326 -30.511 1.00 80.06 356 GLU A O 1
ATOM 2955 N N . LEU A 1 357 ? -15.581 -30.787 -30.978 1.00 78.62 357 LEU A N 1
ATOM 2956 C CA . LEU A 1 357 ? -16.636 -29.778 -31.078 1.00 78.62 357 LEU A CA 1
ATOM 2957 C C . LEU A 1 357 ? -16.850 -29.042 -29.754 1.00 78.62 357 LEU A C 1
ATOM 2959 O O . LEU A 1 357 ? -16.867 -27.812 -29.757 1.00 78.62 357 LEU A O 1
ATOM 2963 N N . GLU A 1 358 ? -16.949 -29.763 -28.636 1.00 77.38 358 GLU A N 1
ATOM 2964 C CA . GLU A 1 358 ? -17.079 -29.144 -27.312 1.00 77.38 358 GLU A CA 1
ATOM 2965 C C . GLU A 1 358 ? -15.859 -28.276 -26.978 1.00 77.38 358 GLU A C 1
ATOM 2967 O O . GLU A 1 358 ? -16.030 -27.137 -26.555 1.00 77.38 358 GLU A O 1
ATOM 2972 N N . LYS A 1 359 ? -14.635 -28.710 -27.309 1.00 85.50 359 LYS A N 1
ATOM 2973 C CA . LYS A 1 359 ? -13.438 -27.860 -27.162 1.00 85.50 359 LYS A CA 1
ATOM 2974 C C . LYS A 1 359 ? -13.513 -26.583 -27.997 1.00 85.50 359 LYS A C 1
ATOM 2976 O O . LYS A 1 359 ? -13.282 -25.500 -27.473 1.00 85.50 359 LYS A O 1
ATOM 2981 N N . THR A 1 360 ? -13.887 -26.671 -29.276 1.00 77.56 360 THR A N 1
ATOM 2982 C CA . THR A 1 360 ? -14.023 -25.466 -30.120 1.00 77.56 360 THR A CA 1
ATOM 2983 C C . THR A 1 360 ? -15.136 -24.535 -29.641 1.00 77.56 360 THR A C 1
ATOM 2985 O O . THR A 1 360 ? -15.041 -23.318 -29.805 1.00 77.56 360 THR A O 1
ATOM 2988 N N . ARG A 1 361 ? -16.185 -25.090 -29.026 1.00 85.94 361 ARG A N 1
ATOM 2989 C CA . ARG A 1 361 ? -17.284 -24.331 -28.430 1.00 85.94 361 ARG A CA 1
ATOM 2990 C C . ARG A 1 361 ? -16.842 -23.622 -27.153 1.00 85.94 361 ARG A C 1
ATOM 2992 O O . ARG A 1 361 ? -17.159 -22.446 -26.989 1.00 85.94 361 ARG A O 1
ATOM 2999 N N . GLU A 1 362 ? -16.092 -24.303 -26.292 1.00 84.62 362 GLU A N 1
ATOM 3000 C CA . GLU A 1 362 ? -15.471 -23.711 -25.105 1.00 84.62 362 GLU A CA 1
ATOM 3001 C C . GLU A 1 362 ? -14.483 -22.602 -25.488 1.00 84.62 362 GLU A C 1
ATOM 3003 O O . GLU A 1 362 ? -14.517 -21.527 -24.894 1.00 84.62 362 GLU A O 1
ATOM 3008 N N . ASP A 1 363 ? -13.656 -22.806 -26.517 1.00 77.75 363 ASP A N 1
ATOM 3009 C CA . ASP A 1 363 ? -12.709 -21.794 -27.001 1.00 77.75 363 ASP A CA 1
ATOM 3010 C C . ASP A 1 363 ? -13.426 -20.569 -27.596 1.00 77.75 363 ASP A C 1
ATOM 3012 O O . ASP A 1 363 ? -13.038 -19.428 -27.333 1.00 77.75 363 ASP A O 1
ATOM 3016 N N . ALA A 1 364 ? -14.525 -20.774 -28.330 1.00 79.88 364 ALA A N 1
ATOM 3017 C CA . ALA A 1 364 ? -15.367 -19.682 -28.815 1.00 79.88 364 ALA A CA 1
ATOM 3018 C C . ALA A 1 364 ? -16.042 -18.914 -27.663 1.00 79.88 364 ALA A C 1
ATOM 3020 O O . ALA A 1 364 ? -16.101 -17.685 -27.702 1.00 79.88 364 ALA A O 1
ATOM 3021 N N . GLN A 1 365 ? -16.504 -19.608 -26.617 1.00 85.25 365 GLN A N 1
ATOM 3022 C CA . GLN A 1 365 ? -17.056 -18.968 -25.417 1.00 85.25 365 GLN A CA 1
ATOM 3023 C C . GLN A 1 365 ? -15.995 -18.178 -24.649 1.00 85.25 365 GLN A C 1
ATOM 3025 O O . GLN A 1 365 ? -16.266 -17.058 -24.221 1.00 85.25 365 GLN A O 1
ATOM 3030 N N . ARG A 1 366 ? -14.776 -18.711 -24.515 1.00 86.19 366 ARG A N 1
ATOM 3031 C CA . ARG A 1 366 ? -13.650 -17.990 -23.900 1.00 86.19 366 ARG A CA 1
ATOM 3032 C C . ARG A 1 366 ? -13.322 -16.718 -24.675 1.00 86.19 366 ARG A C 1
ATOM 3034 O O . ARG A 1 366 ? -13.216 -15.658 -24.068 1.00 86.19 366 ARG A O 1
ATOM 3041 N N . SER A 1 367 ? -13.255 -16.804 -26.004 1.00 75.06 367 SER A N 1
ATOM 3042 C CA . SER A 1 367 ? -13.030 -15.640 -26.866 1.00 75.06 367 SER A CA 1
ATOM 3043 C C . SER A 1 367 ? -14.169 -14.614 -26.777 1.00 75.06 367 SER A C 1
ATOM 3045 O O . SER A 1 367 ? -13.908 -13.412 -26.775 1.00 75.06 367 SER A O 1
ATOM 3047 N N . GLN A 1 368 ? -15.423 -15.057 -26.639 1.00 84.50 368 GLN A N 1
ATOM 3048 C CA . GLN A 1 368 ? -16.565 -14.161 -26.443 1.00 84.50 368 GLN A CA 1
ATOM 3049 C C . GLN A 1 368 ? -16.490 -13.418 -25.100 1.00 84.50 368 GLN A C 1
ATOM 3051 O O . GLN A 1 368 ? -16.668 -12.202 -25.069 1.00 84.50 368 GLN A O 1
ATOM 3056 N N . VAL A 1 369 ? -16.179 -14.121 -24.007 1.00 88.44 369 VAL A N 1
ATOM 3057 C CA . VAL A 1 369 ? -16.001 -13.510 -22.678 1.00 88.44 369 VAL A CA 1
ATOM 3058 C C . VAL A 1 369 ? -14.838 -12.515 -22.685 1.00 88.44 369 VAL A C 1
ATOM 3060 O O . VAL A 1 369 ? -14.926 -11.441 -22.091 1.00 88.44 369 VAL A O 1
ATOM 3063 N N . GLU A 1 370 ? -13.755 -12.832 -23.392 1.00 83.50 370 GLU A N 1
ATOM 3064 C CA . GLU A 1 370 ? -12.616 -11.929 -23.546 1.00 83.50 370 GLU A CA 1
ATOM 3065 C C . GLU A 1 370 ? -12.980 -10.673 -24.357 1.00 83.50 370 GLU A C 1
ATOM 3067 O O . GLU A 1 370 ? -12.608 -9.565 -23.972 1.00 83.50 370 GLU A O 1
ATOM 3072 N N . MET A 1 371 ? -13.788 -10.809 -25.413 1.00 86.75 371 MET A N 1
ATOM 3073 C CA . MET A 1 371 ? -14.320 -9.672 -26.171 1.00 86.75 371 MET A CA 1
ATOM 3074 C C . MET A 1 371 ? -15.234 -8.778 -25.317 1.00 86.75 371 MET A C 1
ATOM 3076 O O . MET A 1 371 ? -15.118 -7.554 -25.377 1.00 86.75 371 MET A O 1
ATOM 3080 N N . GLU A 1 372 ? -16.118 -9.363 -24.505 1.00 87.19 372 GLU A N 1
ATOM 3081 C CA . GLU A 1 372 ? -16.988 -8.621 -23.581 1.00 87.19 372 GLU A CA 1
ATOM 3082 C C . GLU A 1 372 ? -16.167 -7.874 -22.516 1.00 87.19 372 GLU A C 1
ATOM 3084 O O . GLU A 1 372 ? -16.416 -6.695 -22.255 1.00 87.19 372 GLU A O 1
ATOM 3089 N N . ARG A 1 373 ? -15.112 -8.504 -21.984 1.00 92.44 373 ARG A N 1
ATOM 3090 C CA . ARG A 1 373 ? -14.167 -7.865 -21.057 1.00 92.44 373 ARG A CA 1
ATOM 3091 C C . ARG A 1 373 ? -13.433 -6.685 -21.701 1.00 92.44 373 ARG A C 1
ATOM 3093 O O . ARG A 1 373 ? -13.297 -5.637 -21.071 1.00 92.44 373 ARG A O 1
ATOM 3100 N N . LEU A 1 374 ? -12.971 -6.834 -22.945 1.00 89.62 374 LEU A N 1
ATOM 3101 C CA . LEU A 1 374 ? -12.304 -5.756 -23.685 1.00 89.62 374 LEU A CA 1
ATOM 3102 C C . LEU A 1 374 ? -13.257 -4.589 -23.974 1.00 89.62 374 LEU A C 1
ATOM 3104 O O . LEU A 1 374 ? -12.867 -3.434 -23.821 1.00 89.62 374 LEU A O 1
ATOM 3108 N N . LEU A 1 375 ? -14.515 -4.866 -24.328 1.00 88.56 375 LEU A N 1
ATOM 3109 C CA . LEU A 1 375 ? -15.543 -3.835 -24.503 1.00 88.56 375 LEU A CA 1
ATOM 3110 C C . LEU A 1 375 ? -15.806 -3.060 -23.206 1.00 88.56 375 LEU A C 1
ATOM 3112 O O . LEU A 1 375 ? -15.925 -1.836 -23.244 1.00 88.56 375 LEU A O 1
ATOM 3116 N N . GLN A 1 376 ? -15.844 -3.749 -22.064 1.00 89.06 376 GLN A N 1
ATOM 3117 C CA . GLN A 1 376 ? -16.038 -3.114 -20.762 1.00 89.06 376 GLN A CA 1
ATOM 3118 C C . GLN A 1 376 ? -14.841 -2.237 -20.360 1.00 89.06 376 GLN A C 1
ATOM 3120 O O . GLN A 1 376 ? -15.035 -1.124 -19.876 1.00 89.06 376 GLN A O 1
ATOM 3125 N N . LEU A 1 377 ? -13.610 -2.685 -20.633 1.00 86.00 377 LEU A N 1
ATOM 3126 C CA . LEU A 1 377 ? -12.392 -1.882 -20.453 1.00 86.00 377 LEU A CA 1
ATOM 3127 C C . LEU A 1 377 ? -12.413 -0.607 -21.304 1.00 86.00 377 LEU A C 1
ATOM 3129 O O . LEU A 1 377 ? -12.096 0.471 -20.806 1.00 86.00 377 LEU A O 1
ATOM 3133 N N . VAL A 1 378 ? -12.831 -0.707 -22.569 1.00 86.88 378 VAL A N 1
ATOM 3134 C CA . VAL A 1 378 ? -12.961 0.459 -23.457 1.00 86.88 378 VAL A CA 1
ATOM 3135 C C . VAL A 1 378 ? -14.036 1.426 -22.952 1.00 86.88 378 VAL A C 1
ATOM 3137 O O . VAL A 1 378 ? -13.816 2.635 -22.973 1.00 86.88 378 VAL A O 1
ATOM 3140 N N . GLN A 1 379 ? -15.174 0.924 -22.460 1.00 85.81 379 GLN A N 1
ATOM 3141 C CA . GLN A 1 379 ? -16.221 1.770 -21.873 1.00 85.81 379 GLN A CA 1
ATOM 3142 C C . GLN A 1 379 ? -15.736 2.495 -20.615 1.00 85.81 379 GLN A C 1
ATOM 3144 O O . GLN A 1 379 ? -15.877 3.713 -20.538 1.00 85.81 379 GLN A O 1
ATOM 3149 N N . MET A 1 380 ? -15.100 1.784 -19.679 1.00 81.31 380 MET A N 1
ATOM 3150 C CA . MET A 1 380 ? -14.552 2.395 -18.463 1.00 81.31 380 MET A CA 1
ATOM 3151 C C . MET A 1 380 ? -13.465 3.426 -18.788 1.00 81.31 380 MET A C 1
ATOM 3153 O O . MET A 1 380 ? -13.471 4.521 -18.233 1.00 81.31 380 MET A O 1
ATOM 3157 N N . SER A 1 381 ? -12.582 3.124 -19.744 1.00 84.00 381 SER A N 1
ATOM 3158 C CA . SER A 1 381 ? -11.551 4.060 -20.205 1.00 84.00 381 SER A CA 1
ATOM 3159 C C . SER A 1 381 ? -12.160 5.321 -20.833 1.00 84.00 381 SER A C 1
ATOM 3161 O O . SER A 1 381 ? -11.708 6.434 -20.558 1.00 84.00 381 SER A O 1
ATOM 3163 N N . GLN A 1 382 ? -13.235 5.182 -21.617 1.00 83.12 382 GLN A N 1
ATOM 3164 C CA . GLN A 1 382 ? -13.948 6.324 -22.192 1.00 83.12 382 GLN A CA 1
ATOM 3165 C C . GLN A 1 382 ? -14.659 7.167 -21.120 1.00 83.12 382 GLN A C 1
ATOM 3167 O O . GLN A 1 382 ? -14.674 8.396 -21.214 1.00 83.12 382 GLN A O 1
ATOM 3172 N N . GLU A 1 383 ? -15.241 6.542 -20.096 1.00 87.75 383 GLU A N 1
ATOM 3173 C CA . GLU A 1 383 ? -15.854 7.241 -18.961 1.00 87.75 383 GLU A CA 1
ATOM 3174 C C . GLU A 1 383 ? -14.808 7.992 -18.132 1.00 87.75 383 GLU A C 1
ATOM 3176 O O . GLU A 1 383 ? -14.990 9.174 -17.830 1.00 87.75 383 GLU A O 1
ATOM 3181 N N . GLU A 1 384 ? -13.672 7.357 -17.844 1.00 85.69 384 GLU A N 1
ATOM 3182 C CA . GLU A 1 384 ? -12.557 7.981 -17.139 1.00 85.69 384 GLU A CA 1
ATOM 3183 C C . GLU A 1 384 ? -12.011 9.180 -17.928 1.00 85.69 384 GLU A C 1
ATOM 3185 O O . GLU A 1 384 ? -11.849 10.270 -17.372 1.00 85.69 384 GLU A O 1
ATOM 3190 N N . GLN A 1 385 ? -11.840 9.039 -19.244 1.00 82.50 385 GLN A N 1
ATOM 3191 C CA . GLN A 1 385 ? -11.444 10.137 -20.124 1.00 82.50 385 GLN A CA 1
ATOM 3192 C C . GLN A 1 385 ? -12.451 11.299 -20.077 1.00 82.50 385 GLN A C 1
ATOM 3194 O O . GLN A 1 385 ? -12.054 12.454 -19.913 1.00 82.50 385 GLN A O 1
ATOM 3199 N N . ASN A 1 386 ? -13.756 11.014 -20.113 1.00 84.81 386 ASN A N 1
ATOM 3200 C CA . ASN A 1 386 ? -14.800 12.038 -20.006 1.00 84.81 386 ASN A CA 1
ATOM 3201 C C . ASN A 1 386 ? -14.765 12.773 -18.649 1.00 84.81 386 ASN A C 1
ATOM 3203 O O . ASN A 1 386 ? -15.020 13.982 -18.585 1.00 84.81 386 ASN A O 1
ATOM 3207 N N . THR A 1 387 ? -14.441 12.076 -17.551 1.00 87.06 387 THR A N 1
ATOM 3208 C CA . THR A 1 387 ? -14.284 12.708 -16.227 1.00 87.06 387 THR A CA 1
ATOM 3209 C C . THR A 1 387 ? -13.032 13.579 -16.152 1.00 87.06 387 THR A C 1
ATOM 3211 O O . THR A 1 387 ? -13.111 14.707 -15.656 1.00 87.06 387 THR A O 1
ATOM 3214 N N . LYS A 1 388 ? -11.909 13.121 -16.722 1.00 82.44 388 LYS A N 1
ATOM 3215 C CA . LYS A 1 388 ? -10.666 13.897 -16.835 1.00 82.44 388 LYS A CA 1
ATOM 3216 C C . LYS A 1 388 ? -10.892 15.160 -17.668 1.00 82.44 388 LYS A C 1
ATOM 3218 O O . LYS A 1 388 ? -10.519 16.249 -17.241 1.00 82.44 388 LYS A O 1
ATOM 3223 N N . GLU A 1 389 ? -11.598 15.063 -18.793 1.00 85.31 389 GLU A N 1
ATOM 3224 C CA . GLU A 1 389 ? -11.963 16.218 -19.625 1.00 85.31 389 GLU A CA 1
ATOM 3225 C C . GLU A 1 389 ? -12.902 17.203 -18.916 1.00 85.31 389 GLU A C 1
ATOM 3227 O O . GLU A 1 389 ? -12.812 18.416 -19.122 1.00 85.31 389 GLU A O 1
ATOM 3232 N N . LYS A 1 390 ? -13.804 16.720 -18.054 1.00 90.88 390 LYS A N 1
ATOM 3233 C CA . LYS A 1 390 ? -14.618 17.593 -17.197 1.00 90.88 390 LYS A CA 1
ATOM 3234 C C . LYS A 1 390 ? -13.754 18.316 -16.159 1.00 90.88 390 LYS A C 1
ATOM 3236 O O . LYS A 1 390 ? -13.860 19.531 -16.039 1.00 90.88 390 LYS A O 1
ATOM 3241 N N . MET A 1 391 ? -12.853 17.604 -15.485 1.00 88.81 391 MET A N 1
ATOM 3242 C CA . MET A 1 391 ? -11.964 18.197 -14.484 1.00 88.81 391 MET A CA 1
ATOM 3243 C C . MET A 1 391 ? -11.003 19.223 -15.096 1.00 88.81 391 MET A C 1
ATOM 3245 O O . MET A 1 391 ? -10.774 20.277 -14.509 1.00 88.81 391 MET A O 1
ATOM 3249 N N . ILE A 1 392 ? -10.497 18.969 -16.306 1.00 86.50 392 ILE A N 1
ATOM 3250 C CA . ILE A 1 392 ? -9.691 19.941 -17.056 1.00 86.50 392 ILE A CA 1
ATOM 3251 C C . ILE A 1 392 ? -10.501 21.210 -17.341 1.00 86.50 392 ILE A C 1
ATOM 3253 O O . ILE A 1 392 ? -9.979 22.306 -17.147 1.00 86.50 392 ILE A O 1
ATOM 3257 N N . ARG A 1 393 ? -11.771 21.092 -17.754 1.00 89.75 393 ARG A N 1
ATOM 3258 C CA . ARG A 1 393 ? -12.643 22.259 -17.978 1.00 89.75 393 ARG A CA 1
ATOM 3259 C C . ARG A 1 393 ? -12.870 23.061 -16.697 1.00 89.75 393 ARG A C 1
ATOM 3261 O O . ARG A 1 393 ? -12.705 24.279 -16.722 1.00 89.75 393 ARG A O 1
ATOM 3268 N N . ASP A 1 394 ? -13.158 22.390 -15.586 1.00 90.75 394 ASP A N 1
ATOM 3269 C CA . ASP A 1 394 ? -13.385 23.045 -14.292 1.00 90.75 394 ASP A CA 1
ATOM 3270 C C . ASP A 1 394 ? -12.108 23.758 -13.796 1.00 90.75 394 ASP A C 1
ATOM 3272 O O . ASP A 1 394 ? -12.158 24.896 -13.323 1.00 90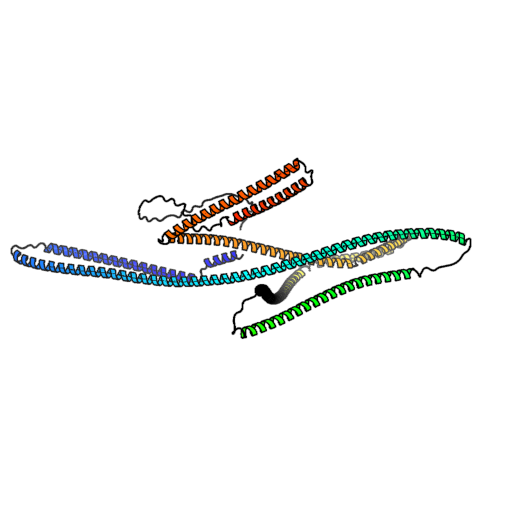.75 394 ASP A O 1
ATOM 3276 N N . LEU A 1 395 ? -10.936 23.136 -13.974 1.00 86.62 395 LEU A N 1
ATOM 3277 C CA . LEU A 1 395 ? -9.640 23.741 -13.648 1.00 86.62 395 LEU A CA 1
ATOM 3278 C C . LEU A 1 395 ? -9.300 24.926 -14.562 1.00 86.62 395 LEU A C 1
ATOM 3280 O O . LEU A 1 395 ? -8.781 25.936 -14.086 1.00 86.62 395 LEU A O 1
ATOM 3284 N N . GLN A 1 396 ? -9.614 24.844 -15.857 1.00 86.25 396 GLN A N 1
ATOM 3285 C CA . GLN A 1 396 ? -9.446 25.959 -16.794 1.00 86.25 396 GLN A CA 1
ATOM 3286 C C . GLN A 1 396 ? -10.343 27.149 -16.424 1.00 86.25 396 GLN A C 1
ATOM 3288 O O . GLN A 1 396 ? -9.907 28.300 -16.504 1.00 86.25 396 GLN A O 1
ATOM 3293 N N . GLU A 1 397 ? -11.572 26.896 -15.973 1.00 90.81 397 GLU A N 1
ATOM 3294 C CA . GLU A 1 397 ? -12.487 27.938 -15.504 1.00 90.81 397 GLU A CA 1
ATOM 3295 C C . GLU A 1 397 ? -12.024 28.557 -14.175 1.00 90.81 397 GLU A C 1
ATOM 3297 O O . GLU A 1 397 ? -12.001 29.784 -14.032 1.00 90.81 397 GLU A O 1
ATOM 3302 N N . ALA A 1 398 ? -11.551 27.736 -13.232 1.00 88.62 398 ALA A N 1
ATOM 3303 C CA . ALA A 1 398 ? -10.950 28.208 -11.987 1.00 88.62 398 ALA A CA 1
ATOM 3304 C C . ALA A 1 398 ? -9.706 29.076 -12.241 1.00 88.62 398 ALA A C 1
ATOM 3306 O O . ALA A 1 398 ? -9.573 30.150 -11.647 1.00 88.62 398 ALA A O 1
ATOM 3307 N N . LEU A 1 399 ? -8.836 28.668 -13.172 1.00 86.62 399 LEU A N 1
ATOM 3308 C CA . LEU A 1 399 ? -7.651 29.431 -13.566 1.00 86.62 399 LEU A CA 1
ATOM 3309 C C . LEU A 1 399 ? -8.035 30.776 -14.194 1.00 86.62 399 LEU A C 1
ATOM 3311 O O . LEU A 1 399 ? -7.462 31.807 -13.841 1.00 86.62 399 LEU A O 1
ATOM 3315 N N . LYS A 1 400 ? -9.043 30.797 -15.072 1.00 90.75 400 LYS A N 1
ATOM 3316 C CA . LYS A 1 400 ? -9.556 32.033 -15.680 1.00 90.75 400 LYS A CA 1
ATOM 3317 C C . LYS A 1 400 ? -10.116 32.995 -14.625 1.00 90.75 400 LYS A C 1
ATOM 3319 O O . LYS A 1 400 ? -9.848 34.196 -14.684 1.00 90.75 400 LYS A O 1
ATOM 3324 N N . ASN A 1 401 ? -10.834 32.476 -13.630 1.00 87.94 401 ASN A N 1
ATOM 3325 C CA . ASN A 1 401 ? -11.363 33.266 -12.516 1.00 87.94 401 ASN A CA 1
ATOM 3326 C C . ASN A 1 401 ? -10.251 33.796 -11.597 1.00 87.94 401 ASN A C 1
ATOM 3328 O O . ASN A 1 401 ? -10.305 34.950 -11.167 1.00 87.94 401 ASN A O 1
ATOM 3332 N N . ALA A 1 402 ? -9.220 32.992 -11.328 1.00 85.50 402 ALA A N 1
ATOM 3333 C CA . ALA A 1 402 ? -8.048 33.418 -10.568 1.00 85.50 402 ALA A CA 1
ATOM 3334 C C . ALA A 1 402 ? -7.266 34.521 -11.303 1.00 85.50 402 ALA A C 1
ATOM 3336 O O . ALA A 1 402 ? -6.931 35.542 -10.704 1.00 85.50 402 ALA A O 1
ATOM 3337 N N . GLN A 1 403 ? -7.060 34.380 -12.617 1.00 84.50 403 GLN A N 1
ATOM 3338 C CA . GLN A 1 403 ? -6.418 35.401 -13.452 1.00 84.50 403 GLN A CA 1
ATOM 3339 C C . GLN A 1 403 ? -7.229 36.705 -13.508 1.00 84.50 403 GLN A C 1
ATOM 3341 O O . GLN A 1 403 ? -6.650 37.791 -13.457 1.00 84.50 403 GLN A O 1
ATOM 3346 N N . ALA A 1 404 ? -8.563 36.628 -13.567 1.00 84.75 404 ALA A N 1
ATOM 3347 C CA . ALA A 1 404 ? -9.428 37.807 -13.506 1.00 84.75 404 ALA A CA 1
ATOM 3348 C C . ALA A 1 404 ? -9.323 38.531 -12.150 1.00 84.75 404 ALA A C 1
ATOM 3350 O O . ALA A 1 404 ? -9.212 39.759 -12.116 1.00 84.75 404 ALA A O 1
ATOM 3351 N N . LYS A 1 405 ? -9.283 37.781 -11.039 1.00 85.06 405 LYS A N 1
ATOM 3352 C CA . LYS A 1 405 ? -9.071 38.343 -9.696 1.00 85.06 405 LYS A CA 1
ATOM 3353 C C . LYS A 1 405 ? -7.700 39.002 -9.565 1.00 85.06 405 LYS A C 1
ATOM 3355 O O . LYS A 1 405 ? -7.636 40.136 -9.098 1.00 85.06 405 LYS A O 1
ATOM 3360 N N . LEU A 1 406 ? -6.636 38.355 -10.044 1.00 83.19 406 LEU A N 1
ATOM 3361 C CA . LEU A 1 406 ? -5.284 38.914 -10.008 1.00 83.19 406 LEU A CA 1
ATOM 3362 C C . LEU A 1 406 ? -5.198 40.231 -10.787 1.00 83.19 406 LEU A C 1
ATOM 3364 O O . LEU A 1 406 ? -4.668 41.208 -10.269 1.00 83.19 406 LEU A O 1
ATOM 3368 N N . ARG A 1 407 ? -5.800 40.301 -11.982 1.00 84.94 407 ARG A N 1
ATOM 3369 C CA . ARG A 1 407 ? -5.884 41.551 -12.754 1.00 84.94 407 ARG A CA 1
ATOM 3370 C C . ARG A 1 407 ? -6.644 42.642 -12.000 1.00 84.94 407 ARG A C 1
ATOM 3372 O O . ARG A 1 407 ? -6.171 43.771 -11.960 1.00 84.94 407 ARG A O 1
ATOM 3379 N N . SER A 1 408 ? -7.771 42.310 -11.361 1.00 80.19 408 SER A N 1
ATOM 3380 C CA . SER A 1 408 ? -8.528 43.283 -10.557 1.00 80.19 408 SER A CA 1
ATOM 3381 C C . SER A 1 408 ? -7.724 43.803 -9.355 1.00 80.19 408 SER A C 1
ATOM 3383 O O . SER A 1 408 ? -7.755 44.995 -9.048 1.00 80.19 408 SER A O 1
ATOM 3385 N N . GLN A 1 409 ? -6.937 42.929 -8.722 1.00 80.00 409 GLN A N 1
ATOM 3386 C CA . GLN A 1 409 ? -6.082 43.275 -7.592 1.00 80.00 409 GLN A CA 1
ATOM 3387 C C . GLN A 1 409 ? -4.874 44.113 -8.028 1.00 80.00 409 GLN A C 1
ATOM 3389 O O . GLN A 1 409 ? -4.537 45.084 -7.359 1.00 80.00 409 GLN A O 1
ATOM 3394 N N . GLN A 1 410 ? -4.274 43.805 -9.181 1.00 79.44 410 GLN A N 1
ATOM 3395 C CA . GLN A 1 410 ? -3.217 44.616 -9.788 1.00 79.44 410 GLN A CA 1
ATOM 3396 C C . GLN A 1 410 ? -3.720 46.020 -10.143 1.00 79.44 410 GLN A C 1
ATOM 3398 O O . GLN A 1 410 ? -3.045 46.997 -9.835 1.00 79.44 410 GLN A O 1
ATOM 3403 N N . THR A 1 411 ? -4.928 46.152 -10.706 1.00 78.81 411 THR A N 1
ATOM 3404 C CA . THR A 1 411 ? -5.516 47.475 -10.975 1.00 78.81 411 THR A CA 1
ATOM 3405 C C . THR A 1 411 ? -5.827 48.257 -9.698 1.00 78.81 411 THR A C 1
ATOM 3407 O O . THR A 1 411 ? -5.615 49.465 -9.669 1.00 78.81 411 THR A O 1
ATOM 3410 N N . ALA A 1 412 ? -6.273 47.589 -8.628 1.00 80.50 412 ALA A N 1
ATOM 3411 C CA . ALA A 1 412 ? -6.512 48.235 -7.336 1.00 80.50 412 ALA A CA 1
ATOM 3412 C C . ALA A 1 412 ? -5.200 48.693 -6.670 1.00 80.50 412 ALA A C 1
ATOM 3414 O O . ALA A 1 412 ? -5.127 49.804 -6.149 1.00 80.50 412 ALA A O 1
ATOM 3415 N N . ASN A 1 413 ? -4.142 47.880 -6.744 1.00 76.62 413 ASN A N 1
ATOM 3416 C CA . ASN A 1 413 ? -2.821 48.250 -6.234 1.00 76.62 413 ASN A CA 1
ATOM 3417 C C . ASN A 1 413 ? -2.200 49.409 -7.022 1.00 76.62 413 ASN A C 1
ATOM 3419 O O . ASN A 1 413 ? -1.651 50.315 -6.403 1.00 76.62 413 ASN A O 1
ATOM 3423 N N . ALA A 1 414 ? -2.347 49.430 -8.351 1.00 79.25 414 ALA A N 1
ATOM 3424 C CA . ALA A 1 414 ? -1.886 50.545 -9.177 1.00 79.25 414 ALA A CA 1
ATOM 3425 C C . ALA A 1 414 ? -2.596 51.864 -8.812 1.00 79.25 414 ALA A C 1
ATOM 3427 O O . ALA A 1 414 ? -1.956 52.908 -8.735 1.00 79.25 414 ALA A O 1
ATOM 3428 N N . GLN A 1 415 ? -3.900 51.820 -8.509 1.00 78.88 415 GLN A N 1
ATOM 3429 C CA . GLN A 1 415 ? -4.645 52.993 -8.032 1.00 78.88 415 GLN A CA 1
ATOM 3430 C C . GLN A 1 415 ? -4.172 53.474 -6.651 1.00 78.88 415 GLN A C 1
ATOM 3432 O O . GLN A 1 415 ? -4.064 54.679 -6.430 1.00 78.88 415 GLN A O 1
ATOM 3437 N N . LEU A 1 416 ? -3.855 52.554 -5.732 1.00 78.88 416 LEU A N 1
ATOM 3438 C CA . LEU A 1 416 ? -3.306 52.888 -4.410 1.00 78.88 416 LEU A CA 1
ATOM 3439 C C . LEU A 1 416 ? -1.873 53.438 -4.488 1.00 78.88 416 LEU A C 1
ATOM 3441 O O . LEU A 1 416 ? -1.508 54.320 -3.714 1.00 78.88 416 LEU A O 1
ATOM 3445 N N . GLU A 1 417 ? -1.045 52.942 -5.409 1.00 76.88 417 GLU A N 1
ATOM 3446 C CA . GLU A 1 417 ? 0.275 53.521 -5.689 1.00 76.88 417 GLU A CA 1
ATOM 3447 C C . GLU A 1 417 ? 0.179 54.902 -6.331 1.00 76.88 417 GLU A C 1
ATOM 3449 O O . GLU A 1 417 ? 0.945 55.787 -5.963 1.00 76.88 417 GLU A O 1
ATOM 3454 N N . GLU A 1 418 ? -0.773 55.128 -7.238 1.00 74.69 418 GLU A N 1
ATOM 3455 C CA . GLU A 1 418 ? -0.993 56.459 -7.806 1.00 74.69 418 GLU A CA 1
ATOM 3456 C C . GLU A 1 418 ? -1.481 57.450 -6.738 1.00 74.69 418 GLU A C 1
ATOM 3458 O O . GLU A 1 418 ? -1.037 58.597 -6.720 1.00 74.69 418 GLU A O 1
ATOM 3463 N N . GLN A 1 419 ? -2.331 57.011 -5.801 1.00 71.50 419 GLN A N 1
ATOM 3464 C CA . GLN A 1 419 ? -2.714 57.816 -4.635 1.00 71.50 419 GLN A CA 1
ATOM 3465 C C . GLN A 1 419 ? -1.515 58.131 -3.735 1.00 71.50 419 GLN A C 1
ATOM 3467 O O . GLN A 1 419 ? -1.304 59.300 -3.422 1.00 71.50 419 GLN A O 1
ATOM 3472 N N . ARG A 1 420 ? -0.680 57.139 -3.401 1.00 72.81 420 ARG A N 1
ATOM 3473 C CA . ARG A 1 420 ? 0.549 57.371 -2.623 1.00 72.81 420 ARG A CA 1
ATOM 3474 C C . ARG A 1 420 ? 1.524 58.309 -3.327 1.00 72.81 420 ARG A C 1
ATOM 3476 O O . ARG A 1 420 ? 2.043 59.212 -2.688 1.00 72.81 420 ARG A O 1
ATOM 3483 N N . ARG A 1 421 ? 1.712 58.178 -4.645 1.00 74.31 421 ARG A N 1
ATOM 3484 C CA . ARG A 1 421 ? 2.534 59.117 -5.425 1.00 74.31 421 ARG A CA 1
ATOM 3485 C C . ARG A 1 421 ? 1.967 60.535 -5.416 1.00 74.31 421 ARG A C 1
ATOM 3487 O O . ARG A 1 421 ? 2.737 61.487 -5.374 1.00 74.31 421 ARG A O 1
ATOM 3494 N N . ARG A 1 422 ? 0.640 60.704 -5.453 1.00 70.69 422 ARG A N 1
ATOM 3495 C CA . ARG A 1 422 ? 0.009 62.031 -5.330 1.00 70.69 422 ARG A CA 1
ATOM 3496 C C . ARG A 1 422 ? 0.218 62.631 -3.939 1.00 70.69 422 ARG A C 1
ATOM 3498 O O . ARG A 1 422 ? 0.535 63.812 -3.853 1.00 70.69 422 ARG A O 1
ATOM 3505 N N . GLU A 1 423 ? 0.097 61.830 -2.883 1.00 68.06 423 GLU A N 1
ATOM 3506 C CA . GLU A 1 423 ? 0.384 62.255 -1.505 1.00 68.06 423 GLU A CA 1
ATOM 3507 C C . GLU A 1 423 ? 1.873 62.598 -1.310 1.00 68.06 423 GLU A C 1
ATOM 3509 O O . GLU A 1 423 ? 2.192 63.611 -0.691 1.00 68.06 423 GLU A O 1
ATOM 3514 N N . GLU A 1 424 ? 2.792 61.826 -1.898 1.00 64.88 424 GLU A N 1
ATOM 3515 C CA . GLU A 1 424 ? 4.236 62.104 -1.887 1.00 64.88 424 GLU A CA 1
ATOM 3516 C C . GLU A 1 424 ? 4.583 63.406 -2.621 1.00 64.88 424 GLU A C 1
ATOM 3518 O O . GLU A 1 424 ? 5.349 64.212 -2.097 1.00 64.88 424 GLU A O 1
ATOM 3523 N N . VAL A 1 425 ? 3.984 63.667 -3.791 1.00 64.38 425 VAL A N 1
ATOM 3524 C CA . VAL A 1 425 ? 4.176 64.934 -4.520 1.00 64.38 425 VAL A CA 1
ATOM 3525 C C . VAL A 1 425 ? 3.615 66.123 -3.730 1.00 64.38 425 VAL A C 1
ATOM 3527 O O . VAL A 1 425 ? 4.253 67.170 -3.695 1.00 64.38 425 VAL A O 1
ATOM 3530 N N . GLU A 1 426 ? 2.487 65.972 -3.025 1.00 60.19 426 GLU A N 1
ATOM 3531 C CA . GLU A 1 426 ? 1.931 67.041 -2.179 1.00 60.19 426 GLU A CA 1
ATOM 3532 C C . GLU A 1 426 ? 2.818 67.348 -0.952 1.00 60.19 426 GLU A C 1
ATOM 3534 O O . GLU A 1 426 ? 2.913 68.500 -0.516 1.00 60.19 426 GLU A O 1
ATOM 3539 N N . VAL A 1 427 ? 3.504 66.341 -0.401 1.00 60.22 427 VAL A N 1
ATOM 3540 C CA . VAL A 1 427 ? 4.505 66.517 0.668 1.00 60.22 427 VAL A CA 1
ATOM 3541 C C . VAL A 1 427 ? 5.797 67.142 0.121 1.00 60.22 427 VAL A C 1
ATOM 3543 O O . VAL A 1 427 ? 6.388 67.997 0.785 1.00 60.22 427 VAL A O 1
ATOM 3546 N N . GLN A 1 428 ? 6.201 66.788 -1.103 1.00 54.50 428 GLN A N 1
ATOM 3547 C CA . GLN A 1 428 ? 7.368 67.356 -1.784 1.00 54.50 428 GLN A CA 1
ATOM 3548 C C . GLN A 1 428 ? 7.150 68.838 -2.154 1.00 54.50 428 GLN A C 1
ATOM 3550 O O . GLN A 1 428 ? 8.018 69.660 -1.864 1.00 54.50 428 GLN A O 1
ATOM 3555 N N . ASP A 1 429 ? 5.984 69.214 -2.693 1.00 53.38 429 ASP A N 1
ATOM 3556 C CA . ASP A 1 429 ? 5.649 70.608 -3.041 1.00 53.38 429 ASP A CA 1
ATOM 3557 C C . ASP A 1 429 ? 5.580 71.508 -1.794 1.00 53.38 429 ASP A C 1
ATOM 3559 O O . ASP A 1 429 ? 6.120 72.616 -1.796 1.00 53.38 429 ASP A O 1
ATOM 3563 N N . LYS A 1 430 ? 5.031 71.006 -0.676 1.00 52.59 430 LYS A N 1
ATOM 3564 C CA . LYS A 1 430 ? 5.033 71.726 0.614 1.00 52.59 430 LYS A CA 1
ATOM 3565 C C . LYS A 1 430 ? 6.432 71.847 1.236 1.00 52.59 430 LYS A C 1
ATOM 3567 O O . LYS A 1 430 ? 6.666 72.775 2.008 1.00 52.59 430 LYS A O 1
ATOM 3572 N N . SER A 1 431 ? 7.370 70.958 0.896 1.00 50.97 431 SER A N 1
ATOM 3573 C CA . SER A 1 431 ? 8.772 71.033 1.339 1.00 50.97 431 SER A CA 1
ATOM 3574 C C . SER A 1 431 ? 9.639 71.938 0.450 1.00 50.97 431 SER A C 1
ATOM 3576 O O . SER A 1 431 ? 10.598 72.533 0.943 1.00 50.97 431 SER A O 1
ATOM 3578 N N . VAL A 1 432 ? 9.319 72.077 -0.840 1.00 55.97 432 VAL A N 1
ATOM 3579 C CA . VAL A 1 432 ? 10.036 72.962 -1.778 1.00 55.97 432 VAL A CA 1
ATOM 3580 C C . VAL A 1 432 ? 9.633 74.4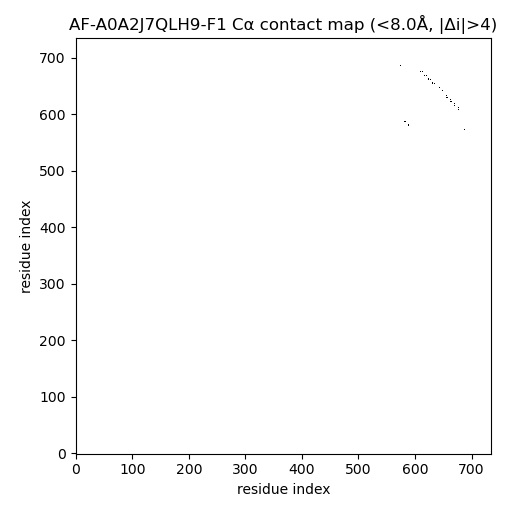32 -1.579 1.00 55.97 432 VAL A C 1
ATOM 3582 O O . VAL A 1 432 ? 10.477 75.321 -1.694 1.00 55.97 432 VAL A O 1
ATOM 3585 N N . GLU A 1 433 ? 8.395 74.713 -1.158 1.00 52.41 433 GLU A N 1
ATOM 3586 C CA . GLU A 1 433 ? 7.924 76.083 -0.878 1.00 52.41 433 GLU A CA 1
ATOM 3587 C C . GLU A 1 433 ? 8.547 76.719 0.389 1.00 52.41 433 GLU A C 1
ATOM 3589 O O . GLU A 1 433 ? 8.583 77.948 0.523 1.00 52.41 433 GLU A O 1
ATOM 3594 N N . VAL A 1 434 ? 9.086 75.898 1.302 1.00 55.09 434 VAL A N 1
ATOM 3595 C CA . VAL A 1 434 ? 9.792 76.341 2.522 1.00 55.09 434 VAL A CA 1
ATOM 3596 C C . VAL A 1 434 ? 11.286 76.588 2.258 1.00 55.09 434 VAL A C 1
ATOM 3598 O O . VAL A 1 434 ? 11.833 77.558 2.778 1.00 55.09 434 VAL A O 1
ATOM 3601 N N . ASN A 1 435 ? 11.924 75.822 1.366 1.00 52.03 435 ASN A N 1
ATOM 3602 C CA . ASN A 1 435 ? 13.360 75.957 1.073 1.00 52.03 435 ASN A CA 1
ATOM 3603 C C . ASN A 1 435 ? 13.707 77.091 0.081 1.00 52.03 435 ASN A C 1
ATOM 3605 O O . ASN A 1 435 ? 14.830 77.583 0.081 1.00 52.03 435 ASN A O 1
ATOM 3609 N N . ILE A 1 436 ? 12.755 77.597 -0.717 1.00 54.78 436 ILE A N 1
ATOM 3610 C CA . ILE A 1 436 ? 13.000 78.715 -1.662 1.00 54.78 436 ILE A CA 1
ATOM 3611 C C . ILE A 1 436 ? 13.076 80.096 -0.957 1.00 54.78 436 ILE A C 1
ATOM 3613 O O . ILE A 1 436 ? 13.446 81.105 -1.566 1.00 54.78 436 ILE A O 1
ATOM 3617 N N . LYS A 1 437 ? 12.780 80.177 0.349 1.00 54.75 437 LYS A N 1
ATOM 3618 C CA . LYS A 1 437 ? 12.806 81.441 1.112 1.00 54.75 437 LYS A CA 1
ATOM 3619 C C . LYS A 1 437 ? 14.085 81.692 1.922 1.00 54.75 437 LYS A C 1
ATOM 3621 O O . LYS A 1 437 ? 14.246 82.816 2.391 1.00 54.75 437 LYS A O 1
ATOM 3626 N N . GLU A 1 438 ? 15.014 80.737 2.018 1.00 56.06 438 GLU A N 1
ATOM 3627 C CA . GLU A 1 438 ? 16.264 80.900 2.791 1.00 56.06 438 GLU A CA 1
ATOM 3628 C C . GLU A 1 438 ? 17.544 81.054 1.936 1.00 56.06 438 GLU A C 1
ATOM 3630 O O . GLU A 1 438 ? 18.510 81.643 2.416 1.00 56.06 438 GLU A O 1
ATOM 3635 N N . ASP A 1 439 ? 17.531 80.723 0.637 1.00 50.22 439 ASP A N 1
ATOM 3636 C CA . ASP A 1 439 ? 18.703 80.886 -0.258 1.00 50.22 439 ASP A CA 1
ATOM 3637 C C . ASP A 1 439 ? 18.802 82.255 -0.976 1.00 50.22 439 ASP A C 1
ATOM 3639 O O . ASP A 1 439 ? 19.770 82.546 -1.682 1.00 50.22 439 ASP A O 1
ATOM 3643 N N . ASN A 1 440 ? 17.847 83.166 -0.761 1.00 51.09 440 ASN A N 1
ATOM 3644 C CA . ASN A 1 440 ? 17.824 84.484 -1.422 1.00 51.09 440 ASN A CA 1
ATOM 3645 C C . ASN A 1 440 ? 18.689 85.576 -0.750 1.00 51.09 440 ASN A C 1
ATOM 3647 O O . ASN A 1 440 ? 18.649 86.735 -1.167 1.00 51.09 440 ASN A O 1
ATOM 3651 N N . VAL A 1 441 ? 19.500 85.239 0.260 1.00 57.41 441 VAL A N 1
ATOM 3652 C CA . VAL A 1 441 ? 20.389 86.205 0.945 1.00 57.41 441 VAL A CA 1
ATOM 3653 C C . VAL A 1 441 ? 21.874 86.024 0.578 1.00 57.41 441 VAL A C 1
ATOM 3655 O O . VAL A 1 441 ? 22.641 86.979 0.690 1.00 57.41 441 VAL A O 1
ATOM 3658 N N . GLN A 1 442 ? 22.281 84.876 0.018 1.00 55.56 442 GLN A N 1
ATOM 3659 C CA . GLN A 1 442 ? 23.683 84.612 -0.351 1.00 55.56 442 GLN A CA 1
ATOM 3660 C C . GLN A 1 442 ? 24.025 85.002 -1.808 1.00 55.56 442 GLN A C 1
ATOM 3662 O O . GLN A 1 442 ? 25.127 85.474 -2.077 1.00 55.56 442 GLN A O 1
ATOM 3667 N N . MET A 1 443 ? 23.061 84.958 -2.738 1.00 52.06 443 MET A N 1
ATOM 3668 C CA . MET A 1 443 ? 23.271 85.296 -4.162 1.00 52.06 443 MET A CA 1
ATOM 3669 C C . MET A 1 443 ? 23.494 86.804 -4.432 1.00 52.06 443 MET A C 1
ATOM 3671 O O . MET A 1 443 ? 23.962 87.201 -5.499 1.00 52.06 443 MET A O 1
ATOM 3675 N N . VAL A 1 444 ? 23.216 87.674 -3.452 1.00 59.09 444 VAL A N 1
ATOM 3676 C CA . VAL A 1 444 ? 23.417 89.135 -3.558 1.00 59.09 444 VAL A CA 1
ATOM 3677 C C . VAL A 1 444 ? 24.874 89.556 -3.280 1.00 59.09 444 VAL A C 1
ATOM 3679 O O . VAL A 1 444 ? 25.283 90.647 -3.692 1.00 59.09 444 VAL A O 1
ATOM 3682 N N . TYR A 1 445 ? 25.684 88.707 -2.635 1.00 56.97 445 TYR A N 1
ATOM 3683 C CA . TYR A 1 445 ? 27.104 88.994 -2.383 1.00 56.97 445 TYR A CA 1
ATOM 3684 C C . TYR A 1 445 ? 28.003 88.640 -3.583 1.00 56.97 445 TYR A C 1
ATOM 3686 O O . TYR A 1 445 ? 28.859 89.450 -3.946 1.00 56.97 445 TYR A O 1
ATOM 3694 N N . ASP A 1 446 ? 27.724 87.539 -4.285 1.00 57.72 446 ASP A N 1
ATOM 3695 C CA . ASP A 1 446 ? 28.568 87.049 -5.391 1.00 57.72 446 ASP A CA 1
ATOM 3696 C C . ASP A 1 446 ? 28.380 87.854 -6.700 1.00 57.72 446 ASP A C 1
ATOM 3698 O O . ASP A 1 446 ? 29.309 88.042 -7.489 1.00 57.72 446 ASP A O 1
ATOM 3702 N N . LEU A 1 447 ? 27.210 88.478 -6.891 1.00 59.19 447 LEU A N 1
ATOM 3703 C CA . LEU A 1 447 ? 26.905 89.356 -8.036 1.00 59.19 447 LEU A CA 1
ATOM 3704 C C . LEU A 1 447 ? 27.659 90.705 -8.025 1.00 59.19 447 LEU A C 1
ATOM 3706 O O . LEU A 1 447 ? 27.723 91.390 -9.050 1.00 59.19 447 LEU A O 1
ATOM 3710 N N . LYS A 1 448 ? 28.254 91.108 -6.892 1.00 62.38 448 LYS A N 1
ATOM 3711 C CA . LYS A 1 448 ? 29.107 92.313 -6.804 1.00 62.38 448 LYS A CA 1
ATOM 3712 C C . LYS A 1 448 ? 30.568 92.043 -7.166 1.00 62.38 448 LYS A C 1
ATOM 3714 O O . LYS A 1 448 ? 31.287 92.989 -7.487 1.00 62.38 448 LYS A O 1
ATOM 3719 N N . GLU A 1 449 ? 31.009 90.791 -7.112 1.00 65.81 449 GLU A N 1
ATOM 3720 C CA . GLU A 1 449 ? 32.389 90.403 -7.407 1.00 65.81 449 GLU A CA 1
ATOM 3721 C C . GLU A 1 449 ? 32.598 90.161 -8.908 1.00 65.81 449 GLU A C 1
ATOM 3723 O O . GLU A 1 449 ? 33.578 90.642 -9.476 1.00 65.81 449 GLU A O 1
ATOM 3728 N N . VAL A 1 450 ? 31.605 89.575 -9.585 1.00 68.19 450 VAL A N 1
ATOM 3729 C CA . VAL A 1 450 ? 31.609 89.382 -11.047 1.00 68.19 450 VAL A CA 1
ATOM 3730 C C . VAL A 1 450 ? 31.677 90.719 -11.801 1.00 68.19 450 VAL A C 1
ATOM 3732 O O . VAL A 1 450 ? 32.534 90.891 -12.666 1.00 68.19 450 VAL A O 1
ATOM 3735 N N . LYS A 1 451 ? 30.898 91.732 -11.391 1.00 69.31 451 LYS A N 1
ATOM 3736 C CA . LYS A 1 451 ? 30.956 93.080 -12.000 1.00 69.31 451 LYS A CA 1
ATOM 3737 C C . LYS A 1 451 ? 32.300 93.795 -11.822 1.00 69.31 451 LYS A C 1
ATOM 3739 O O . LYS A 1 451 ? 32.635 94.674 -12.610 1.00 69.31 451 LYS A O 1
ATOM 3744 N N . ARG A 1 452 ? 33.072 93.459 -10.782 1.00 70.81 452 ARG A N 1
ATOM 3745 C CA . ARG A 1 452 ? 34.398 94.053 -10.538 1.00 70.81 452 ARG A CA 1
ATOM 3746 C C . ARG A 1 452 ? 35.467 93.443 -11.451 1.00 70.81 452 ARG A C 1
ATOM 3748 O O . ARG A 1 452 ? 36.434 94.121 -11.786 1.00 70.81 452 ARG A O 1
ATOM 3755 N N . ASN A 1 453 ? 35.277 92.190 -11.861 1.00 67.12 453 ASN A N 1
ATOM 3756 C CA . ASN A 1 453 ? 36.193 91.474 -12.744 1.00 67.12 453 ASN A CA 1
ATOM 3757 C C . ASN A 1 453 ? 35.933 91.777 -14.228 1.00 67.12 453 ASN A C 1
ATOM 3759 O O . ASN A 1 453 ? 36.895 91.880 -14.981 1.00 67.12 453 ASN A O 1
ATOM 3763 N N . GLU A 1 454 ? 34.683 92.033 -14.633 1.00 72.62 454 GLU A N 1
ATOM 3764 C CA . GLU A 1 454 ? 34.361 92.471 -16.005 1.00 72.62 454 GLU A CA 1
ATOM 3765 C C . GLU A 1 454 ? 35.030 93.810 -16.373 1.00 72.62 454 GLU A C 1
ATOM 3767 O O . GLU A 1 454 ? 35.605 93.928 -17.449 1.00 72.62 454 GLU A O 1
ATOM 3772 N N . LEU A 1 455 ? 35.059 94.786 -15.456 1.00 69.75 455 LEU A N 1
ATOM 3773 C CA . LEU A 1 455 ? 35.711 96.088 -15.684 1.00 69.75 455 LEU A CA 1
ATOM 3774 C C . LEU A 1 455 ? 37.244 95.989 -15.838 1.00 69.75 455 LEU A C 1
ATOM 3776 O O . LEU A 1 455 ? 37.842 96.781 -16.560 1.00 69.75 455 LEU A O 1
ATOM 3780 N N . ARG A 1 456 ? 37.879 94.993 -15.203 1.00 73.75 456 ARG A N 1
ATOM 3781 C CA . ARG A 1 456 ? 39.327 94.729 -15.326 1.00 73.75 456 ARG A CA 1
ATOM 3782 C C . ARG A 1 456 ? 39.699 94.033 -16.633 1.00 73.75 456 ARG A C 1
ATOM 3784 O O . ARG A 1 456 ? 40.809 94.228 -17.113 1.00 73.75 456 ARG A O 1
ATOM 3791 N N . ILE A 1 457 ? 38.806 93.215 -17.189 1.00 73.94 457 ILE A N 1
ATOM 3792 C CA . ILE A 1 457 ? 39.043 92.536 -18.471 1.00 73.94 457 ILE A CA 1
ATOM 3793 C C . ILE A 1 457 ? 39.007 93.559 -19.611 1.00 73.94 457 ILE A C 1
ATOM 3795 O O . ILE A 1 457 ? 39.907 93.564 -20.443 1.00 73.94 457 ILE A O 1
ATOM 3799 N N . THR A 1 458 ? 38.069 94.508 -19.576 1.00 74.31 458 THR A N 1
ATOM 3800 C CA . THR A 1 458 ? 37.985 95.564 -20.597 1.00 74.31 458 THR A CA 1
ATOM 3801 C C . THR A 1 458 ? 39.183 96.523 -20.602 1.00 74.31 458 THR A C 1
ATOM 3803 O O . THR A 1 458 ? 39.566 97.000 -21.665 1.00 74.31 458 THR A O 1
ATOM 3806 N N . GLU A 1 459 ? 39.804 96.794 -19.447 1.00 72.56 459 GLU A N 1
ATOM 3807 C CA . GLU A 1 459 ? 41.034 97.607 -19.376 1.00 72.56 459 GLU A CA 1
ATOM 3808 C C . GLU A 1 459 ? 42.247 96.850 -19.951 1.00 72.56 459 GLU A C 1
ATOM 3810 O O . GLU A 1 459 ? 43.018 97.414 -20.723 1.00 72.56 459 GLU A O 1
ATOM 3815 N N . LEU A 1 460 ? 42.370 95.547 -19.666 1.00 72.75 460 LEU A N 1
ATOM 3816 C CA . LEU A 1 460 ? 43.452 94.708 -20.197 1.00 72.75 460 LEU A CA 1
ATOM 3817 C C . LEU A 1 460 ? 43.339 94.474 -21.713 1.00 72.75 460 LEU A C 1
ATOM 3819 O O . LEU A 1 460 ? 44.358 94.391 -22.395 1.00 72.75 460 LEU A O 1
ATOM 3823 N N . GLU A 1 461 ? 42.125 94.404 -22.261 1.00 74.06 461 GLU A N 1
ATOM 3824 C CA . GLU A 1 461 ? 41.897 94.293 -23.710 1.00 74.06 461 GLU A CA 1
ATOM 3825 C C . GLU A 1 461 ? 42.283 95.580 -24.466 1.00 74.06 461 GLU A C 1
ATOM 3827 O O . GLU A 1 461 ? 42.787 95.512 -25.591 1.00 74.06 461 GLU A O 1
ATOM 3832 N N . GLN A 1 462 ? 42.127 96.752 -23.837 1.00 70.94 462 GLN A N 1
ATOM 3833 C CA . GLN A 1 462 ? 42.595 98.031 -24.385 1.00 70.94 462 GLN A CA 1
ATOM 3834 C C . GLN A 1 462 ? 44.128 98.149 -24.373 1.00 70.94 462 GLN A C 1
ATOM 3836 O O . GLN A 1 462 ? 44.707 98.657 -25.336 1.00 70.94 462 GLN A O 1
ATOM 3841 N N . ASP A 1 463 ? 44.788 97.613 -23.342 1.00 69.00 463 ASP A N 1
ATOM 3842 C CA . ASP A 1 463 ? 46.251 97.580 -23.251 1.00 69.00 463 ASP A CA 1
ATOM 3843 C C . ASP A 1 463 ? 46.872 96.606 -24.273 1.00 69.00 463 ASP A C 1
ATOM 3845 O O . ASP A 1 463 ? 47.888 96.934 -24.891 1.00 69.00 463 ASP A O 1
ATOM 3849 N N . VAL A 1 464 ? 46.239 95.454 -24.540 1.00 69.75 464 VAL A N 1
ATOM 3850 C CA . VAL A 1 464 ? 46.688 94.493 -25.571 1.00 69.75 464 VAL A CA 1
ATOM 3851 C C . VAL A 1 464 ? 46.570 95.080 -26.981 1.00 69.75 464 VAL A C 1
ATOM 3853 O O . VAL A 1 464 ? 47.525 94.987 -27.751 1.00 69.75 464 VAL A O 1
ATOM 3856 N N . CYS A 1 465 ? 45.480 95.791 -27.292 1.00 63.59 465 CYS A N 1
ATOM 3857 C CA . CYS A 1 465 ? 45.341 96.478 -28.583 1.00 63.59 465 CYS A CA 1
ATOM 3858 C C . CYS A 1 465 ? 46.424 97.553 -28.803 1.00 63.59 465 CYS A C 1
ATOM 3860 O O . CYS A 1 465 ? 46.855 97.768 -29.933 1.00 63.59 465 CYS A O 1
ATOM 3862 N N . SER A 1 466 ? 46.909 98.201 -27.737 1.00 59.84 466 SER A N 1
ATOM 3863 C CA . SER A 1 466 ? 47.987 99.201 -27.828 1.00 59.84 466 SER A CA 1
ATOM 3864 C C . SER A 1 466 ? 49.395 98.597 -27.969 1.00 59.84 466 SER A C 1
ATOM 3866 O O . SER A 1 466 ? 50.308 99.260 -28.463 1.00 59.84 466 SER A O 1
ATOM 3868 N N . LEU A 1 467 ? 49.580 97.333 -27.567 1.00 59.75 467 LEU A N 1
ATOM 3869 C CA . LEU A 1 467 ? 50.855 96.609 -27.645 1.00 59.75 467 LEU A CA 1
ATOM 3870 C C . LEU A 1 467 ? 51.017 95.824 -28.957 1.00 59.75 467 LEU A C 1
ATOM 3872 O O . LEU A 1 467 ? 52.146 95.635 -29.414 1.00 59.75 467 LEU A O 1
ATOM 3876 N N . GLU A 1 468 ? 49.918 95.423 -29.599 1.00 60.66 468 GLU A N 1
ATOM 3877 C CA . GLU A 1 468 ? 49.931 94.762 -30.912 1.00 60.66 468 GLU A CA 1
ATOM 3878 C C . GLU A 1 468 ? 50.266 95.731 -32.066 1.00 60.66 468 GLU A C 1
ATOM 3880 O O . GLU A 1 468 ? 50.933 95.333 -33.021 1.00 60.66 468 GLU A O 1
ATOM 3885 N N . GLU A 1 469 ? 49.939 97.025 -31.948 1.00 54.66 469 GLU A N 1
ATOM 3886 C CA . GLU A 1 469 ? 50.347 98.068 -32.913 1.00 54.66 469 GLU A CA 1
ATOM 3887 C C . GLU A 1 469 ? 51.852 98.418 -32.855 1.00 54.66 469 GLU A C 1
ATOM 3889 O O . GLU A 1 469 ? 52.380 99.031 -33.783 1.00 54.66 469 GLU A O 1
ATOM 3894 N N . ALA A 1 470 ? 52.576 98.006 -31.807 1.00 56.09 470 ALA A N 1
ATOM 3895 C CA . ALA A 1 470 ? 53.995 98.330 -31.605 1.00 56.09 470 ALA A CA 1
ATOM 3896 C C . ALA A 1 470 ? 54.977 97.220 -32.041 1.00 56.09 470 ALA A C 1
ATOM 3898 O O . ALA A 1 470 ? 56.191 97.399 -31.926 1.00 56.09 470 ALA A O 1
ATOM 3899 N N . LEU A 1 471 ? 54.481 96.078 -32.538 1.00 55.72 471 LEU A N 1
ATOM 3900 C CA . LEU A 1 471 ? 55.290 94.887 -32.853 1.00 55.72 471 LEU A CA 1
ATOM 3901 C C . LEU A 1 471 ? 55.297 94.486 -34.337 1.00 55.72 471 LEU A C 1
ATOM 3903 O O . LEU A 1 471 ? 55.767 93.401 -34.683 1.00 55.72 471 LEU A O 1
ATOM 3907 N N . THR A 1 472 ? 54.870 95.368 -35.241 1.00 54.09 472 THR A N 1
ATOM 3908 C CA . THR A 1 472 ? 55.135 95.214 -36.678 1.00 54.09 472 THR A CA 1
ATOM 3909 C C . THR A 1 472 ? 56.408 95.952 -37.071 1.00 54.09 472 THR A C 1
ATOM 3911 O O . THR A 1 472 ? 56.345 96.998 -37.706 1.00 54.09 472 THR A O 1
ATOM 3914 N N . ASP A 1 473 ? 57.573 95.406 -36.722 1.00 42.62 473 ASP A N 1
ATOM 3915 C CA . ASP A 1 473 ? 58.763 95.637 -37.538 1.00 42.62 473 ASP A CA 1
ATOM 3916 C C . ASP A 1 473 ? 59.819 94.532 -37.364 1.00 42.62 473 ASP A C 1
ATOM 3918 O O . ASP A 1 473 ? 60.480 94.389 -36.340 1.00 42.62 473 ASP A O 1
ATOM 3922 N N . GLN A 1 474 ? 60.011 93.826 -38.480 1.00 49.25 474 GLN A N 1
ATOM 3923 C CA . GLN A 1 474 ? 61.302 93.427 -39.034 1.00 49.25 474 GLN A CA 1
ATOM 3924 C C . GLN A 1 474 ? 62.027 92.136 -38.570 1.00 49.25 474 GLN A C 1
ATOM 3926 O O . GLN A 1 474 ? 62.657 92.045 -37.523 1.00 49.25 474 GLN A O 1
ATOM 3931 N N . HIS A 1 475 ? 62.084 91.219 -39.554 1.00 50.03 475 HIS A N 1
ATOM 3932 C CA . HIS A 1 475 ? 63.132 90.233 -39.872 1.00 50.03 475 HIS A CA 1
ATOM 3933 C C . HIS A 1 475 ? 63.151 88.870 -39.166 1.00 50.03 475 HIS A C 1
ATOM 3935 O O . HIS A 1 475 ? 64.018 88.643 -38.331 1.00 50.03 475 HIS A O 1
ATOM 3941 N N . LYS A 1 476 ? 62.351 87.906 -39.668 1.00 53.72 476 LYS A N 1
ATOM 3942 C CA . LYS A 1 476 ? 62.687 86.456 -39.718 1.00 53.72 476 LYS A CA 1
ATOM 3943 C C . LYS A 1 476 ? 61.996 85.711 -40.884 1.00 53.72 476 LYS A C 1
ATOM 3945 O O . LYS A 1 476 ? 61.320 84.709 -40.685 1.00 53.72 476 LYS A O 1
ATOM 3950 N N . GLY A 1 477 ? 62.136 86.206 -42.116 1.00 54.62 477 GLY A N 1
ATOM 3951 C CA . GLY A 1 477 ? 61.411 85.692 -43.294 1.00 54.62 477 GLY A CA 1
ATOM 3952 C C . GLY A 1 477 ? 61.805 84.297 -43.805 1.00 54.62 477 GLY A C 1
ATOM 3953 O O . GLY A 1 477 ? 61.038 83.713 -44.556 1.00 54.62 477 GLY A O 1
ATOM 3954 N N . GLU A 1 478 ? 62.943 83.731 -43.392 1.00 56.38 478 GLU A N 1
ATOM 3955 C CA . GLU A 1 478 ? 63.414 82.434 -43.923 1.00 56.38 478 GLU A CA 1
ATOM 3956 C C . GLU A 1 478 ? 63.316 81.284 -42.897 1.00 56.38 478 GLU A C 1
ATOM 3958 O O . GLU A 1 478 ? 62.984 80.161 -43.270 1.00 56.38 478 GLU A O 1
ATOM 3963 N N . GLU A 1 479 ? 63.456 81.551 -41.588 1.00 57.44 479 GLU A N 1
ATOM 3964 C CA . GLU A 1 479 ? 63.147 80.566 -40.526 1.00 57.44 479 GLU A CA 1
ATOM 3965 C C . GLU A 1 479 ? 61.633 80.299 -40.423 1.00 57.44 479 GLU A C 1
ATOM 3967 O O . GLU A 1 479 ? 61.211 79.171 -40.163 1.00 57.44 479 GLU A O 1
ATOM 3972 N N . LEU A 1 480 ? 60.805 81.319 -40.688 1.00 57.94 480 LEU A N 1
ATOM 3973 C CA . LEU A 1 480 ? 59.347 81.191 -40.690 1.00 57.94 480 LEU A CA 1
ATOM 3974 C C . LEU A 1 480 ? 58.829 80.352 -41.861 1.00 57.94 480 LEU A C 1
ATOM 3976 O O . LEU A 1 480 ? 57.825 79.671 -41.694 1.00 57.94 480 LEU A O 1
ATOM 3980 N N . GLN A 1 481 ? 59.504 80.344 -43.015 1.00 61.47 481 GLN A N 1
ATOM 3981 C CA . GLN A 1 481 ? 59.065 79.548 -44.165 1.00 61.47 481 GLN A CA 1
ATOM 3982 C C . GLN A 1 481 ? 59.323 78.048 -43.948 1.00 61.47 481 GLN A C 1
ATOM 3984 O O . GLN A 1 481 ? 58.438 77.236 -44.206 1.00 61.47 481 GLN A O 1
ATOM 3989 N N . GLY A 1 482 ? 60.477 77.680 -43.377 1.00 70.00 482 GLY A N 1
ATOM 3990 C CA . GLY A 1 482 ? 60.761 76.294 -42.984 1.00 70.00 482 GLY A CA 1
ATOM 3991 C C . GLY A 1 482 ? 59.835 75.794 -41.870 1.00 70.00 482 GLY A C 1
ATOM 3992 O O . GLY A 1 482 ? 59.293 74.694 -41.962 1.00 70.00 482 GLY A O 1
ATOM 3993 N N . LEU A 1 483 ? 59.574 76.630 -40.859 1.00 74.88 483 LEU A N 1
ATOM 3994 C CA . LEU A 1 483 ? 58.593 76.319 -39.817 1.00 74.88 483 LEU A CA 1
ATOM 3995 C C . LEU A 1 483 ? 57.165 76.234 -40.372 1.00 74.88 483 LEU A C 1
ATOM 3997 O O . LEU A 1 483 ? 56.409 75.388 -39.913 1.00 74.88 483 LEU A O 1
ATOM 4001 N N . HIS A 1 484 ? 56.798 77.039 -41.372 1.00 75.31 484 HIS A N 1
ATOM 4002 C CA . HIS A 1 484 ? 55.489 76.969 -42.027 1.00 75.31 484 HIS A CA 1
ATOM 4003 C C . HIS A 1 484 ? 55.327 75.686 -42.858 1.00 75.31 484 HIS A C 1
ATOM 4005 O O . HIS A 1 484 ? 54.282 75.039 -42.812 1.00 75.31 484 HIS A O 1
ATOM 4011 N N . GLU A 1 485 ? 56.371 75.248 -43.562 1.00 77.12 485 GLU A N 1
ATOM 4012 C CA . GLU A 1 485 ? 56.376 73.956 -44.262 1.00 77.12 485 GLU A CA 1
ATOM 4013 C C . GLU A 1 485 ? 56.347 72.756 -43.299 1.00 77.12 485 GLU A C 1
ATOM 4015 O O . GLU A 1 485 ? 55.736 71.728 -43.595 1.00 77.12 485 GLU A O 1
ATOM 4020 N N . GLU A 1 486 ? 56.983 72.854 -42.130 1.00 81.88 486 GLU A N 1
ATOM 4021 C CA . GLU A 1 486 ? 56.857 71.834 -41.083 1.00 81.88 486 GLU A CA 1
ATOM 4022 C C . GLU A 1 486 ? 55.486 71.854 -40.400 1.00 81.88 486 GLU A C 1
ATOM 4024 O O . GLU A 1 486 ? 54.955 70.785 -40.091 1.00 81.88 486 GLU A O 1
ATOM 4029 N N . LEU A 1 487 ? 54.903 73.037 -40.187 1.00 83.00 487 LEU A N 1
ATOM 4030 C CA . LEU A 1 487 ? 53.567 73.198 -39.617 1.00 83.00 487 LEU A CA 1
ATOM 4031 C C . LEU A 1 487 ? 52.525 72.589 -40.554 1.00 83.00 487 LEU A C 1
ATOM 4033 O O . LEU A 1 487 ? 51.795 71.709 -40.136 1.00 83.00 487 LEU A O 1
ATOM 4037 N N . THR A 1 488 ? 52.566 72.917 -41.846 1.00 83.75 488 THR A N 1
ATOM 4038 C CA . THR A 1 488 ? 51.646 72.350 -42.850 1.00 83.75 488 THR A CA 1
ATOM 4039 C C . THR A 1 488 ? 51.757 70.826 -42.973 1.00 83.75 488 THR A C 1
ATOM 4041 O O . THR A 1 488 ? 50.746 70.146 -43.139 1.00 83.75 488 THR A O 1
ATOM 4044 N N . LYS A 1 489 ? 52.960 70.247 -42.834 1.00 86.94 489 LYS A N 1
ATOM 4045 C CA . LYS A 1 489 ? 53.139 68.782 -42.763 1.00 86.94 489 LYS A CA 1
ATOM 4046 C C . LYS A 1 489 ? 52.568 68.183 -41.478 1.00 86.94 489 LYS A C 1
ATOM 4048 O O . LYS A 1 489 ? 52.013 67.086 -41.520 1.00 86.94 489 LYS A O 1
ATOM 4053 N N . LYS A 1 490 ? 52.728 68.862 -40.338 1.00 87.12 490 LYS A N 1
ATOM 4054 C CA . LYS A 1 490 ? 52.128 68.442 -39.064 1.00 87.12 490 LYS A CA 1
ATOM 4055 C C . LYS A 1 490 ? 50.609 68.561 -39.110 1.00 87.12 490 LYS A C 1
ATOM 4057 O O . LYS A 1 490 ? 49.957 67.620 -38.690 1.00 87.12 490 LYS A O 1
ATOM 4062 N N . ASP A 1 491 ? 50.071 69.622 -39.696 1.00 87.62 491 ASP A N 1
ATOM 4063 C CA . ASP A 1 491 ? 48.637 69.852 -39.866 1.00 87.62 491 ASP A CA 1
ATOM 4064 C C . ASP A 1 491 ? 48.014 68.796 -40.782 1.00 87.62 491 ASP A C 1
ATOM 4066 O O . ASP A 1 491 ? 46.987 68.221 -40.438 1.00 87.62 491 ASP A O 1
ATOM 4070 N N . ALA A 1 492 ? 48.672 68.440 -41.892 1.00 87.38 492 ALA A N 1
ATOM 4071 C CA . ALA A 1 492 ? 48.230 67.329 -42.737 1.00 87.38 492 ALA A CA 1
ATOM 4072 C C . ALA A 1 492 ? 48.210 65.999 -41.966 1.00 87.38 492 ALA A C 1
ATOM 4074 O O . ALA A 1 492 ? 47.261 65.229 -42.071 1.00 87.38 492 ALA A O 1
ATOM 4075 N N . LYS A 1 493 ? 49.229 65.748 -41.137 1.00 91.56 493 LYS A N 1
ATOM 4076 C CA . LYS A 1 493 ? 49.308 64.526 -40.333 1.00 91.56 493 LYS A CA 1
ATOM 4077 C C . LYS A 1 493 ? 48.313 64.505 -39.168 1.00 91.56 493 LYS A C 1
ATOM 4079 O O . LYS A 1 493 ? 47.846 63.433 -38.797 1.00 91.56 493 LYS A O 1
ATOM 4084 N N . ILE A 1 494 ? 48.000 65.664 -38.592 1.00 90.50 494 ILE A N 1
ATOM 4085 C CA . ILE A 1 494 ? 46.917 65.834 -37.619 1.00 90.50 494 ILE A CA 1
ATOM 4086 C C . ILE A 1 494 ? 45.590 65.531 -38.305 1.00 90.50 494 ILE A C 1
ATOM 4088 O O . ILE A 1 494 ? 44.832 64.731 -37.782 1.00 90.50 494 ILE A O 1
ATOM 4092 N N . MET A 1 495 ? 45.363 66.058 -39.508 1.00 89.81 495 MET A N 1
ATOM 4093 C CA . MET A 1 495 ? 44.145 65.806 -40.272 1.00 89.81 495 MET A CA 1
ATOM 4094 C C . MET A 1 495 ? 43.977 64.317 -40.630 1.00 89.81 495 MET A C 1
ATOM 4096 O O . MET A 1 495 ? 42.873 63.790 -40.526 1.00 89.81 495 MET A O 1
ATOM 4100 N N . ASP A 1 496 ? 45.060 63.615 -40.983 1.00 89.94 496 ASP A N 1
ATOM 4101 C CA . ASP A 1 496 ? 45.035 62.160 -41.204 1.00 89.94 496 ASP A CA 1
ATOM 4102 C C . ASP A 1 496 ? 44.697 61.398 -39.911 1.00 89.94 496 ASP A C 1
ATOM 4104 O O . ASP A 1 496 ? 43.846 60.510 -39.920 1.00 89.94 496 ASP A O 1
ATOM 4108 N N . MET A 1 497 ? 45.315 61.768 -38.780 1.00 90.25 497 MET A N 1
ATOM 4109 C CA . MET A 1 497 ? 45.002 61.170 -37.475 1.00 90.25 497 MET A CA 1
ATOM 4110 C C . MET A 1 497 ? 43.568 61.478 -37.029 1.00 90.25 497 MET A C 1
ATOM 4112 O O . MET A 1 497 ? 42.909 60.610 -36.474 1.00 90.25 497 MET A O 1
ATOM 4116 N N . GLU A 1 498 ? 43.055 62.679 -37.285 1.00 89.69 498 GLU A N 1
ATOM 4117 C CA . GLU A 1 498 ? 41.674 63.067 -36.990 1.00 89.69 498 GLU A CA 1
ATOM 4118 C C . GLU A 1 498 ? 40.674 62.296 -37.857 1.00 89.69 498 GLU A C 1
ATOM 4120 O O . GLU A 1 498 ? 39.628 61.879 -37.359 1.00 89.69 498 GLU A O 1
ATOM 4125 N N . GLN A 1 499 ? 40.998 62.041 -39.129 1.00 88.69 499 GLN A N 1
ATOM 4126 C CA . GLN A 1 499 ? 40.202 61.166 -39.994 1.00 88.69 499 GLN A CA 1
ATOM 4127 C C . GLN A 1 499 ? 40.229 59.714 -39.511 1.00 88.69 499 GLN A C 1
ATOM 4129 O O . GLN A 1 499 ? 39.189 59.055 -39.510 1.00 88.69 499 GLN A O 1
ATOM 4134 N N . GLU A 1 500 ? 41.385 59.221 -39.068 1.00 89.69 500 GLU A N 1
ATOM 4135 C CA . GLU A 1 500 ? 41.537 57.869 -38.527 1.00 89.69 500 GLU A CA 1
ATOM 4136 C C . GLU A 1 500 ? 40.786 57.712 -37.193 1.00 89.69 500 GLU A C 1
ATOM 4138 O O . GLU A 1 500 ? 40.068 56.732 -37.000 1.00 89.69 500 GLU A O 1
ATOM 4143 N N . ILE A 1 501 ? 40.839 58.723 -36.318 1.00 86.56 501 ILE A N 1
ATOM 4144 C CA . ILE A 1 501 ? 40.032 58.802 -35.092 1.00 86.56 501 ILE A CA 1
ATOM 4145 C C . ILE A 1 501 ? 38.543 58.844 -35.438 1.00 86.56 501 ILE A C 1
ATOM 4147 O O . ILE A 1 501 ? 37.785 58.060 -34.881 1.00 86.56 501 ILE A O 1
ATOM 4151 N N . CYS A 1 502 ? 38.108 59.672 -36.393 1.00 86.25 502 CYS A N 1
ATOM 4152 C CA . CYS A 1 502 ? 36.706 59.713 -36.822 1.00 86.25 502 CYS A CA 1
ATOM 4153 C C . CYS A 1 502 ? 36.233 58.367 -37.390 1.00 86.25 502 CYS A C 1
ATOM 4155 O O . CYS A 1 502 ? 35.102 57.959 -37.132 1.00 86.25 502 CYS A O 1
ATOM 4157 N N . ALA A 1 503 ? 37.079 57.661 -38.143 1.00 82.19 503 ALA A N 1
ATOM 4158 C CA . ALA A 1 503 ? 36.763 56.339 -38.675 1.00 82.19 503 ALA A CA 1
ATOM 4159 C C . ALA A 1 503 ? 36.666 55.280 -37.563 1.00 82.19 503 ALA A C 1
ATOM 4161 O O . ALA A 1 503 ? 35.740 54.469 -37.570 1.00 82.19 503 ALA A O 1
ATOM 4162 N N . LEU A 1 504 ? 37.573 55.312 -36.582 1.00 80.69 504 LEU A N 1
ATOM 4163 C CA . LEU A 1 504 ? 37.529 54.434 -35.410 1.00 80.69 504 LEU A CA 1
ATOM 4164 C C . LEU A 1 504 ? 36.330 54.742 -34.508 1.00 80.69 504 LEU A C 1
ATOM 4166 O O . LEU A 1 504 ? 35.671 53.822 -34.037 1.00 80.69 504 LEU A O 1
ATOM 4170 N N . GLU A 1 505 ? 36.001 56.016 -34.304 1.00 80.19 505 GLU A N 1
ATOM 4171 C CA . GLU A 1 505 ? 34.804 56.435 -33.578 1.00 80.19 505 GLU A CA 1
ATOM 4172 C C . GLU A 1 505 ? 33.521 56.039 -34.308 1.00 80.19 505 GLU A C 1
ATOM 4174 O O . GLU A 1 505 ? 32.553 55.664 -33.654 1.00 80.19 505 GLU A O 1
ATOM 4179 N N . ALA A 1 506 ? 33.488 56.110 -35.641 1.00 77.69 506 ALA A N 1
ATOM 4180 C CA . ALA A 1 506 ? 32.356 55.641 -36.435 1.00 77.69 506 ALA A CA 1
ATOM 4181 C C . ALA A 1 506 ? 32.203 54.116 -36.344 1.00 77.69 506 ALA A C 1
ATOM 4183 O O . ALA A 1 506 ? 31.095 53.639 -36.133 1.00 77.69 506 ALA A O 1
ATOM 4184 N N . ALA A 1 507 ? 33.307 53.364 -36.402 1.00 73.75 507 ALA A N 1
ATOM 4185 C CA . ALA A 1 507 ? 33.303 51.912 -36.223 1.00 73.75 507 ALA A CA 1
ATOM 4186 C C . ALA A 1 507 ? 32.920 51.489 -34.790 1.00 73.75 507 ALA A C 1
ATOM 4188 O O . ALA A 1 507 ? 32.207 50.509 -34.604 1.00 73.75 507 ALA A O 1
ATOM 4189 N N . LEU A 1 508 ? 33.334 52.243 -33.766 1.00 68.12 508 LEU A N 1
ATOM 4190 C CA . LEU A 1 508 ? 32.882 52.055 -32.378 1.00 68.12 508 LEU A CA 1
ATOM 4191 C C . LEU A 1 508 ? 31.404 52.428 -32.191 1.00 68.12 508 LEU A C 1
ATOM 4193 O O . LEU A 1 508 ? 30.735 51.876 -31.320 1.00 68.12 508 LEU A O 1
ATOM 4197 N N . ARG A 1 509 ? 30.891 53.353 -33.009 1.00 67.00 509 ARG A N 1
ATOM 4198 C CA . ARG A 1 509 ? 29.472 53.711 -33.104 1.00 67.00 509 ARG A CA 1
ATOM 4199 C C . ARG A 1 509 ? 28.684 52.806 -34.056 1.00 67.00 509 ARG A C 1
ATOM 4201 O O . ARG A 1 509 ? 27.499 53.066 -34.233 1.00 67.00 509 ARG A O 1
ATOM 4208 N N . ASP A 1 510 ? 29.238 51.754 -34.651 1.00 65.69 510 ASP A N 1
ATOM 4209 C CA . ASP A 1 510 ? 28.403 50.736 -35.295 1.00 65.69 510 ASP A CA 1
ATOM 4210 C C . ASP A 1 510 ? 27.768 49.877 -34.184 1.00 65.69 510 ASP A C 1
ATOM 4212 O O . ASP A 1 510 ? 28.372 48.972 -33.614 1.00 65.69 510 ASP A O 1
ATOM 4216 N N . HIS A 1 511 ? 26.521 50.216 -33.832 1.00 59.47 511 HIS A N 1
ATOM 4217 C CA . HIS A 1 511 ? 25.747 49.698 -32.690 1.00 59.47 511 HIS A CA 1
ATOM 4218 C C . HIS A 1 511 ? 25.338 48.215 -32.826 1.00 59.47 511 HIS A C 1
ATOM 4220 O O . HIS A 1 511 ? 24.523 47.736 -32.041 1.00 59.47 511 HIS A O 1
ATOM 4226 N N . SER A 1 512 ? 25.855 47.475 -33.810 1.00 63.34 512 SER A N 1
ATOM 4227 C CA . SER A 1 512 ? 25.457 46.084 -34.067 1.00 63.34 512 SER A CA 1
ATOM 4228 C C . SER A 1 512 ? 25.867 45.163 -32.918 1.00 63.34 512 SER A C 1
ATOM 4230 O O . SER A 1 512 ? 25.024 44.483 -32.343 1.00 63.34 512 SER A O 1
ATOM 4232 N N . HIS A 1 513 ? 27.131 45.213 -32.501 1.00 67.75 513 HIS A N 1
ATOM 4233 C CA . HIS A 1 513 ? 27.625 44.368 -31.411 1.00 67.75 513 HIS A CA 1
ATOM 4234 C C . HIS A 1 513 ? 27.154 44.826 -30.026 1.00 67.75 513 HIS A C 1
ATOM 4236 O O . HIS A 1 513 ? 26.981 43.998 -29.135 1.00 67.75 513 HIS A O 1
ATOM 4242 N N . MET A 1 514 ? 26.906 46.126 -29.836 1.00 74.38 514 MET A N 1
ATOM 4243 C CA . MET A 1 514 ? 26.340 46.644 -28.584 1.00 74.38 514 MET A CA 1
ATOM 4244 C C . MET A 1 514 ? 24.877 46.222 -28.408 1.00 74.38 514 MET A C 1
ATOM 4246 O O . MET A 1 514 ? 24.512 45.772 -27.327 1.00 74.38 514 MET A O 1
ATOM 4250 N N . ALA A 1 515 ? 24.067 46.276 -29.471 1.00 75.69 515 ALA A N 1
ATOM 4251 C CA . ALA A 1 515 ? 22.688 45.792 -29.435 1.00 75.69 515 ALA A CA 1
ATOM 4252 C C . ALA A 1 515 ? 22.614 44.270 -29.206 1.00 75.69 515 ALA A C 1
ATOM 4254 O O . ALA A 1 515 ? 21.805 43.809 -28.406 1.00 75.69 515 ALA A O 1
ATOM 4255 N N . GLU A 1 516 ? 23.496 43.493 -29.847 1.00 80.81 516 GLU A N 1
ATOM 4256 C CA . GLU A 1 516 ? 23.608 42.042 -29.624 1.00 80.81 516 GLU A CA 1
ATOM 4257 C C . GLU A 1 516 ? 24.002 41.706 -28.173 1.00 80.81 516 GLU A C 1
ATOM 4259 O O . GLU A 1 516 ? 23.458 40.775 -27.574 1.00 80.81 516 GLU A O 1
ATOM 4264 N N . LEU A 1 517 ? 24.925 42.471 -27.577 1.00 81.31 517 LEU A N 1
ATOM 4265 C CA . LEU A 1 517 ? 25.316 42.309 -26.175 1.00 81.31 517 LEU A CA 1
ATOM 4266 C C . LEU A 1 517 ? 24.182 42.682 -25.212 1.00 81.31 517 LEU A C 1
ATOM 4268 O O . LEU A 1 517 ? 23.956 41.958 -24.244 1.00 81.31 517 LEU A O 1
ATOM 4272 N N . GLU A 1 518 ? 23.445 43.762 -25.472 1.00 82.06 518 GLU A N 1
ATOM 4273 C CA . GLU A 1 518 ? 22.284 44.159 -24.666 1.00 82.06 518 GLU A CA 1
ATOM 4274 C C . GLU A 1 518 ? 21.153 43.123 -24.732 1.00 82.06 518 GLU A C 1
ATOM 4276 O O . GLU A 1 518 ? 20.558 42.791 -23.702 1.00 82.06 518 GLU A O 1
ATOM 4281 N N . GLU A 1 519 ? 20.897 42.543 -25.907 1.00 84.88 519 GLU A N 1
ATOM 4282 C CA . GLU A 1 519 ? 19.926 41.457 -26.071 1.00 84.88 519 GLU A CA 1
ATOM 4283 C C . GLU A 1 519 ? 20.358 40.201 -25.298 1.00 84.88 519 GLU A C 1
ATOM 4285 O O . GLU A 1 519 ? 19.558 39.616 -24.563 1.00 84.88 519 GLU A O 1
ATOM 4290 N N . LEU A 1 520 ? 21.638 39.819 -25.380 1.00 88.00 520 LEU A N 1
ATOM 4291 C CA . LEU A 1 520 ? 22.189 38.700 -24.611 1.00 88.00 520 LEU A CA 1
ATOM 4292 C C . LEU A 1 520 ? 22.102 38.936 -23.099 1.00 88.00 520 LEU A C 1
ATOM 4294 O O . LEU A 1 520 ? 21.719 38.022 -22.369 1.00 88.00 520 LEU A O 1
ATOM 4298 N N . VAL A 1 521 ? 22.401 40.147 -22.620 1.00 89.38 521 VAL A N 1
ATOM 4299 C CA . VAL A 1 521 ? 22.241 40.522 -21.205 1.00 89.38 521 VAL A CA 1
ATOM 4300 C C . VAL A 1 521 ? 20.771 40.442 -20.788 1.00 89.38 521 VAL A C 1
ATOM 4302 O O . VAL A 1 521 ? 20.472 39.916 -19.716 1.00 89.38 521 VAL A O 1
ATOM 4305 N N . GLY A 1 522 ? 19.840 40.875 -21.642 1.00 90.44 522 GLY A N 1
ATOM 4306 C CA . GLY A 1 522 ? 18.403 40.722 -21.413 1.00 90.44 522 GLY A CA 1
ATOM 4307 C C . GLY A 1 522 ? 17.975 39.257 -21.280 1.00 90.44 522 GLY A C 1
ATOM 4308 O O . GLY A 1 522 ? 17.235 38.911 -20.357 1.00 90.44 522 GLY A O 1
ATOM 4309 N N . VAL A 1 523 ? 18.488 38.381 -22.148 1.00 92.50 523 VAL A N 1
ATOM 4310 C CA . VAL A 1 523 ? 18.238 36.931 -22.090 1.00 92.50 523 VAL A CA 1
ATOM 4311 C C . VAL A 1 523 ? 18.839 36.305 -20.831 1.00 92.50 523 VAL A C 1
ATOM 4313 O O . VAL A 1 523 ? 18.202 35.445 -20.225 1.00 92.50 523 VAL A O 1
ATOM 4316 N N . VAL A 1 524 ? 20.043 36.711 -20.422 1.00 91.56 524 VAL A N 1
ATOM 4317 C CA . VAL A 1 524 ? 20.663 36.245 -19.171 1.00 91.56 524 VAL A CA 1
ATOM 4318 C C . VAL A 1 524 ? 19.815 36.672 -17.976 1.00 91.56 524 VAL A C 1
ATOM 4320 O O . VAL A 1 524 ? 19.436 35.819 -17.185 1.00 91.56 524 VAL A O 1
ATOM 4323 N N . ARG A 1 525 ? 19.379 37.935 -17.921 1.00 92.12 525 ARG A N 1
ATOM 4324 C CA . ARG A 1 525 ? 18.526 38.447 -16.839 1.00 92.12 525 ARG A CA 1
ATOM 4325 C C . ARG A 1 525 ? 17.194 37.695 -16.734 1.00 92.12 525 ARG A C 1
ATOM 4327 O O . ARG A 1 525 ? 16.772 37.351 -15.639 1.00 92.12 525 ARG A O 1
ATOM 4334 N N . GLN A 1 526 ? 16.551 37.394 -17.867 1.00 92.81 526 GLN A N 1
ATOM 4335 C CA . GLN A 1 526 ? 15.326 36.580 -17.895 1.00 92.81 526 GLN A CA 1
ATOM 4336 C C . GLN A 1 526 ? 15.569 35.140 -17.427 1.00 92.81 526 GLN A C 1
ATOM 4338 O O . GLN A 1 526 ? 14.706 34.535 -16.792 1.00 92.81 526 GLN A O 1
ATOM 4343 N N . LYS A 1 527 ? 16.730 34.564 -17.760 1.00 93.75 527 LYS A N 1
ATOM 4344 C CA . LYS A 1 527 ? 17.114 33.235 -17.274 1.00 93.75 527 LYS A CA 1
ATOM 4345 C C . LYS A 1 527 ? 17.389 33.250 -15.776 1.00 93.75 527 LYS A C 1
ATOM 4347 O O . LYS A 1 527 ? 16.961 32.314 -15.116 1.00 93.75 527 LYS A O 1
ATOM 4352 N N . ASP A 1 528 ? 18.024 34.292 -15.255 1.00 93.12 528 ASP A N 1
ATOM 4353 C CA . ASP A 1 528 ? 18.290 34.446 -13.824 1.00 93.12 528 ASP A CA 1
ATOM 4354 C C . ASP A 1 528 ? 16.983 34.601 -13.033 1.00 93.12 528 ASP A C 1
ATOM 4356 O O . ASP A 1 528 ? 16.765 33.857 -12.082 1.00 93.12 528 ASP A O 1
ATOM 4360 N N . GLU A 1 529 ? 16.045 35.438 -13.498 1.00 94.12 529 GLU A N 1
ATOM 4361 C CA . GLU A 1 529 ? 14.693 35.540 -12.914 1.00 94.12 529 GLU A CA 1
ATOM 4362 C C . GLU A 1 529 ? 13.974 34.181 -12.921 1.00 94.12 529 GLU A C 1
ATOM 4364 O O . GLU A 1 529 ? 13.358 33.772 -11.936 1.00 94.12 529 GLU A O 1
ATOM 4369 N N . ARG A 1 530 ? 14.092 33.424 -14.020 1.00 95.00 530 ARG A N 1
ATOM 4370 C CA . ARG A 1 530 ? 13.504 32.084 -14.110 1.00 95.00 530 ARG A CA 1
ATOM 4371 C C . ARG A 1 530 ? 14.176 31.079 -13.171 1.00 95.00 530 ARG A C 1
ATOM 4373 O O . ARG A 1 530 ? 13.503 30.172 -12.681 1.00 95.00 530 ARG A O 1
ATOM 4380 N N . ILE A 1 531 ? 15.484 31.188 -12.963 1.00 93.56 531 ILE A N 1
ATOM 4381 C CA . ILE A 1 531 ? 16.225 30.348 -12.020 1.00 93.56 531 ILE A CA 1
ATOM 4382 C C . ILE A 1 531 ? 15.760 30.656 -10.596 1.00 93.56 531 ILE A C 1
ATOM 4384 O O . ILE A 1 531 ? 15.424 29.718 -9.878 1.00 93.56 531 ILE A O 1
ATOM 4388 N N . GLU A 1 532 ? 15.631 31.930 -10.221 1.00 94.69 532 GLU A N 1
ATOM 4389 C CA . GLU A 1 532 ? 15.124 32.336 -8.904 1.00 94.69 532 GLU A CA 1
ATOM 4390 C C . GLU A 1 532 ? 13.714 31.787 -8.631 1.00 94.69 532 GLU A C 1
ATOM 4392 O O . GLU A 1 532 ? 13.481 31.181 -7.583 1.00 94.69 532 GLU A O 1
ATOM 4397 N N . GLU A 1 533 ? 12.789 31.886 -9.594 1.00 94.12 533 GLU A N 1
ATOM 4398 C CA . GLU A 1 533 ? 11.444 31.297 -9.471 1.00 94.12 533 GLU A CA 1
ATOM 4399 C C . GLU A 1 533 ? 11.483 29.778 -9.228 1.00 94.12 533 GLU A C 1
ATOM 4401 O O . GLU A 1 533 ? 10.720 29.240 -8.419 1.00 94.12 533 GLU A O 1
ATOM 4406 N N . LEU A 1 534 ? 12.357 29.065 -9.947 1.00 93.81 534 LEU A N 1
ATOM 4407 C CA . LEU A 1 534 ? 12.505 27.616 -9.810 1.00 93.81 534 LEU A CA 1
ATOM 4408 C C . LEU A 1 534 ? 13.144 27.238 -8.472 1.00 93.81 534 LEU A C 1
ATOM 4410 O O . LEU A 1 534 ? 12.742 26.244 -7.867 1.00 93.81 534 LEU A O 1
ATOM 4414 N N . GLU A 1 535 ? 14.105 28.021 -7.990 1.00 93.44 535 GLU A N 1
ATOM 4415 C CA . GLU A 1 535 ? 14.706 27.833 -6.673 1.00 93.44 535 GLU A CA 1
ATOM 4416 C C . GLU A 1 535 ? 13.704 28.073 -5.544 1.00 93.44 535 GLU A C 1
ATOM 4418 O O . GLU A 1 535 ? 13.711 27.345 -4.550 1.00 93.44 535 GLU A O 1
ATOM 4423 N N . GLU A 1 536 ? 12.834 29.071 -5.677 1.00 94.06 536 GLU A N 1
ATOM 4424 C CA . GLU A 1 536 ? 11.777 29.349 -4.705 1.00 94.06 536 GLU A CA 1
ATOM 4425 C C . GLU A 1 536 ? 10.732 28.225 -4.693 1.00 94.06 536 GLU A C 1
ATOM 4427 O O . GLU A 1 536 ? 10.396 27.698 -3.628 1.00 94.06 536 GLU A O 1
ATOM 4432 N N . ALA A 1 537 ? 10.302 27.758 -5.870 1.00 92.44 537 ALA A N 1
ATOM 4433 C CA . ALA A 1 537 ? 9.420 26.598 -5.991 1.00 92.44 537 ALA A CA 1
ATOM 4434 C C . ALA A 1 537 ? 10.052 25.321 -5.407 1.00 92.44 537 ALA A C 1
ATOM 4436 O O . ALA A 1 537 ? 9.367 24.528 -4.755 1.00 92.44 537 ALA A O 1
ATOM 4437 N N . LEU A 1 538 ? 11.362 25.124 -5.594 1.00 92.12 538 LEU A N 1
ATOM 4438 C CA . LEU A 1 538 ? 12.090 23.996 -5.019 1.00 92.12 538 LEU A CA 1
ATOM 4439 C C . LEU A 1 538 ? 12.165 24.101 -3.491 1.00 92.12 538 LEU A C 1
ATOM 4441 O O . LEU A 1 538 ? 11.894 23.116 -2.804 1.00 92.12 538 LEU A O 1
ATOM 4445 N N . ARG A 1 539 ? 12.466 25.287 -2.946 1.00 96.88 539 ARG A N 1
ATOM 4446 C CA . ARG A 1 539 ? 12.459 25.538 -1.495 1.00 96.88 539 ARG A CA 1
ATOM 4447 C C . ARG A 1 539 ? 11.088 25.263 -0.882 1.00 96.88 539 ARG A C 1
ATOM 4449 O O . ARG A 1 539 ? 11.018 24.659 0.187 1.00 96.88 539 ARG A O 1
ATOM 4456 N N . GLU A 1 540 ? 10.015 25.668 -1.554 1.00 94.31 540 GLU A N 1
ATOM 4457 C CA . GLU A 1 540 ? 8.645 25.400 -1.115 1.00 94.31 540 GLU A CA 1
ATOM 4458 C C . GLU A 1 540 ? 8.312 23.902 -1.180 1.00 94.31 540 GLU A C 1
ATOM 4460 O O . GLU A 1 540 ? 7.803 23.342 -0.212 1.00 94.31 540 GLU A O 1
ATOM 4465 N N . SER A 1 541 ? 8.683 23.212 -2.265 1.00 87.44 541 SER A N 1
ATOM 4466 C CA . SER A 1 541 ? 8.497 21.759 -2.392 1.00 87.44 541 SER A CA 1
ATOM 4467 C C . SER A 1 541 ? 9.235 20.983 -1.297 1.00 87.44 541 SER A C 1
ATOM 4469 O O . SER A 1 541 ? 8.699 20.011 -0.762 1.00 87.44 541 SER A O 1
ATOM 4471 N N . VAL A 1 542 ? 10.452 21.404 -0.943 1.00 93.94 542 VAL A N 1
ATOM 4472 C CA . VAL A 1 542 ? 11.229 20.802 0.150 1.00 93.94 542 VAL A CA 1
ATOM 4473 C C . VAL A 1 542 ? 10.563 21.070 1.500 1.00 93.94 542 VAL A C 1
ATOM 4475 O O . VAL A 1 542 ? 10.421 20.136 2.286 1.00 93.94 542 VAL A O 1
ATOM 4478 N N . ARG A 1 543 ? 10.083 22.296 1.755 1.00 94.75 543 ARG A N 1
ATOM 4479 C CA . ARG A 1 543 ? 9.339 22.623 2.986 1.00 94.75 543 ARG A CA 1
ATOM 4480 C C . ARG A 1 543 ? 8.076 21.779 3.134 1.00 94.75 543 ARG A C 1
ATOM 4482 O O . ARG A 1 543 ? 7.893 21.151 4.170 1.00 94.75 543 ARG A O 1
ATOM 4489 N N . ILE A 1 544 ? 7.264 21.686 2.082 1.00 90.25 544 ILE A N 1
ATOM 4490 C CA . ILE A 1 544 ? 6.045 20.865 2.075 1.00 90.25 544 ILE A CA 1
ATOM 4491 C C . ILE A 1 544 ? 6.379 19.389 2.320 1.00 90.25 544 ILE A C 1
ATOM 4493 O O . ILE A 1 544 ? 5.640 18.696 3.016 1.00 90.25 544 ILE A O 1
ATOM 4497 N N . THR A 1 545 ? 7.480 18.890 1.752 1.00 88.56 545 THR A N 1
ATOM 4498 C CA . THR A 1 545 ? 7.908 17.497 1.958 1.00 88.56 545 THR A CA 1
ATOM 4499 C C . THR A 1 545 ? 8.315 17.259 3.410 1.00 88.56 545 THR A C 1
ATOM 4501 O O . THR A 1 545 ? 7.815 16.320 4.020 1.00 88.56 545 THR A O 1
ATOM 4504 N N . ALA A 1 546 ? 9.114 18.152 3.998 1.00 90.50 546 ALA A N 1
ATOM 4505 C CA . ALA A 1 546 ? 9.505 18.063 5.404 1.00 90.50 546 ALA A CA 1
ATOM 4506 C C . ALA A 1 546 ? 8.295 18.147 6.356 1.00 90.50 546 ALA A C 1
ATOM 4508 O O . ALA A 1 546 ? 8.193 17.367 7.299 1.00 90.50 546 ALA A O 1
ATOM 4509 N N . GLU A 1 547 ? 7.338 19.043 6.092 1.00 91.62 547 GLU A N 1
ATOM 4510 C CA . GLU A 1 547 ? 6.100 19.143 6.879 1.00 91.62 547 GLU A CA 1
ATOM 4511 C C . GLU A 1 547 ? 5.253 17.866 6.782 1.00 91.62 547 GLU A C 1
ATOM 4513 O O . GLU A 1 547 ? 4.741 17.383 7.792 1.00 91.62 547 GLU A O 1
ATOM 4518 N N . ARG A 1 548 ? 5.137 17.276 5.584 1.00 89.62 548 ARG A N 1
ATOM 4519 C CA . ARG A 1 548 ? 4.439 15.995 5.389 1.00 89.62 548 ARG A CA 1
ATOM 4520 C C . ARG A 1 548 ? 5.119 14.852 6.132 1.00 89.62 548 ARG A C 1
ATOM 4522 O O . ARG A 1 548 ? 4.422 14.043 6.734 1.00 89.62 548 ARG A O 1
ATOM 4529 N N . GLU A 1 549 ? 6.447 14.784 6.099 1.00 88.75 549 GLU A N 1
ATOM 4530 C CA . GLU A 1 549 ? 7.218 13.765 6.819 1.00 88.75 549 GLU A CA 1
ATOM 4531 C C . GLU A 1 549 ? 7.048 13.893 8.336 1.00 88.75 549 GLU A C 1
ATOM 4533 O O . GLU A 1 549 ? 6.830 12.887 9.010 1.00 88.75 549 GLU A O 1
ATOM 4538 N N . MET A 1 550 ? 7.052 15.118 8.872 1.00 91.94 550 MET A N 1
ATOM 4539 C CA . MET A 1 550 ? 6.781 15.354 10.293 1.00 91.94 550 MET A CA 1
ATOM 4540 C C . MET A 1 550 ? 5.380 14.884 10.699 1.00 91.94 550 MET A C 1
ATOM 4542 O O . MET A 1 550 ? 5.243 14.165 11.687 1.00 91.94 550 MET A O 1
ATOM 4546 N N . VAL A 1 551 ? 4.348 15.239 9.925 1.00 91.56 551 VAL A N 1
ATOM 4547 C CA . VAL A 1 551 ? 2.968 14.798 10.194 1.00 91.56 551 VAL A CA 1
ATOM 4548 C C . VAL A 1 551 ? 2.856 13.277 10.107 1.00 91.56 551 VAL A C 1
ATOM 4550 O O . VAL A 1 551 ? 2.237 12.662 10.972 1.00 91.56 551 VAL A O 1
ATOM 4553 N N . LEU A 1 552 ? 3.493 12.653 9.113 1.00 90.44 552 LEU A N 1
ATOM 4554 C CA . LEU A 1 552 ? 3.517 11.197 8.980 1.00 90.44 552 LEU A CA 1
ATOM 4555 C C . LEU A 1 552 ? 4.159 10.540 10.212 1.00 90.44 552 LEU A C 1
ATOM 4557 O O . LEU A 1 552 ? 3.621 9.577 10.752 1.00 90.44 552 LEU A O 1
ATOM 4561 N N . GLN A 1 553 ? 5.275 11.084 10.699 1.00 89.75 553 GLN A N 1
ATOM 4562 C CA . GLN A 1 553 ? 5.960 10.576 11.885 1.00 89.75 553 GLN A CA 1
ATOM 4563 C C . GLN A 1 553 ? 5.117 10.749 13.162 1.00 89.75 553 GLN A C 1
ATOM 4565 O O . GLN A 1 553 ? 5.067 9.847 14.006 1.00 89.75 553 GLN A O 1
ATOM 4570 N N . GLU A 1 554 ? 4.419 11.878 13.304 1.00 90.38 554 GLU A N 1
ATOM 4571 C CA . GLU A 1 554 ? 3.468 12.109 14.394 1.00 90.38 554 GLU A CA 1
ATOM 4572 C C . GLU A 1 554 ? 2.300 11.113 14.341 1.00 90.38 554 GLU A C 1
ATOM 4574 O O . GLU A 1 554 ? 2.004 10.466 15.352 1.00 90.38 554 GLU A O 1
ATOM 4579 N N . GLU A 1 555 ? 1.688 10.910 13.171 1.00 84.31 555 GLU A N 1
ATOM 4580 C CA . GLU A 1 555 ? 0.621 9.923 12.974 1.00 84.31 555 GLU A CA 1
ATOM 4581 C C . GLU A 1 555 ? 1.101 8.495 13.255 1.00 84.31 555 GLU A C 1
ATOM 4583 O O . GLU A 1 555 ? 0.407 7.733 13.934 1.00 84.31 555 GLU A O 1
ATOM 4588 N N . GLU A 1 556 ? 2.306 8.124 12.817 1.00 87.88 556 GLU A N 1
ATOM 4589 C CA . GLU A 1 556 ? 2.904 6.826 13.127 1.00 87.88 556 GLU A CA 1
ATOM 4590 C C . GLU A 1 556 ? 3.106 6.628 14.630 1.00 87.88 556 GLU A C 1
ATOM 4592 O O . GLU A 1 556 ? 2.818 5.547 15.158 1.00 87.88 556 GLU A O 1
ATOM 4597 N N . SER A 1 557 ? 3.573 7.659 15.337 1.00 89.44 557 SER A N 1
ATOM 4598 C CA . SER A 1 557 ? 3.742 7.610 16.790 1.00 89.44 557 SER A CA 1
ATOM 4599 C C . SER A 1 557 ? 2.396 7.448 17.506 1.00 89.44 557 SER A C 1
ATOM 4601 O O . SER A 1 557 ? 2.264 6.608 18.402 1.00 89.44 557 SER A O 1
ATOM 4603 N N . CYS A 1 558 ? 1.366 8.170 17.054 1.00 92.56 558 CYS A N 1
ATOM 4604 C CA . CYS A 1 558 ? 0.014 8.078 17.590 1.00 92.56 558 CYS A CA 1
ATOM 4605 C C . CYS A 1 558 ? -0.578 6.686 17.337 1.00 92.56 558 CYS A C 1
ATOM 4607 O O . CYS A 1 558 ? -1.098 6.048 18.255 1.00 92.56 558 CYS A O 1
ATOM 4609 N N . ARG A 1 559 ? -0.414 6.158 16.118 1.00 82.75 559 ARG A N 1
ATOM 4610 C CA . ARG A 1 559 ? -0.842 4.807 15.745 1.00 82.75 559 ARG A CA 1
ATOM 4611 C C . ARG A 1 559 ? -0.187 3.753 16.629 1.00 82.75 559 ARG A C 1
ATOM 4613 O O . ARG A 1 559 ? -0.890 2.877 17.125 1.00 82.75 559 ARG A O 1
ATOM 4620 N N . LYS A 1 560 ? 1.125 3.846 16.879 1.00 88.25 560 LYS A N 1
ATOM 4621 C CA . LYS A 1 560 ? 1.840 2.934 17.791 1.00 88.25 560 LYS A CA 1
ATOM 4622 C C . LYS A 1 560 ? 1.244 2.966 19.201 1.00 88.25 560 LYS A C 1
ATOM 4624 O O . LYS A 1 560 ? 0.938 1.910 19.748 1.00 88.25 560 LYS A O 1
ATOM 4629 N N . GLN A 1 561 ? 0.993 4.152 19.755 1.00 91.38 561 GLN A N 1
ATOM 4630 C CA . GLN A 1 561 ? 0.377 4.291 21.081 1.00 91.38 561 GLN A CA 1
ATOM 4631 C C . GLN A 1 561 ? -1.053 3.734 21.133 1.00 91.38 561 GLN A C 1
ATOM 4633 O O . GLN A 1 561 ? -1.446 3.120 22.128 1.00 91.38 561 GLN A O 1
ATOM 4638 N N . ILE A 1 562 ? -1.849 3.945 20.080 1.00 86.12 562 ILE A N 1
ATOM 4639 C CA . ILE A 1 562 ? -3.201 3.383 19.978 1.00 86.12 562 ILE A CA 1
ATOM 4640 C C . ILE A 1 562 ? -3.127 1.858 19.910 1.00 86.12 562 ILE A C 1
ATOM 4642 O O . ILE A 1 562 ? -3.834 1.205 20.672 1.00 86.12 562 ILE A O 1
ATOM 4646 N N . MET A 1 563 ? -2.252 1.288 19.076 1.00 83.00 563 MET A N 1
ATOM 4647 C CA . MET A 1 563 ? -2.078 -0.166 18.990 1.00 83.00 563 MET A CA 1
ATOM 4648 C C . MET A 1 563 ? -1.636 -0.769 20.325 1.00 83.00 563 MET A C 1
ATOM 4650 O O . MET A 1 563 ? -2.174 -1.791 20.733 1.00 83.00 563 MET A O 1
ATOM 4654 N N . GLU A 1 564 ? -0.739 -0.112 21.062 1.00 89.00 564 GLU A N 1
ATOM 4655 C CA . GLU A 1 564 ? -0.330 -0.570 22.393 1.00 89.00 564 GLU A CA 1
ATOM 4656 C C . GLU A 1 564 ? -1.500 -0.546 23.395 1.00 89.00 564 GLU A C 1
ATOM 4658 O O . GLU A 1 564 ? -1.692 -1.484 24.174 1.00 89.00 564 GLU A O 1
ATOM 4663 N N . LYS A 1 565 ? -2.328 0.508 23.372 1.00 88.06 565 LYS A N 1
ATOM 4664 C CA . LYS A 1 565 ? -3.536 0.592 24.210 1.00 88.06 565 LYS A CA 1
ATOM 4665 C C . LYS A 1 565 ? -4.564 -0.471 23.833 1.00 88.06 565 LYS A C 1
ATOM 4667 O O . LYS A 1 565 ? -5.144 -1.075 24.733 1.00 88.06 565 LYS A O 1
ATOM 4672 N N . VAL A 1 566 ? -4.780 -0.699 22.538 1.00 82.44 566 VAL A N 1
ATOM 4673 C CA . VAL A 1 566 ? -5.672 -1.747 22.029 1.00 82.44 566 VAL A CA 1
ATOM 4674 C C . VAL A 1 566 ? -5.169 -3.116 22.479 1.00 82.44 566 VAL A C 1
ATOM 4676 O O . VAL A 1 566 ? -5.933 -3.831 23.116 1.00 82.44 566 VAL A O 1
ATOM 4679 N N . GLY A 1 567 ? -3.879 -3.423 22.314 1.00 84.88 567 GLY A N 1
ATOM 4680 C CA . GLY A 1 567 ? -3.289 -4.679 22.788 1.00 84.88 567 GLY A CA 1
ATOM 4681 C C . GLY A 1 567 ? -3.456 -4.886 24.300 1.00 84.88 567 GLY A C 1
ATOM 4682 O O . GLY A 1 567 ? -3.865 -5.957 24.746 1.00 84.88 567 GLY A O 1
ATOM 4683 N N . LYS A 1 568 ? -3.252 -3.840 25.116 1.00 86.94 568 LYS A N 1
ATOM 4684 C CA . LYS A 1 568 ? -3.511 -3.898 26.571 1.00 86.94 568 LYS A CA 1
ATOM 4685 C C . LYS A 1 568 ? -4.988 -4.153 26.894 1.00 86.94 568 LYS A C 1
ATOM 4687 O O . LYS A 1 568 ? -5.292 -4.864 27.855 1.00 86.94 568 LYS A O 1
ATOM 4692 N N . LEU A 1 569 ? -5.916 -3.561 26.141 1.00 82.75 569 LEU A N 1
ATOM 4693 C CA . LEU A 1 569 ? -7.356 -3.775 26.321 1.00 82.75 569 LEU A CA 1
ATOM 4694 C C . LEU A 1 569 ? -7.780 -5.181 25.887 1.00 82.75 569 LEU A C 1
ATOM 4696 O O . LEU A 1 569 ? -8.548 -5.816 26.606 1.00 82.75 569 LEU A O 1
ATOM 4700 N N . GLU A 1 570 ? -7.247 -5.686 24.779 1.00 79.56 570 GLU A N 1
ATOM 4701 C CA . GLU A 1 570 ? -7.466 -7.054 24.303 1.00 79.56 570 GLU A CA 1
ATOM 4702 C C . GLU A 1 570 ? -6.965 -8.076 25.325 1.00 79.56 570 GLU A C 1
ATOM 4704 O O . GLU A 1 570 ? -7.711 -8.977 25.707 1.00 79.56 570 GLU A O 1
ATOM 4709 N N . GLN A 1 571 ? -5.762 -7.886 25.876 1.00 82.88 571 GLN A N 1
ATOM 4710 C CA . GLN A 1 571 ? -5.221 -8.754 26.925 1.00 82.88 571 GLN A CA 1
ATOM 4711 C C . GLN A 1 571 ? -6.091 -8.737 28.198 1.00 82.88 571 GLN A C 1
ATOM 4713 O O . GLN A 1 571 ? -6.350 -9.779 28.812 1.00 82.88 571 GLN A O 1
ATOM 4718 N N . ARG A 1 572 ? -6.597 -7.562 28.601 1.00 79.94 572 ARG A N 1
ATOM 4719 C CA . ARG A 1 572 ? -7.543 -7.430 29.727 1.00 79.94 572 ARG A CA 1
ATOM 4720 C C . ARG A 1 572 ? -8.878 -8.120 29.452 1.00 79.94 572 ARG A C 1
ATOM 4722 O O . ARG A 1 572 ? -9.395 -8.801 30.333 1.00 79.94 572 ARG A O 1
ATOM 4729 N N . LEU A 1 573 ? -9.431 -7.974 28.251 1.00 74.62 573 LEU A N 1
ATOM 4730 C CA . LEU A 1 573 ? -10.656 -8.663 27.851 1.00 74.62 573 LEU A CA 1
ATOM 4731 C C . LEU A 1 573 ? -10.461 -10.184 27.907 1.00 74.62 573 LEU A C 1
ATOM 4733 O O . LEU A 1 573 ? -11.281 -10.886 28.499 1.00 74.62 573 LEU A O 1
ATOM 4737 N N . LEU A 1 574 ? -9.349 -10.675 27.356 1.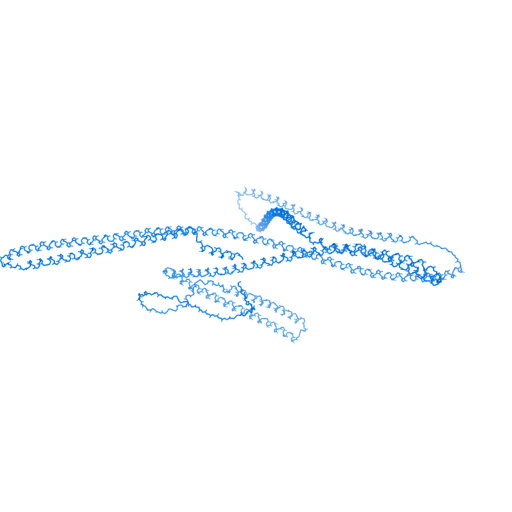00 77.56 574 LEU A N 1
ATOM 4738 C CA . LEU A 1 574 ? -9.027 -12.096 27.307 1.00 77.56 574 LEU A CA 1
ATOM 4739 C C . LEU A 1 574 ? -8.854 -12.674 28.718 1.00 77.56 574 LEU A C 1
ATOM 4741 O O . LEU A 1 574 ? -9.477 -13.671 29.060 1.00 77.56 574 LEU A O 1
ATOM 4745 N N . SER A 1 575 ? -8.076 -12.012 29.580 1.00 80.00 575 SER A N 1
ATOM 4746 C CA . SER A 1 575 ? -7.902 -12.426 30.983 1.00 80.00 575 SER A CA 1
ATOM 4747 C C . SER A 1 575 ? -9.219 -12.450 31.765 1.00 80.00 575 SER A C 1
ATOM 4749 O O . SER A 1 575 ? -9.462 -13.393 32.519 1.00 80.00 575 SER A O 1
ATOM 4751 N N . LEU A 1 576 ? -10.109 -11.474 31.554 1.00 78.31 576 LEU A N 1
ATOM 4752 C CA . LEU A 1 576 ? -11.444 -11.464 32.158 1.00 78.31 576 LEU A CA 1
ATOM 4753 C C . LEU A 1 576 ? -12.311 -12.627 31.658 1.00 78.31 576 LEU A C 1
ATOM 4755 O O . LEU A 1 576 ? -12.970 -13.290 32.466 1.00 78.31 576 LEU A O 1
ATOM 4759 N N . GLN A 1 577 ? -12.295 -12.898 30.351 1.00 76.88 577 GLN A N 1
ATOM 4760 C CA . GLN A 1 577 ? -13.024 -14.009 29.737 1.00 76.88 577 GLN A CA 1
ATOM 4761 C C . GLN A 1 577 ? -12.506 -15.365 30.228 1.00 76.88 577 GLN A C 1
ATOM 4763 O O . GLN A 1 577 ? -13.302 -16.202 30.657 1.00 76.88 577 GLN A O 1
ATOM 4768 N N . THR A 1 578 ? -11.188 -15.562 30.265 1.00 77.38 578 THR A N 1
ATOM 4769 C CA . THR A 1 578 ? -10.554 -16.780 30.784 1.00 77.38 578 THR A CA 1
ATOM 4770 C C . THR A 1 578 ? -10.856 -16.963 32.267 1.00 77.38 578 THR A C 1
ATOM 4772 O O . THR A 1 578 ? -11.268 -18.044 32.680 1.00 77.38 578 THR A O 1
ATOM 4775 N N . ALA A 1 579 ? -10.765 -15.905 33.079 1.00 76.25 579 ALA A N 1
ATOM 4776 C CA . ALA A 1 579 ? -11.120 -15.969 34.495 1.00 76.25 579 ALA A CA 1
ATOM 4777 C C . ALA A 1 579 ? -12.603 -16.326 34.709 1.00 76.25 579 ALA A C 1
ATOM 4779 O O . ALA A 1 579 ? -12.934 -17.086 35.621 1.00 76.25 579 ALA A O 1
ATOM 4780 N N . HIS A 1 580 ? -13.509 -15.812 33.871 1.00 77.56 580 HIS A N 1
ATOM 4781 C CA . HIS A 1 580 ? -14.923 -16.188 33.900 1.00 77.56 580 HIS A CA 1
ATOM 4782 C C . HIS A 1 580 ? -15.130 -17.657 33.501 1.00 77.56 580 HIS A C 1
ATOM 4784 O O . HIS A 1 580 ? -15.845 -18.393 34.181 1.00 77.56 580 HIS A O 1
ATOM 4790 N N . ALA A 1 581 ? -14.476 -18.107 32.432 1.00 75.38 581 ALA A N 1
ATOM 4791 C CA . ALA A 1 581 ? -14.602 -19.467 31.926 1.00 75.38 581 ALA A CA 1
ATOM 4792 C C . ALA A 1 581 ? -13.973 -20.517 32.864 1.00 75.38 581 ALA A C 1
ATOM 4794 O O . ALA A 1 581 ? -14.529 -21.604 33.012 1.00 75.38 581 ALA A O 1
ATOM 4795 N N . LEU A 1 582 ? -12.898 -20.180 33.585 1.00 77.06 582 LEU A N 1
ATOM 4796 C CA . LEU A 1 582 ? -12.303 -21.031 34.625 1.00 77.06 582 LEU A CA 1
ATOM 4797 C C . LEU A 1 582 ? -13.202 -21.186 35.863 1.00 77.06 582 LEU A C 1
ATOM 4799 O O . LEU A 1 582 ? -13.175 -22.231 36.514 1.00 77.06 582 LEU A O 1
ATOM 4803 N N . ARG A 1 583 ? -14.019 -20.173 36.184 1.00 80.69 583 ARG A N 1
ATOM 4804 C CA . ARG A 1 583 ? -15.021 -20.239 37.267 1.00 80.69 583 ARG A CA 1
ATOM 4805 C C . ARG A 1 583 ? -16.303 -20.971 36.859 1.00 80.69 583 ARG A C 1
ATOM 4807 O O . ARG A 1 583 ? -17.089 -21.348 37.723 1.00 80.69 583 ARG A O 1
ATOM 4814 N N . CYS A 1 584 ? -16.524 -21.180 35.563 1.00 81.44 584 CYS A N 1
ATOM 4815 C CA . CYS A 1 584 ? -17.691 -21.880 35.047 1.00 81.44 584 CYS A CA 1
ATOM 4816 C C . CYS A 1 584 ? -17.470 -23.401 35.073 1.00 81.44 584 CYS A C 1
ATOM 4818 O O . CYS A 1 584 ? -16.536 -23.922 34.462 1.00 81.44 584 CYS A O 1
ATOM 4820 N N . SER A 1 585 ? -18.356 -24.133 35.751 1.00 84.00 585 SER A N 1
ATOM 4821 C CA . SER A 1 585 ? -18.257 -25.589 35.928 1.00 84.00 585 SER A CA 1
ATOM 4822 C C . SER A 1 585 ? -18.343 -26.385 34.620 1.00 84.00 585 SER A C 1
ATOM 4824 O O . SER A 1 585 ? -17.769 -27.467 34.536 1.00 84.00 585 SER A O 1
ATOM 4826 N N . THR A 1 586 ? -19.012 -25.855 33.594 1.00 86.75 586 THR A N 1
ATOM 4827 C CA . THR A 1 586 ? -19.117 -26.473 32.262 1.00 86.75 586 THR A CA 1
ATOM 4828 C C . THR A 1 586 ? -17.966 -26.090 31.334 1.00 86.75 586 THR A C 1
ATOM 4830 O O . THR A 1 586 ? -17.544 -26.913 30.525 1.00 86.75 586 THR A O 1
ATOM 4833 N N . CYS A 1 587 ? -17.425 -24.873 31.448 1.00 81.12 587 CYS A N 1
ATOM 4834 C CA . CYS A 1 587 ? -16.340 -24.412 30.574 1.00 81.12 587 CYS A CA 1
ATOM 4835 C C . CYS A 1 587 ? -14.961 -24.889 31.046 1.00 81.12 587 CYS A C 1
ATOM 4837 O O . CYS A 1 587 ? -14.110 -25.187 30.212 1.00 81.12 587 CYS A O 1
ATOM 4839 N N . ARG A 1 588 ? -14.734 -25.021 32.360 1.00 82.31 588 ARG A N 1
ATOM 4840 C CA . ARG A 1 588 ? -13.440 -25.447 32.919 1.00 82.31 588 ARG A CA 1
ATOM 4841 C C . ARG A 1 588 ? -12.949 -26.810 32.387 1.00 82.31 588 ARG A C 1
ATOM 4843 O O . ARG A 1 588 ? -11.788 -26.876 31.990 1.00 82.31 588 ARG A O 1
ATOM 4850 N N . PRO A 1 589 ? -13.768 -27.882 32.314 1.00 86.25 589 PRO A N 1
ATOM 4851 C CA . PRO A 1 589 ? -13.330 -29.159 31.739 1.00 86.25 589 PRO A CA 1
ATOM 4852 C C . PRO A 1 589 ? -13.003 -29.068 30.243 1.00 86.25 589 PRO A C 1
ATOM 4854 O O . PRO A 1 589 ? -12.060 -29.706 29.780 1.00 86.25 589 PRO A O 1
ATOM 4857 N N . LEU A 1 590 ? -13.757 -28.259 29.490 1.00 83.62 590 LEU A N 1
ATOM 4858 C CA . LEU A 1 590 ? -13.524 -28.045 28.059 1.00 83.62 590 LEU A CA 1
ATOM 4859 C C . LEU A 1 590 ? -12.231 -27.261 27.815 1.00 83.62 590 LEU A C 1
ATOM 4861 O O . LEU A 1 590 ? -11.465 -27.636 26.936 1.00 83.62 590 LEU A O 1
ATOM 4865 N N . LEU A 1 591 ? -11.954 -26.238 28.628 1.00 81.31 591 LEU A N 1
ATOM 4866 C CA . LEU A 1 591 ? -10.701 -25.481 28.586 1.00 81.31 591 LEU A CA 1
ATOM 4867 C C . LEU A 1 591 ? -9.489 -26.354 28.920 1.00 81.31 591 LEU A C 1
ATOM 4869 O O . LEU A 1 591 ? -8.506 -26.317 28.194 1.00 81.31 591 LEU A O 1
ATOM 4873 N N . MET A 1 592 ? -9.573 -27.189 29.959 1.00 81.94 592 MET A N 1
ATOM 4874 C CA . MET A 1 592 ? -8.498 -28.134 30.299 1.00 81.94 592 MET A CA 1
ATOM 4875 C C . MET A 1 592 ? -8.252 -29.140 29.167 1.00 81.94 592 MET A C 1
ATOM 4877 O O . MET A 1 592 ? -7.112 -29.479 28.857 1.00 81.94 592 MET A O 1
ATOM 4881 N N . ARG A 1 593 ? -9.322 -29.607 28.509 1.00 86.12 593 ARG A N 1
ATOM 4882 C CA . ARG A 1 593 ? -9.199 -30.492 27.346 1.00 86.12 593 ARG A CA 1
ATOM 4883 C C . ARG A 1 593 ? -8.598 -29.775 26.138 1.00 86.12 593 ARG A C 1
ATOM 4885 O O . ARG A 1 593 ? -7.809 -30.391 25.430 1.00 86.12 593 ARG A O 1
ATOM 4892 N N . LEU A 1 594 ? -8.973 -28.520 25.907 1.00 82.62 594 LEU A N 1
ATOM 4893 C CA . LEU A 1 594 ? -8.422 -27.688 24.842 1.00 82.62 594 LEU A CA 1
ATOM 4894 C C . LEU A 1 594 ? -6.920 -27.465 25.057 1.00 82.62 594 LEU A C 1
ATOM 4896 O O . LEU A 1 594 ? -6.152 -27.762 24.155 1.00 82.62 594 LEU A O 1
ATOM 4900 N N . GLN A 1 595 ? -6.505 -27.094 26.270 1.00 81.50 595 GLN A N 1
ATOM 4901 C CA . GLN A 1 595 ? -5.095 -26.917 26.638 1.00 81.50 595 GLN A CA 1
ATOM 4902 C C . GLN A 1 595 ? -4.269 -28.193 26.440 1.00 81.50 595 GLN A C 1
ATOM 4904 O O . GLN A 1 595 ? -3.160 -28.144 25.916 1.00 81.50 595 GLN A O 1
ATOM 4909 N N . GLU A 1 596 ? -4.807 -29.357 26.814 1.00 85.75 596 GLU A N 1
ATOM 4910 C CA . GLU A 1 596 ? -4.111 -30.629 26.592 1.00 85.75 596 GLU A CA 1
ATOM 4911 C C . GLU A 1 596 ? -3.983 -30.963 25.096 1.00 85.75 596 GLU A C 1
ATOM 4913 O O . GLU A 1 596 ? -2.959 -31.494 24.663 1.00 85.75 596 GLU A O 1
ATOM 4918 N N . LEU A 1 597 ? -5.000 -30.640 24.288 1.00 85.81 597 LEU A N 1
ATOM 4919 C CA . LEU A 1 597 ? -4.944 -30.809 22.834 1.00 85.81 597 LEU A CA 1
ATOM 4920 C C . LEU A 1 597 ? -3.973 -29.822 22.177 1.00 85.81 597 LEU A C 1
ATOM 4922 O O . LEU A 1 597 ? -3.234 -30.228 21.284 1.00 85.81 597 LEU A O 1
ATOM 4926 N N . GLU A 1 598 ? -3.936 -28.573 22.635 1.00 81.00 598 GLU A N 1
ATOM 4927 C CA . GLU A 1 598 ? -2.975 -27.558 22.198 1.00 81.00 598 GLU A CA 1
ATOM 4928 C C . GLU A 1 598 ? -1.550 -28.006 22.522 1.00 81.00 598 GLU A C 1
ATOM 4930 O O . GLU A 1 598 ? -0.736 -28.115 21.613 1.00 81.00 598 GLU A O 1
ATOM 4935 N N . ARG A 1 599 ? -1.272 -28.412 23.767 1.00 82.81 599 ARG A N 1
ATOM 4936 C CA . ARG A 1 599 ? 0.034 -28.954 24.179 1.00 82.81 599 ARG A CA 1
ATOM 4937 C C . ARG A 1 599 ? 0.462 -30.137 23.309 1.00 82.81 599 ARG A C 1
ATOM 4939 O O . ARG A 1 599 ? 1.615 -30.218 22.888 1.00 82.81 599 ARG A O 1
ATOM 4946 N N . ARG A 1 600 ? -0.465 -31.060 23.026 1.00 88.62 600 ARG A N 1
ATOM 4947 C CA . ARG A 1 600 ? -0.213 -32.217 22.156 1.00 88.62 600 ARG A CA 1
ATOM 4948 C C . ARG A 1 600 ? 0.090 -31.785 20.721 1.00 88.62 600 ARG A C 1
ATOM 4950 O O . ARG A 1 600 ? 0.975 -32.365 20.102 1.00 88.62 600 ARG A O 1
ATOM 4957 N N . LEU A 1 601 ? -0.631 -30.796 20.197 1.00 83.00 601 LEU A N 1
ATOM 4958 C CA . LEU A 1 601 ? -0.409 -30.261 18.858 1.00 83.00 601 LEU A CA 1
ATOM 4959 C C . LEU A 1 601 ? 0.959 -29.583 18.757 1.00 83.00 601 LEU A C 1
ATOM 4961 O O . LEU A 1 601 ? 1.702 -29.892 17.832 1.00 83.00 601 LEU A O 1
ATOM 4965 N N . THR A 1 602 ? 1.323 -28.729 19.716 1.00 80.25 602 THR A N 1
ATOM 4966 C CA . THR A 1 602 ? 2.631 -28.057 19.742 1.00 80.25 602 THR A CA 1
ATOM 4967 C C . THR A 1 602 ? 3.767 -29.071 19.812 1.00 80.25 602 THR A C 1
ATOM 4969 O O . THR A 1 602 ? 4.734 -28.962 19.063 1.00 80.25 602 THR A O 1
ATOM 4972 N N . GLN A 1 603 ? 3.617 -30.110 20.641 1.00 86.25 603 GLN A N 1
ATOM 4973 C CA . GLN A 1 603 ? 4.574 -31.211 20.715 1.00 86.25 603 GLN A CA 1
ATOM 4974 C C . GLN A 1 603 ? 4.716 -31.935 19.364 1.00 86.25 603 GLN A C 1
ATOM 4976 O O . GLN A 1 603 ? 5.830 -32.106 18.883 1.00 86.25 603 GLN A O 1
ATOM 4981 N N . LEU A 1 604 ? 3.606 -32.302 18.712 1.00 87.81 604 LEU A N 1
ATOM 4982 C CA . LEU A 1 604 ? 3.636 -32.967 17.402 1.00 87.81 604 LEU A CA 1
ATOM 4983 C C . LEU A 1 604 ? 4.227 -32.078 16.298 1.00 87.81 604 LEU A C 1
ATOM 4985 O O . LEU A 1 604 ? 4.872 -32.581 15.381 1.00 87.81 604 LEU A O 1
ATOM 4989 N N . LEU A 1 605 ? 4.002 -30.764 16.356 1.00 83.56 605 LEU A N 1
ATOM 4990 C CA . LEU A 1 605 ? 4.603 -29.812 15.422 1.00 83.56 605 LEU A CA 1
ATOM 4991 C C . LEU A 1 605 ? 6.114 -29.690 15.642 1.00 83.56 605 LEU A C 1
ATOM 4993 O O . LEU A 1 605 ? 6.851 -29.654 14.659 1.00 83.56 605 LEU A O 1
ATOM 4997 N N . ALA A 1 606 ? 6.575 -29.677 16.894 1.00 83.94 606 ALA A N 1
ATOM 4998 C CA . ALA A 1 606 ? 7.997 -29.688 17.226 1.00 83.94 606 ALA A CA 1
ATOM 4999 C C . ALA A 1 606 ? 8.675 -30.987 16.760 1.00 83.94 606 ALA A C 1
ATOM 5001 O O . ALA A 1 606 ? 9.659 -30.921 16.030 1.00 83.94 606 ALA A O 1
ATOM 5002 N N . GLU A 1 607 ? 8.087 -32.147 17.071 1.00 89.19 607 GLU A N 1
ATOM 5003 C CA . GLU A 1 607 ? 8.560 -33.460 16.602 1.00 89.19 607 GLU A CA 1
ATOM 5004 C C . GLU A 1 607 ? 8.616 -33.508 15.064 1.00 89.19 607 GLU A C 1
ATOM 5006 O O . GLU A 1 607 ? 9.601 -33.942 14.471 1.00 89.19 607 GLU A O 1
ATOM 5011 N N . ARG A 1 608 ? 7.592 -32.980 14.378 1.00 87.25 608 ARG A N 1
ATOM 5012 C CA . ARG A 1 608 ? 7.586 -32.888 12.910 1.00 87.25 608 ARG A CA 1
ATOM 5013 C C . ARG A 1 608 ? 8.713 -32.000 12.378 1.00 87.25 608 ARG A C 1
ATOM 5015 O O . ARG A 1 608 ? 9.299 -32.349 11.358 1.00 87.25 608 ARG A O 1
ATOM 5022 N N . ARG A 1 609 ? 8.997 -30.862 13.017 1.00 84.50 609 ARG A N 1
ATOM 5023 C CA . ARG A 1 609 ? 10.098 -29.964 12.620 1.00 84.50 609 ARG A CA 1
ATOM 5024 C C . ARG A 1 609 ? 11.450 -30.650 12.770 1.00 84.50 609 ARG A C 1
ATOM 5026 O O . ARG A 1 609 ? 12.234 -30.602 11.830 1.00 84.50 609 ARG A O 1
ATOM 5033 N N . GLU A 1 610 ? 11.678 -31.310 13.901 1.00 88.44 610 GLU A N 1
ATOM 5034 C CA . GLU A 1 610 ? 12.900 -32.075 14.170 1.00 88.44 610 GLU A CA 1
ATOM 5035 C C . GLU A 1 610 ? 13.095 -33.169 13.112 1.00 88.44 610 GLU A C 1
ATOM 5037 O O . GLU A 1 610 ? 14.115 -33.204 12.433 1.00 88.44 610 GLU A O 1
ATOM 5042 N N . HIS A 1 611 ? 12.063 -33.970 12.832 1.00 90.31 611 HIS A N 1
ATOM 5043 C CA . HIS A 1 611 ? 12.144 -35.007 11.799 1.00 90.31 611 HIS A CA 1
ATOM 5044 C C . HIS A 1 611 ? 12.401 -34.461 10.388 1.00 90.31 611 HIS A C 1
ATOM 5046 O O . HIS A 1 611 ? 13.062 -35.113 9.579 1.00 90.31 611 HIS A O 1
ATOM 5052 N N . LEU A 1 612 ? 11.861 -33.284 10.058 1.00 88.50 612 LEU A N 1
ATOM 5053 C CA . LEU A 1 612 ? 12.123 -32.634 8.774 1.00 88.50 612 LEU A CA 1
ATOM 5054 C C . LEU A 1 612 ? 13.555 -32.089 8.693 1.00 88.50 612 LEU A C 1
ATOM 5056 O O . LEU A 1 612 ? 14.165 -32.187 7.629 1.00 88.50 612 LEU A O 1
ATOM 5060 N N . GLN A 1 613 ? 14.093 -31.564 9.798 1.00 87.62 613 GLN A N 1
ATOM 5061 C CA . GLN A 1 613 ? 15.493 -31.147 9.908 1.00 87.62 613 GLN A CA 1
ATOM 5062 C C . GLN A 1 613 ? 16.440 -32.336 9.745 1.00 87.62 613 GLN A C 1
ATOM 5064 O O . GLN A 1 613 ? 17.317 -32.286 8.885 1.00 87.62 613 GLN A O 1
ATOM 5069 N N . ASP A 1 614 ? 16.201 -33.427 10.475 1.00 92.44 614 ASP A N 1
ATOM 5070 C CA . ASP A 1 614 ? 16.988 -34.659 10.371 1.00 92.44 614 ASP A CA 1
ATOM 5071 C C . ASP A 1 614 ? 16.972 -35.211 8.940 1.00 92.44 614 ASP A C 1
ATOM 5073 O O . ASP A 1 614 ? 18.002 -35.609 8.395 1.00 92.44 614 ASP A O 1
ATOM 5077 N N . LEU A 1 615 ? 15.801 -35.218 8.291 1.00 92.25 615 LEU A N 1
ATOM 5078 C CA . LEU A 1 615 ? 15.667 -35.684 6.913 1.00 92.25 615 LEU A CA 1
ATOM 5079 C C . LEU A 1 615 ? 16.431 -34.796 5.925 1.00 92.25 615 LEU A C 1
ATOM 5081 O O . LEU A 1 615 ? 17.089 -35.321 5.023 1.00 92.25 615 LEU A O 1
ATOM 5085 N N . ALA A 1 616 ? 16.336 -33.474 6.073 1.00 89.75 616 ALA A N 1
ATOM 5086 C CA . ALA A 1 616 ? 17.068 -32.532 5.234 1.00 89.75 616 ALA A CA 1
ATOM 5087 C C . ALA A 1 616 ? 18.585 -32.698 5.416 1.00 89.75 616 ALA A C 1
ATOM 5089 O O . ALA A 1 616 ? 19.309 -32.784 4.424 1.00 89.75 616 ALA A O 1
ATOM 5090 N N . GLN A 1 617 ? 19.050 -32.845 6.661 1.00 92.50 617 GLN A N 1
ATOM 5091 C CA . GLN A 1 617 ? 20.454 -33.092 6.976 1.00 92.50 617 GLN A CA 1
ATOM 5092 C C . GLN A 1 617 ? 20.947 -34.411 6.367 1.00 92.50 617 GLN A C 1
ATOM 5094 O O . GLN A 1 617 ? 21.949 -34.417 5.655 1.00 92.50 617 GLN A O 1
ATOM 5099 N N . MET A 1 618 ? 20.220 -35.517 6.554 1.00 95.31 618 MET A N 1
ATOM 5100 C CA . MET A 1 618 ? 20.597 -36.815 5.976 1.00 95.31 618 MET A CA 1
ATOM 5101 C C . MET A 1 618 ? 20.697 -36.768 4.445 1.00 95.31 618 MET A C 1
ATOM 5103 O O . MET A 1 618 ? 21.589 -37.382 3.856 1.00 95.31 618 MET A O 1
ATOM 5107 N N . LYS A 1 619 ? 19.796 -36.040 3.773 1.00 94.69 619 LYS A N 1
ATOM 5108 C CA . LYS A 1 619 ? 19.872 -35.850 2.318 1.00 94.69 619 LYS A CA 1
ATOM 5109 C C . LYS A 1 619 ? 21.072 -35.001 1.906 1.00 94.69 619 LYS A C 1
ATOM 5111 O O . LYS A 1 619 ? 21.718 -35.334 0.912 1.00 94.69 619 LYS A O 1
ATOM 5116 N N . GLN A 1 620 ? 21.359 -33.931 2.645 1.00 94.44 620 GLN A N 1
ATOM 5117 C CA . GLN A 1 620 ? 22.513 -33.073 2.397 1.00 94.44 620 GLN A CA 1
ATOM 5118 C C . GLN A 1 620 ? 23.814 -33.878 2.516 1.00 94.44 620 GLN A C 1
ATOM 5120 O O . GLN A 1 620 ? 24.599 -33.908 1.569 1.00 94.44 620 GLN A O 1
ATOM 5125 N N . GLU A 1 621 ? 23.988 -34.616 3.615 1.00 95.75 621 GLU A N 1
ATOM 5126 C CA . GLU A 1 621 ? 25.153 -35.474 3.859 1.00 95.75 621 GLU A CA 1
ATOM 5127 C C . GLU A 1 621 ? 25.318 -36.542 2.765 1.00 95.75 621 GLU A C 1
ATOM 5129 O O . GLU A 1 621 ? 26.425 -36.776 2.277 1.00 95.75 621 GLU A O 1
ATOM 5134 N N . ALA A 1 622 ? 24.221 -37.162 2.313 1.00 96.94 622 ALA A N 1
ATOM 5135 C CA . ALA A 1 622 ? 24.258 -38.145 1.231 1.00 96.94 622 ALA A CA 1
ATOM 5136 C C . ALA A 1 622 ? 24.684 -37.532 -0.118 1.00 96.94 622 ALA A C 1
ATOM 5138 O O . ALA A 1 622 ? 25.437 -38.154 -0.874 1.00 96.94 622 ALA A O 1
ATOM 5139 N N . LEU A 1 623 ? 24.216 -36.320 -0.434 1.00 96.75 623 LEU A N 1
ATOM 5140 C CA . LEU A 1 623 ? 24.593 -35.605 -1.655 1.00 96.75 623 LEU A CA 1
ATOM 5141 C C . LEU A 1 623 ? 26.052 -35.136 -1.606 1.00 96.75 623 LEU A C 1
ATOM 5143 O O . LEU A 1 623 ? 26.772 -35.305 -2.590 1.00 96.75 623 LEU A O 1
ATOM 5147 N N . GLU A 1 624 ? 26.510 -34.609 -0.471 1.00 96.69 624 GLU A N 1
ATOM 5148 C CA . GLU A 1 624 ? 27.906 -34.216 -0.254 1.00 96.69 624 GLU A CA 1
ATOM 5149 C C . GLU A 1 624 ? 28.855 -35.418 -0.359 1.00 96.69 624 GLU A C 1
ATOM 5151 O O . GLU A 1 624 ? 29.875 -35.338 -1.049 1.00 96.69 624 GLU A O 1
ATOM 5156 N N . ALA A 1 625 ? 28.489 -36.560 0.231 1.00 97.62 625 ALA A N 1
ATOM 5157 C CA . ALA A 1 625 ? 29.249 -37.801 0.107 1.00 97.62 625 ALA A CA 1
ATOM 5158 C C . ALA A 1 625 ? 29.342 -38.277 -1.354 1.00 97.62 625 ALA A C 1
ATOM 5160 O O . ALA A 1 625 ? 30.427 -38.626 -1.821 1.00 97.62 625 ALA A O 1
ATOM 5161 N N . ALA A 1 626 ? 28.236 -38.231 -2.107 1.00 97.62 626 ALA A N 1
ATOM 5162 C CA . ALA A 1 626 ? 28.227 -38.600 -3.523 1.00 97.62 626 ALA A CA 1
ATOM 5163 C C . ALA A 1 626 ? 29.078 -37.648 -4.386 1.00 97.62 626 ALA A C 1
ATOM 5165 O O . ALA A 1 626 ? 29.753 -38.096 -5.313 1.00 97.62 626 ALA A O 1
ATOM 5166 N N . ILE A 1 627 ? 29.077 -36.342 -4.093 1.00 96.94 627 ILE A N 1
ATOM 5167 C CA . ILE A 1 627 ? 29.950 -35.365 -4.768 1.00 96.94 627 ILE A CA 1
ATOM 5168 C C . ILE A 1 627 ? 31.417 -35.668 -4.453 1.00 96.94 627 ILE A C 1
ATOM 5170 O O . ILE A 1 627 ? 32.230 -35.731 -5.375 1.00 96.94 627 ILE A O 1
ATOM 5174 N N . SER A 1 628 ? 31.739 -35.925 -3.182 1.00 97.19 628 SER A N 1
ATOM 5175 C CA . SER A 1 628 ? 33.091 -36.284 -2.746 1.00 97.19 628 SER A CA 1
ATOM 5176 C C . SER A 1 628 ? 33.601 -37.559 -3.429 1.00 97.19 628 SER A C 1
ATOM 5178 O O . SER A 1 628 ? 34.755 -37.606 -3.855 1.00 97.19 628 SER A O 1
ATOM 5180 N N . GLU A 1 629 ? 32.739 -38.562 -3.629 1.00 97.06 629 GLU A N 1
ATOM 5181 C CA . GLU A 1 629 ? 33.070 -39.768 -4.399 1.00 97.06 629 GLU A CA 1
ATOM 5182 C C . GLU A 1 629 ? 33.424 -39.429 -5.859 1.00 97.06 629 GLU A C 1
ATOM 5184 O O . GLU A 1 629 ? 34.431 -39.909 -6.387 1.00 97.06 629 GLU A O 1
ATOM 5189 N N . LYS A 1 630 ? 32.647 -38.555 -6.520 1.00 96.81 630 LYS A N 1
ATOM 5190 C CA . LYS A 1 630 ? 32.959 -38.095 -7.888 1.00 96.81 630 LYS A CA 1
ATOM 5191 C C . LYS A 1 630 ? 34.265 -37.304 -7.948 1.00 96.81 630 LYS A C 1
ATOM 5193 O O . LYS A 1 630 ? 35.040 -37.520 -8.879 1.00 96.81 630 LYS A O 1
ATOM 5198 N N . ASP A 1 631 ? 34.532 -36.451 -6.963 1.00 97.06 631 ASP A N 1
ATOM 5199 C CA . ASP A 1 631 ? 35.785 -35.696 -6.859 1.00 97.06 631 ASP A CA 1
ATOM 5200 C C . ASP A 1 631 ? 36.992 -36.626 -6.655 1.00 97.06 631 ASP A C 1
ATOM 5202 O O . ASP A 1 631 ? 38.026 -36.442 -7.297 1.00 97.06 631 ASP A O 1
ATOM 5206 N N . ALA A 1 632 ? 36.851 -37.681 -5.846 1.00 96.94 632 ALA A N 1
ATOM 5207 C CA . ALA A 1 632 ? 37.890 -38.694 -5.673 1.00 96.94 632 ALA A CA 1
ATOM 5208 C C . ALA A 1 632 ? 38.178 -39.456 -6.980 1.00 96.94 632 ALA A C 1
ATOM 5210 O O . ALA A 1 632 ? 39.342 -39.673 -7.326 1.00 96.94 632 ALA A O 1
ATOM 5211 N N . HIS A 1 633 ? 37.143 -39.827 -7.742 1.00 95.44 633 HIS A N 1
ATOM 5212 C CA . HIS A 1 633 ? 37.316 -40.467 -9.050 1.00 95.44 633 HIS A CA 1
ATOM 5213 C C . HIS A 1 633 ? 37.990 -39.550 -10.077 1.00 95.44 633 HIS A C 1
ATOM 5215 O O . HIS A 1 633 ? 38.889 -39.998 -10.792 1.00 95.44 633 HIS A O 1
ATOM 5221 N N . LEU A 1 634 ? 37.607 -38.272 -10.122 1.00 94.69 634 LEU A N 1
ATOM 5222 C CA . LEU A 1 634 ? 38.258 -37.273 -10.972 1.00 94.69 634 LEU A CA 1
ATOM 5223 C C . LEU A 1 634 ? 39.734 -37.101 -10.595 1.00 94.69 634 LEU A C 1
ATOM 5225 O O . LEU A 1 634 ? 40.591 -37.190 -11.470 1.00 94.69 634 LEU A O 1
ATOM 5229 N N . ALA A 1 635 ? 40.052 -36.980 -9.303 1.00 94.81 635 ALA A N 1
ATOM 5230 C CA . ALA A 1 635 ? 41.432 -36.874 -8.828 1.00 94.81 635 ALA A CA 1
ATOM 5231 C C . ALA A 1 635 ? 42.284 -38.100 -9.213 1.00 94.81 635 ALA A C 1
ATOM 5233 O O . ALA A 1 635 ? 43.441 -37.962 -9.612 1.00 94.81 635 ALA A O 1
ATOM 5234 N N . LEU A 1 636 ? 41.723 -39.315 -9.155 1.00 93.94 636 LEU A N 1
ATOM 5235 C CA . LEU A 1 636 ? 42.413 -40.530 -9.610 1.00 93.94 636 LEU A CA 1
ATOM 5236 C C . LEU A 1 636 ? 42.687 -40.517 -11.126 1.00 93.94 636 LEU A C 1
ATOM 5238 O O . LEU A 1 636 ? 43.762 -40.947 -11.566 1.00 93.94 636 LEU A O 1
ATOM 5242 N N . LEU A 1 637 ? 41.751 -40.016 -11.936 1.00 91.25 637 LEU A N 1
ATOM 5243 C CA . LEU A 1 637 ? 41.942 -39.854 -13.383 1.00 91.25 637 LEU A CA 1
ATOM 5244 C C . LEU A 1 637 ? 42.974 -38.766 -13.711 1.00 91.25 637 LEU A C 1
ATOM 5246 O O . LEU A 1 637 ? 43.812 -38.962 -14.592 1.00 91.25 637 LEU A O 1
ATOM 5250 N N . GLU A 1 638 ? 42.979 -37.663 -12.965 1.00 90.69 638 GLU A N 1
ATOM 5251 C CA . GLU A 1 638 ? 43.970 -36.592 -13.096 1.00 90.69 638 GLU A CA 1
ATOM 5252 C C . GLU A 1 638 ? 45.386 -37.088 -12.774 1.00 90.69 638 GLU A C 1
ATOM 5254 O O . GLU A 1 638 ? 46.317 -36.853 -13.546 1.00 90.69 638 GLU A O 1
ATOM 5259 N N . VAL A 1 639 ? 45.549 -37.844 -11.681 1.00 90.94 639 VAL A N 1
ATOM 5260 C CA . VAL A 1 639 ? 46.851 -38.392 -11.261 1.00 90.94 639 VAL A CA 1
ATOM 5261 C C . VAL A 1 639 ? 47.354 -39.483 -12.214 1.00 90.94 639 VAL A C 1
ATOM 5263 O O . VAL A 1 639 ? 48.552 -39.555 -12.497 1.00 90.94 639 VAL A O 1
ATOM 5266 N N . SER A 1 640 ? 46.471 -40.340 -12.736 1.00 88.50 640 SER A N 1
ATOM 5267 C CA . SER A 1 640 ? 46.854 -41.374 -13.716 1.00 88.50 640 SER A CA 1
ATOM 5268 C C . SER A 1 640 ? 47.149 -40.801 -15.115 1.00 88.50 640 SER A C 1
ATOM 5270 O O . SER A 1 640 ? 47.945 -41.372 -15.881 1.00 88.50 640 SER A O 1
ATOM 5272 N N . GLY A 1 641 ? 46.588 -39.624 -15.407 1.00 84.31 641 GLY A N 1
ATOM 5273 C CA . GLY A 1 641 ? 46.692 -38.905 -16.668 1.00 84.31 641 GLY A CA 1
ATOM 5274 C C . GLY A 1 641 ? 45.741 -39.469 -17.724 1.00 84.31 641 GLY A C 1
ATOM 5275 O O . GLY A 1 641 ? 45.713 -40.674 -17.983 1.00 84.31 641 GLY A O 1
ATOM 5276 N N . ILE A 1 642 ? 45.002 -38.584 -18.393 1.00 85.94 642 ILE A N 1
ATOM 5277 C CA . ILE A 1 642 ? 44.064 -38.947 -19.461 1.00 85.94 642 ILE A CA 1
ATOM 5278 C C . ILE A 1 642 ? 44.859 -39.260 -20.734 1.00 85.94 642 ILE A C 1
ATOM 5280 O O . ILE A 1 642 ? 45.363 -38.362 -21.407 1.00 85.94 642 ILE A O 1
ATOM 5284 N N . ARG A 1 643 ? 45.007 -40.549 -21.057 1.00 88.62 643 ARG A N 1
ATOM 5285 C CA . ARG A 1 643 ? 45.826 -41.019 -22.196 1.00 88.62 643 ARG A CA 1
ATOM 5286 C C . ARG A 1 643 ? 45.005 -41.650 -23.313 1.00 88.62 643 ARG A C 1
ATOM 5288 O O . ARG A 1 643 ? 45.531 -41.897 -24.394 1.00 88.62 643 ARG A O 1
ATOM 5295 N N . THR A 1 644 ? 43.732 -41.941 -23.057 1.00 90.56 644 THR A N 1
ATOM 5296 C CA . THR A 1 644 ? 42.830 -42.599 -24.007 1.00 90.56 644 THR A CA 1
ATOM 5297 C C . THR A 1 644 ? 41.533 -41.811 -24.155 1.00 90.56 644 THR A C 1
ATOM 5299 O O . THR A 1 644 ? 41.074 -41.189 -23.200 1.00 90.56 644 THR A O 1
ATOM 5302 N N . ALA A 1 645 ? 40.913 -41.874 -25.339 1.00 88.88 645 ALA A N 1
ATOM 5303 C CA . ALA A 1 645 ? 39.620 -41.229 -25.594 1.00 88.88 645 ALA A CA 1
ATOM 5304 C C . ALA A 1 645 ? 38.538 -41.689 -24.600 1.00 88.88 645 ALA A C 1
ATOM 5306 O O . ALA A 1 645 ? 37.764 -40.881 -24.110 1.00 88.88 645 ALA A O 1
ATOM 5307 N N . ARG A 1 646 ? 38.567 -42.969 -24.209 1.00 89.50 646 ARG A N 1
ATOM 5308 C CA . ARG A 1 646 ? 37.650 -43.537 -23.214 1.00 89.50 646 ARG A CA 1
ATOM 5309 C C . ARG A 1 646 ? 37.808 -42.914 -21.820 1.00 89.50 646 ARG A C 1
ATOM 5311 O O . ARG A 1 646 ? 36.811 -42.694 -21.151 1.00 89.50 646 ARG A O 1
ATOM 5318 N N . GLN A 1 647 ? 39.038 -42.618 -21.391 1.00 90.06 647 GLN A N 1
ATOM 5319 C CA . GLN A 1 647 ? 39.291 -41.924 -20.118 1.00 90.06 647 GLN A CA 1
ATOM 5320 C C . GLN A 1 647 ? 38.859 -40.453 -20.168 1.00 90.06 647 GLN A C 1
ATOM 5322 O O . GLN A 1 647 ? 38.446 -39.911 -19.149 1.00 90.06 647 GLN A O 1
ATOM 5327 N N . ALA A 1 648 ? 38.949 -39.811 -21.339 1.00 89.31 648 ALA A N 1
ATOM 5328 C CA . ALA A 1 648 ? 38.444 -38.452 -21.529 1.00 89.31 648 ALA A CA 1
ATOM 5329 C C . ALA A 1 648 ? 36.908 -38.421 -21.438 1.00 89.31 648 ALA A C 1
ATOM 5331 O O . ALA A 1 648 ? 36.360 -37.624 -20.685 1.00 89.31 648 ALA A O 1
ATOM 5332 N N . GLU A 1 649 ? 36.228 -39.354 -22.113 1.00 92.12 649 GLU A N 1
ATOM 5333 C CA . GLU A 1 649 ? 34.770 -39.523 -22.022 1.00 92.12 649 GLU A CA 1
ATOM 5334 C C . GLU A 1 649 ? 34.308 -39.833 -20.586 1.00 92.12 649 GLU A C 1
ATOM 5336 O O . GLU A 1 649 ? 33.298 -39.303 -20.127 1.00 92.12 649 GLU A O 1
ATOM 5341 N N . GLU A 1 650 ? 35.057 -40.659 -19.850 1.00 92.75 650 GLU A N 1
ATOM 5342 C CA . GLU A 1 650 ? 34.778 -40.971 -18.443 1.00 92.75 650 GLU A CA 1
ATOM 5343 C C . GLU A 1 650 ? 34.929 -39.741 -17.532 1.00 92.75 650 GLU A C 1
ATOM 5345 O O . GLU A 1 650 ? 34.068 -39.498 -16.684 1.00 92.75 650 GLU A O 1
ATOM 5350 N N . ALA A 1 651 ? 35.967 -38.922 -17.735 1.00 93.00 651 ALA A N 1
ATOM 5351 C CA . ALA A 1 651 ? 36.154 -37.668 -17.004 1.00 93.00 651 ALA A CA 1
ATOM 5352 C C . ALA A 1 651 ? 35.034 -36.655 -17.305 1.00 93.00 651 ALA A C 1
ATOM 5354 O O . ALA A 1 651 ? 34.478 -36.054 -16.382 1.00 93.00 651 ALA A O 1
ATOM 5355 N N . ASP A 1 652 ? 34.639 -36.513 -18.573 1.00 93.69 652 ASP A N 1
ATOM 5356 C CA . ASP A 1 652 ? 33.531 -35.642 -18.980 1.00 93.69 652 ASP A CA 1
ATOM 5357 C C . ASP A 1 652 ? 32.202 -36.078 -18.342 1.00 93.69 652 ASP A C 1
ATOM 5359 O O . ASP A 1 652 ? 31.437 -35.241 -17.847 1.00 93.69 652 ASP A O 1
ATOM 5363 N N . GLN A 1 653 ? 31.947 -37.390 -18.287 1.00 95.44 653 GLN A N 1
ATOM 5364 C CA . GLN A 1 653 ? 30.769 -37.960 -17.634 1.00 95.44 653 GLN A CA 1
ATOM 5365 C C . GLN A 1 653 ? 30.782 -37.709 -16.118 1.00 95.44 653 GLN A C 1
ATOM 5367 O O . GLN A 1 653 ? 29.772 -37.277 -15.560 1.00 95.44 653 GLN A O 1
ATOM 5372 N N . LEU A 1 654 ? 31.924 -37.898 -15.448 1.00 96.25 654 LEU A N 1
ATOM 5373 C CA . LEU A 1 654 ? 32.080 -37.605 -14.020 1.00 96.25 654 LEU A CA 1
ATOM 5374 C C . LEU A 1 654 ? 31.890 -36.112 -13.714 1.00 96.25 654 LEU A C 1
ATOM 5376 O O . LEU A 1 654 ? 31.210 -35.770 -12.746 1.00 96.25 654 LEU A O 1
ATOM 5380 N N . HIS A 1 655 ? 32.401 -35.209 -14.557 1.00 96.06 655 HIS A N 1
ATOM 5381 C CA . HIS A 1 655 ? 32.148 -33.771 -14.434 1.00 96.06 655 HIS A CA 1
ATOM 5382 C C . HIS A 1 655 ? 30.675 -33.404 -14.664 1.00 96.06 655 HIS A C 1
ATOM 5384 O O . HIS A 1 655 ? 30.156 -32.491 -14.015 1.00 96.06 655 HIS A O 1
ATOM 5390 N N . ALA A 1 656 ? 29.985 -34.072 -15.592 1.00 95.75 656 ALA A N 1
ATOM 5391 C CA . ALA A 1 656 ? 28.553 -33.879 -15.810 1.00 95.75 656 ALA A CA 1
ATOM 5392 C C . ALA A 1 656 ? 27.726 -34.355 -14.604 1.00 95.75 656 ALA A C 1
ATOM 5394 O O . ALA A 1 656 ? 26.853 -33.623 -14.134 1.00 95.75 656 ALA A O 1
ATOM 5395 N N . ASP A 1 657 ? 28.035 -35.530 -14.056 1.00 95.94 657 ASP A N 1
ATOM 5396 C CA . ASP A 1 657 ? 27.328 -36.083 -12.899 1.00 95.94 657 ASP A CA 1
ATOM 5397 C C . ASP A 1 657 ? 27.611 -35.289 -11.618 1.00 95.94 657 ASP A C 1
ATOM 5399 O O . ASP A 1 657 ? 26.680 -34.983 -10.874 1.00 95.94 657 ASP A O 1
ATOM 5403 N N . ARG A 1 658 ? 28.855 -34.842 -11.404 1.00 97.06 658 ARG A N 1
ATOM 5404 C CA . ARG A 1 658 ? 29.217 -33.915 -10.319 1.00 97.06 658 ARG A CA 1
ATOM 5405 C C . ARG A 1 658 ? 28.420 -32.611 -10.398 1.00 97.06 658 ARG A C 1
ATOM 5407 O O . ARG A 1 658 ? 27.896 -32.154 -9.386 1.00 97.06 658 ARG A O 1
ATOM 5414 N N . ARG A 1 659 ? 28.290 -32.016 -11.593 1.00 96.06 659 ARG A N 1
ATOM 5415 C CA . ARG A 1 659 ? 27.484 -30.795 -11.796 1.00 96.06 659 ARG A CA 1
ATOM 5416 C C . ARG A 1 659 ? 26.016 -31.015 -11.435 1.00 96.06 659 ARG A C 1
ATOM 5418 O O . ARG A 1 659 ? 25.459 -30.202 -10.707 1.00 96.06 659 ARG A O 1
ATOM 5425 N N . ARG A 1 660 ? 25.422 -32.131 -11.868 1.00 97.19 660 ARG A N 1
ATOM 5426 C CA . ARG A 1 660 ? 24.037 -32.495 -11.519 1.00 97.19 660 ARG A CA 1
ATOM 5427 C C . ARG A 1 660 ? 23.845 -32.699 -10.016 1.00 97.19 660 ARG A C 1
ATOM 5429 O O . ARG A 1 660 ? 22.820 -32.298 -9.478 1.00 97.19 660 ARG A O 1
ATOM 5436 N N . LEU A 1 661 ? 24.803 -33.332 -9.335 1.00 97.31 661 LEU A N 1
ATOM 5437 C CA . LEU A 1 661 ? 24.737 -33.533 -7.884 1.00 97.31 661 LEU A CA 1
ATOM 5438 C C . LEU A 1 661 ? 24.859 -32.210 -7.115 1.00 97.31 661 LEU A C 1
ATOM 5440 O O . LEU A 1 661 ? 24.108 -32.004 -6.167 1.00 97.31 661 LEU A O 1
ATOM 5444 N N . MET A 1 662 ? 25.732 -31.294 -7.548 1.00 95.62 662 MET A N 1
ATOM 5445 C CA . MET A 1 662 ? 25.829 -29.952 -6.956 1.00 95.62 662 MET A CA 1
ATOM 5446 C C . MET A 1 662 ? 24.550 -29.129 -7.152 1.00 95.62 662 MET A C 1
ATOM 5448 O O . MET A 1 662 ? 24.143 -28.410 -6.244 1.00 95.62 662 MET A O 1
ATOM 5452 N N . GLU A 1 663 ? 23.902 -29.238 -8.314 1.00 95.56 663 GLU A N 1
ATOM 5453 C CA . GLU A 1 663 ? 22.621 -28.572 -8.575 1.00 95.56 663 GLU A CA 1
ATOM 5454 C C . GLU A 1 663 ? 21.514 -29.118 -7.661 1.00 95.56 663 GLU A C 1
ATOM 5456 O O . GLU A 1 663 ? 20.846 -28.339 -6.988 1.00 95.56 663 GLU A O 1
ATOM 5461 N N . LYS A 1 664 ? 21.417 -30.446 -7.511 1.00 95.62 664 LYS A N 1
ATOM 5462 C CA . LYS A 1 664 ? 20.491 -31.081 -6.557 1.00 95.62 664 LYS A CA 1
ATOM 5463 C C . LYS A 1 664 ? 20.763 -30.699 -5.102 1.00 95.62 664 LYS A C 1
ATOM 5465 O O . LYS A 1 664 ? 19.821 -30.489 -4.348 1.00 95.62 664 LYS A O 1
ATOM 5470 N N . LEU A 1 665 ? 22.032 -30.600 -4.701 1.00 96.50 665 LEU A N 1
ATOM 5471 C CA . LEU A 1 665 ? 22.413 -30.139 -3.361 1.00 96.50 665 LEU A CA 1
ATOM 5472 C C . LEU A 1 665 ? 21.954 -28.697 -3.126 1.00 96.50 665 LEU A C 1
ATOM 5474 O O . LEU A 1 665 ? 21.444 -28.374 -2.058 1.00 96.50 665 LEU A O 1
ATOM 5478 N N . LYS A 1 666 ? 22.085 -27.834 -4.138 1.00 94.75 666 LYS A N 1
ATOM 5479 C CA . LYS A 1 666 ? 21.601 -26.455 -4.070 1.00 94.75 666 LYS A CA 1
ATOM 5480 C C . LYS A 1 666 ? 20.076 -26.394 -3.950 1.00 94.75 666 LYS A C 1
ATOM 5482 O O . LYS A 1 666 ? 19.577 -25.675 -3.091 1.00 94.75 666 LYS A O 1
ATOM 5487 N N . GLU A 1 667 ? 19.352 -27.158 -4.767 1.00 93.69 667 GLU A N 1
ATOM 5488 C CA . GLU A 1 667 ? 17.887 -27.250 -4.703 1.00 93.69 667 GLU A CA 1
ATOM 5489 C C . GLU A 1 667 ? 17.403 -27.751 -3.335 1.00 93.69 667 GLU A C 1
ATOM 5491 O O . GLU A 1 667 ? 16.481 -27.172 -2.762 1.00 93.69 667 GLU A O 1
ATOM 5496 N N . GLU A 1 668 ? 18.041 -28.786 -2.780 1.00 91.25 668 GLU A N 1
ATOM 5497 C CA . GLU A 1 668 ? 17.677 -29.335 -1.469 1.00 91.25 668 GLU A CA 1
ATOM 5498 C C . GLU A 1 668 ? 18.004 -28.351 -0.332 1.00 91.25 668 GLU A C 1
ATOM 5500 O O . GLU A 1 668 ? 17.197 -28.191 0.582 1.00 91.25 668 GLU A O 1
ATOM 5505 N N . ASN A 1 669 ? 19.119 -27.615 -0.415 1.00 91.56 669 ASN A N 1
ATOM 5506 C CA . ASN A 1 669 ? 19.451 -26.555 0.543 1.00 91.56 669 ASN A CA 1
ATOM 5507 C C . ASN A 1 669 ? 18.435 -25.402 0.493 1.00 91.56 669 ASN A C 1
ATOM 5509 O O . ASN A 1 669 ? 17.986 -24.923 1.534 1.00 91.56 669 ASN A O 1
ATOM 5513 N N . GLU A 1 670 ? 18.028 -24.972 -0.705 1.00 91.94 670 GLU A N 1
ATOM 5514 C CA . GLU A 1 670 ? 16.974 -23.965 -0.869 1.00 91.94 670 GLU A CA 1
ATOM 5515 C C . GLU A 1 670 ? 15.626 -24.460 -0.328 1.00 91.94 670 GLU A C 1
ATOM 5517 O O . GLU A 1 670 ? 14.904 -23.703 0.325 1.00 91.94 670 GLU A O 1
ATOM 5522 N N . TRP A 1 671 ? 15.286 -25.727 -0.573 1.00 87.88 671 TRP A N 1
ATOM 5523 C CA . TRP A 1 671 ? 14.066 -26.343 -0.060 1.00 87.88 671 TRP A CA 1
ATOM 5524 C C . TRP A 1 671 ? 14.075 -26.454 1.470 1.00 87.88 671 TRP A C 1
ATOM 5526 O O . TRP A 1 671 ? 13.086 -26.090 2.100 1.00 87.88 671 TRP A O 1
ATOM 5536 N N . SER A 1 672 ? 15.198 -26.857 2.072 1.00 88.56 672 SER A N 1
ATOM 5537 C CA . SER A 1 672 ? 15.385 -26.930 3.527 1.00 88.56 672 SER A CA 1
ATOM 5538 C C . SER A 1 672 ? 15.169 -25.572 4.203 1.00 88.56 672 SER A C 1
ATOM 5540 O O . SER A 1 672 ? 14.412 -25.464 5.168 1.00 88.56 672 SER A O 1
ATOM 5542 N N . VAL A 1 673 ? 15.738 -24.497 3.642 1.00 86.06 673 VAL A N 1
ATOM 5543 C CA . VAL A 1 673 ? 15.542 -23.131 4.157 1.00 86.06 673 VAL A CA 1
ATOM 5544 C C . VAL A 1 673 ? 14.077 -22.699 4.069 1.00 86.06 673 VAL A C 1
ATOM 5546 O O . VAL A 1 673 ? 13.542 -22.153 5.034 1.00 86.06 673 VAL A O 1
ATOM 5549 N N . ARG A 1 674 ? 13.401 -22.960 2.943 1.00 85.62 674 ARG A N 1
ATOM 5550 C CA . ARG A 1 674 ? 11.971 -22.630 2.785 1.00 85.62 674 ARG A CA 1
ATOM 5551 C C . ARG A 1 674 ? 11.097 -23.413 3.760 1.00 85.62 674 ARG A C 1
ATOM 5553 O O . ARG A 1 674 ? 10.190 -22.842 4.353 1.00 85.62 674 ARG A O 1
ATOM 5560 N N . LEU A 1 675 ? 11.395 -24.693 3.959 1.00 79.62 675 LEU A N 1
ATOM 5561 C CA . LEU A 1 675 ? 10.683 -25.548 4.900 1.00 79.62 675 LEU A CA 1
ATOM 5562 C C . LEU A 1 675 ? 10.846 -25.033 6.337 1.00 79.62 675 LEU A C 1
ATOM 5564 O O . LEU A 1 675 ? 9.867 -24.895 7.062 1.00 79.62 675 LEU A O 1
ATOM 5568 N N . LEU A 1 676 ? 12.064 -24.664 6.737 1.00 73.19 676 LEU A N 1
ATOM 5569 C CA . LEU A 1 676 ? 12.327 -24.066 8.048 1.00 73.19 676 LEU A CA 1
ATOM 5570 C C . LEU A 1 676 ? 11.604 -22.729 8.254 1.00 73.19 676 LEU A C 1
ATOM 5572 O O . LEU A 1 676 ? 11.206 -22.431 9.376 1.00 73.19 676 LEU A O 1
ATOM 5576 N N . GLN A 1 677 ? 11.400 -21.945 7.193 1.00 77.50 677 GLN A N 1
ATOM 5577 C CA . GLN A 1 677 ? 10.607 -20.713 7.242 1.00 77.50 677 GLN A CA 1
ATOM 5578 C C . GLN A 1 677 ? 9.105 -20.995 7.355 1.00 77.50 677 GLN A C 1
ATOM 5580 O O . GLN A 1 677 ? 8.430 -20.365 8.162 1.00 77.50 677 GLN A O 1
ATOM 5585 N N . GLU A 1 678 ? 8.580 -21.957 6.597 1.00 73.44 678 GLU A N 1
ATOM 5586 C CA . GLU A 1 678 ? 7.163 -22.349 6.624 1.00 73.44 678 GLU A CA 1
ATOM 5587 C C . GLU A 1 678 ? 6.742 -22.939 7.979 1.00 73.44 678 GLU A C 1
ATOM 5589 O O . GLU A 1 678 ? 5.605 -22.769 8.417 1.00 73.44 678 GLU A O 1
ATOM 5594 N N . TYR A 1 679 ? 7.681 -23.582 8.676 1.00 65.12 679 TYR A N 1
ATOM 5595 C CA . TYR A 1 679 ? 7.507 -24.034 10.052 1.00 65.12 679 TYR A CA 1
ATOM 5596 C C . TYR A 1 679 ? 8.211 -23.135 11.072 1.00 65.12 679 TYR A C 1
ATOM 5598 O O . TYR A 1 679 ? 8.363 -23.557 12.211 1.00 65.12 679 TYR A O 1
ATOM 5606 N N . SER A 1 680 ? 8.621 -21.913 10.738 1.00 61.56 680 SER A N 1
ATOM 5607 C CA . SER A 1 680 ? 8.979 -20.935 11.771 1.00 61.56 680 SER A CA 1
ATOM 5608 C C . SER A 1 680 ? 7.717 -20.606 12.573 1.00 61.56 680 SER A C 1
ATOM 5610 O O . SER A 1 680 ? 6.612 -20.627 12.026 1.00 61.56 680 SER A O 1
ATOM 5612 N N . GLU A 1 681 ? 7.822 -20.460 13.897 1.00 54.06 681 GLU A N 1
ATOM 5613 C CA . GLU A 1 681 ? 6.638 -20.123 14.692 1.00 54.06 681 GLU A CA 1
ATOM 5614 C C . GLU A 1 681 ? 6.024 -18.829 14.153 1.00 54.06 681 GLU A C 1
ATOM 5616 O O . GLU A 1 681 ? 6.746 -17.844 13.995 1.00 54.06 681 GLU A O 1
ATOM 5621 N N . PRO A 1 682 ? 4.708 -18.796 13.872 1.00 45.16 682 PRO A N 1
ATOM 5622 C CA . PRO A 1 682 ? 4.016 -17.523 13.859 1.00 45.16 682 PRO A CA 1
ATOM 5623 C C . PRO A 1 682 ? 4.311 -16.863 15.204 1.00 45.16 682 PRO A C 1
ATOM 5625 O O . PRO A 1 682 ? 4.220 -17.548 16.226 1.00 45.16 682 PRO A O 1
ATOM 5628 N N . ASP A 1 683 ? 4.629 -15.567 15.214 1.00 37.56 683 ASP A N 1
ATOM 5629 C CA . ASP A 1 683 ? 4.537 -14.747 16.421 1.00 37.56 683 ASP A CA 1
ATOM 5630 C C . ASP A 1 683 ? 3.105 -14.894 16.947 1.00 37.56 683 ASP A C 1
ATOM 5632 O O . ASP A 1 683 ? 2.167 -14.207 16.530 1.00 37.56 683 ASP A O 1
ATOM 5636 N N . HIS A 1 684 ? 2.894 -15.896 17.794 1.00 38.91 684 HIS A N 1
ATOM 5637 C CA . HIS A 1 684 ? 1.606 -16.169 18.371 1.00 38.91 684 HIS A CA 1
ATOM 5638 C C . HIS A 1 684 ? 1.355 -15.019 19.335 1.00 38.91 684 HIS A C 1
ATOM 5640 O O . HIS A 1 684 ? 1.947 -14.942 20.410 1.00 38.91 684 HIS A O 1
ATOM 5646 N N . MET A 1 685 ? 0.423 -14.144 18.950 1.00 37.28 685 MET A N 1
ATOM 5647 C CA . MET A 1 685 ? -0.509 -13.525 19.886 1.00 37.28 685 MET A CA 1
ATOM 5648 C C . MET A 1 685 ? -0.890 -14.597 20.905 1.00 37.28 685 MET A C 1
ATOM 5650 O O . MET A 1 685 ? -1.686 -15.488 20.599 1.00 37.28 685 MET A O 1
ATOM 5654 N N . SER A 1 686 ? -0.243 -14.571 22.073 1.00 35.16 686 SER A N 1
ATOM 5655 C CA . SER A 1 686 ? -0.468 -15.574 23.099 1.00 35.16 686 SER A CA 1
ATOM 5656 C C . SER A 1 686 ? -1.944 -15.496 23.461 1.00 35.16 686 SER A C 1
ATOM 5658 O O . SER A 1 686 ? -2.406 -14.484 24.002 1.00 35.16 686 SER A O 1
ATOM 5660 N N . LEU A 1 687 ? -2.701 -16.537 23.134 1.00 39.94 687 LEU A N 1
ATOM 5661 C CA . LEU A 1 687 ? -4.050 -16.714 23.642 1.00 39.94 687 LEU A CA 1
ATOM 5662 C C . LEU A 1 687 ? -3.934 -17.055 25.131 1.00 39.94 687 LEU A C 1
ATOM 5664 O O . LEU A 1 687 ? -4.010 -18.202 25.548 1.00 39.94 687 LEU A O 1
ATOM 5668 N N . GLY A 1 688 ? -3.735 -16.008 25.928 1.00 43.69 688 GLY A N 1
ATOM 5669 C CA . GLY A 1 688 ? -3.702 -16.050 27.381 1.00 43.69 688 GLY A CA 1
ATOM 5670 C C . GLY A 1 688 ? -2.344 -16.433 27.977 1.00 43.69 688 GLY A C 1
ATOM 5671 O O . GLY A 1 688 ? -1.511 -17.039 27.308 1.00 43.69 688 GLY A O 1
ATOM 5672 N N . PRO A 1 689 ? -2.107 -16.065 29.250 1.00 41.16 689 PRO A N 1
ATOM 5673 C CA . PRO A 1 689 ? -0.876 -16.421 29.938 1.00 41.16 689 PRO A CA 1
ATOM 5674 C C . PRO A 1 689 ? -0.773 -17.943 30.045 1.00 41.16 689 PRO A C 1
ATOM 5676 O O . PRO A 1 689 ? -1.718 -18.594 30.502 1.00 41.16 689 PRO A O 1
ATOM 5679 N N . SER A 1 690 ? 0.384 -18.493 29.677 1.00 40.25 690 SER A N 1
ATOM 5680 C CA . SER A 1 690 ? 0.788 -19.850 30.039 1.00 40.25 690 SER A CA 1
ATOM 5681 C C . SER A 1 690 ? 0.606 -20.043 31.544 1.00 40.25 690 SER A C 1
ATOM 5683 O O . SER A 1 690 ? 1.294 -19.432 32.358 1.00 40.25 690 SER A O 1
ATOM 5685 N N . LEU A 1 691 ? -0.346 -20.896 31.920 1.00 47.53 691 LEU A N 1
ATOM 5686 C CA . LEU A 1 691 ? -0.665 -21.271 33.299 1.00 47.53 691 LEU A CA 1
ATOM 5687 C C . LEU A 1 691 ? 0.381 -22.258 33.863 1.00 47.53 691 LEU A C 1
ATOM 5689 O O . LEU A 1 691 ? 0.012 -23.263 34.463 1.00 47.53 691 LEU A O 1
ATOM 5693 N N . LEU A 1 692 ? 1.670 -22.034 33.596 1.00 41.19 692 LEU A N 1
ATOM 5694 C CA . LEU A 1 692 ? 2.751 -22.937 34.007 1.00 41.19 692 LEU A CA 1
ATOM 5695 C C . LEU A 1 692 ? 3.641 -22.393 35.133 1.00 41.19 692 LEU A C 1
ATOM 5697 O O . LEU A 1 692 ? 4.445 -23.160 35.642 1.00 41.19 692 LEU A O 1
ATOM 5701 N N . ASP A 1 693 ? 3.420 -21.166 35.618 1.00 37.12 693 ASP A N 1
ATOM 5702 C CA . ASP A 1 693 ? 4.233 -20.594 36.710 1.00 37.12 693 ASP A CA 1
ATOM 5703 C C . ASP A 1 693 ? 3.493 -20.414 38.047 1.00 37.12 693 ASP A C 1
ATOM 5705 O O . ASP A 1 693 ? 3.972 -19.722 38.942 1.00 37.12 693 ASP A O 1
ATOM 5709 N N . LEU A 1 694 ? 2.331 -21.047 38.234 1.00 38.12 694 LEU A N 1
ATOM 5710 C CA . LEU A 1 694 ? 1.712 -21.132 39.561 1.00 38.12 694 LEU A CA 1
ATOM 5711 C C . LEU A 1 694 ? 1.893 -22.537 40.117 1.00 38.12 694 LEU A C 1
ATOM 5713 O O . LEU A 1 694 ? 1.033 -23.408 39.989 1.00 38.12 694 LEU A O 1
ATOM 5717 N N . ASP A 1 695 ? 3.064 -22.706 40.726 1.00 32.97 695 ASP A N 1
ATOM 5718 C CA . ASP A 1 695 ? 3.377 -23.749 41.689 1.00 32.97 695 ASP A CA 1
ATOM 5719 C C . ASP A 1 695 ? 2.209 -23.907 42.677 1.00 32.97 695 ASP A C 1
ATOM 5721 O O . ASP A 1 695 ? 1.821 -22.981 43.398 1.00 32.97 695 ASP A O 1
ATOM 5725 N N . MET A 1 696 ? 1.592 -25.085 42.643 1.00 37.69 696 MET A N 1
ATOM 5726 C CA . MET A 1 696 ? 0.521 -25.495 43.542 1.00 37.69 696 MET A CA 1
ATOM 5727 C C . MET A 1 696 ? 1.140 -25.843 44.898 1.00 37.69 696 MET A C 1
ATOM 5729 O O . MET A 1 696 ? 1.320 -27.011 45.232 1.00 37.69 696 MET A O 1
ATOM 5733 N N . GLY A 1 697 ? 1.458 -24.811 45.680 1.00 32.03 697 GLY A N 1
ATOM 5734 C CA . GLY A 1 697 ? 1.705 -24.928 47.113 1.00 32.03 697 GLY A CA 1
ATOM 5735 C C . GLY A 1 697 ? 0.385 -25.132 47.857 1.00 32.03 697 GLY A C 1
ATOM 5736 O O . GLY A 1 697 ? -0.506 -24.288 47.804 1.00 32.03 697 GLY A O 1
ATOM 5737 N N . GLU A 1 698 ? 0.272 -26.287 48.502 1.00 35.72 698 GLU A N 1
ATOM 5738 C CA . GLU A 1 698 ? -0.913 -26.848 49.146 1.00 35.72 698 GLU A CA 1
ATOM 5739 C C . GLU A 1 698 ? -1.596 -25.952 50.198 1.00 35.72 698 GLU A C 1
ATOM 5741 O O . GLU A 1 698 ? -0.992 -25.121 50.876 1.00 35.72 698 GLU A O 1
ATOM 5746 N N . ASP A 1 699 ? -2.897 -26.206 50.336 1.00 36.03 699 ASP A N 1
ATOM 5747 C CA . ASP A 1 699 ? -3.861 -25.643 51.276 1.00 36.03 699 ASP A CA 1
ATOM 5748 C C . ASP A 1 699 ? -3.347 -25.364 52.700 1.00 36.03 699 ASP A C 1
ATOM 5750 O O . ASP A 1 699 ? -2.829 -26.249 53.384 1.00 36.03 699 ASP A O 1
ATOM 5754 N N . GLN A 1 700 ? -3.716 -24.192 53.231 1.00 32.56 700 GLN A N 1
ATOM 5755 C CA . GLN A 1 700 ? -4.227 -24.089 54.602 1.00 32.56 700 GLN A CA 1
ATOM 5756 C C . GLN A 1 700 ? -5.050 -22.809 54.828 1.00 32.56 700 GLN A C 1
ATOM 5758 O O . GLN A 1 700 ? -4.540 -21.700 54.938 1.00 32.56 700 GLN A O 1
ATOM 5763 N N . ASN A 1 701 ? -6.368 -23.012 54.894 1.00 33.62 701 ASN A N 1
ATOM 5764 C CA . ASN A 1 701 ? -7.303 -22.449 55.870 1.00 33.62 701 ASN A CA 1
ATOM 5765 C C . ASN A 1 701 ? -6.830 -21.199 56.650 1.00 33.62 701 ASN A C 1
ATOM 5767 O O . ASN A 1 701 ? -6.021 -21.329 57.562 1.00 33.62 701 ASN A O 1
ATOM 5771 N N . CYS A 1 702 ? -7.445 -20.034 56.411 1.00 27.30 702 CYS A N 1
ATOM 5772 C CA . CYS A 1 702 ? -7.900 -19.140 57.486 1.00 27.30 702 CYS A CA 1
ATOM 5773 C C . CYS A 1 702 ? -8.764 -17.992 56.947 1.00 27.30 702 CYS A C 1
ATOM 5775 O O . CYS A 1 702 ? -8.309 -17.046 56.311 1.00 27.30 702 CYS A O 1
ATOM 5777 N N . THR A 1 703 ? -10.041 -18.064 57.296 1.00 34.06 703 THR A N 1
ATOM 5778 C CA . THR A 1 703 ? -10.954 -16.936 57.443 1.00 34.06 703 THR A CA 1
ATOM 5779 C C . THR A 1 703 ? -10.363 -15.848 58.345 1.00 34.06 703 THR A C 1
ATOM 5781 O O . THR A 1 703 ? -10.180 -16.113 59.532 1.00 34.06 703 THR A O 1
ATOM 5784 N N . HIS A 1 704 ? -10.205 -14.609 57.870 1.00 30.14 704 HIS A N 1
ATOM 5785 C CA . HIS A 1 704 ? -10.454 -13.441 58.722 1.00 30.14 704 HIS A CA 1
ATOM 5786 C C . HIS A 1 704 ? -10.730 -12.144 57.956 1.00 30.14 704 HIS A C 1
ATOM 5788 O O . HIS A 1 704 ? -10.052 -11.771 57.006 1.00 30.14 704 HIS A O 1
ATOM 5794 N N . SER A 1 705 ? -11.772 -11.475 58.446 1.00 33.53 705 SER A N 1
ATOM 5795 C CA . SER A 1 705 ? -12.144 -10.083 58.224 1.00 33.53 705 SER A CA 1
ATOM 5796 C C . SER A 1 705 ? -10.981 -9.140 58.549 1.00 33.53 705 SER A C 1
ATOM 5798 O O . SER A 1 705 ? -10.355 -9.284 59.596 1.00 33.53 705 SER A O 1
ATOM 5800 N N . GLY A 1 706 ? -10.749 -8.130 57.709 1.00 28.17 706 GLY A N 1
ATOM 5801 C CA . GLY A 1 706 ? -9.696 -7.141 57.933 1.00 28.17 706 GLY A CA 1
ATOM 5802 C C . GLY A 1 706 ? -9.770 -5.966 56.968 1.00 28.17 706 GLY A C 1
ATOM 5803 O O . GLY A 1 706 ? -9.151 -5.962 55.915 1.00 28.17 706 GLY A O 1
ATOM 5804 N N . ASN A 1 707 ? -10.550 -4.968 57.360 1.00 36.47 707 ASN A N 1
ATOM 5805 C CA . ASN A 1 707 ? -10.595 -3.619 56.814 1.00 36.47 707 ASN A CA 1
ATOM 5806 C C . ASN A 1 707 ? -9.201 -2.960 56.899 1.00 36.47 707 ASN A C 1
ATOM 5808 O O . ASN A 1 707 ? -8.741 -2.778 58.023 1.00 36.47 707 ASN A O 1
ATOM 5812 N N . HIS A 1 708 ? -8.556 -2.557 55.793 1.00 29.11 708 HIS A N 1
ATOM 5813 C CA . HIS A 1 708 ? -7.473 -1.554 55.820 1.00 29.11 708 HIS A CA 1
ATOM 5814 C C . HIS A 1 708 ? -7.297 -0.793 54.493 1.00 29.11 708 HIS A C 1
ATOM 5816 O O . HIS A 1 708 ? -7.078 -1.367 53.430 1.00 29.11 708 HIS A O 1
ATOM 5822 N N . ASN A 1 709 ? -7.382 0.534 54.623 1.00 31.61 709 ASN A N 1
ATOM 5823 C CA . ASN A 1 709 ? -6.831 1.553 53.733 1.00 31.61 709 ASN A CA 1
ATOM 5824 C C . ASN A 1 709 ? -5.307 1.401 53.599 1.00 31.61 709 ASN A C 1
ATOM 5826 O O . ASN A 1 709 ? -4.646 1.121 54.597 1.00 31.61 709 ASN A O 1
ATOM 5830 N N . GLY A 1 710 ? -4.754 1.793 52.446 1.00 28.92 710 GLY A N 1
ATOM 5831 C CA . GLY A 1 710 ? -3.418 2.395 52.406 1.00 28.92 710 GLY A CA 1
ATOM 5832 C C . GLY A 1 710 ? -2.489 1.949 51.277 1.00 28.92 710 GLY A C 1
ATOM 5833 O O . GLY A 1 710 ? -2.009 0.827 51.268 1.00 28.92 710 GLY A O 1
ATOM 5834 N N . GLN A 1 711 ? -2.148 2.933 50.440 1.00 29.17 711 GLN A N 1
ATOM 5835 C CA . GLN A 1 711 ? -0.859 3.129 49.760 1.00 29.17 711 GLN A CA 1
ATOM 5836 C C . GLN A 1 711 ? -0.546 2.345 48.476 1.00 29.17 711 GLN A C 1
ATOM 5838 O O . GLN A 1 711 ? 0.028 1.264 48.453 1.00 29.17 711 GLN A O 1
ATOM 5843 N N . ILE A 1 712 ? -0.811 3.060 47.379 1.00 31.72 712 ILE A N 1
ATOM 5844 C CA . ILE A 1 712 ? -0.105 2.986 46.101 1.00 31.72 712 ILE A CA 1
ATOM 5845 C C . ILE A 1 712 ? 1.368 3.345 46.352 1.00 31.72 712 ILE A C 1
ATOM 5847 O O . ILE A 1 712 ? 1.676 4.496 46.664 1.00 31.72 712 ILE A O 1
ATOM 5851 N N . HIS A 1 713 ? 2.269 2.376 46.195 1.00 30.61 713 HIS A N 1
ATOM 5852 C CA . HIS A 1 713 ? 3.694 2.639 46.018 1.00 30.61 713 HIS A CA 1
ATOM 5853 C C . HIS A 1 713 ? 3.998 2.729 44.519 1.00 30.61 713 HIS A C 1
ATOM 5855 O O . HIS A 1 713 ? 3.859 1.757 43.782 1.00 30.61 713 HIS A O 1
ATOM 5861 N N . GLN A 1 714 ? 4.397 3.925 44.079 1.00 35.78 714 GLN A N 1
ATOM 5862 C CA . GLN A 1 714 ? 5.143 4.130 42.841 1.00 35.78 714 GLN A CA 1
ATOM 5863 C C . GLN A 1 714 ? 6.542 3.532 43.019 1.00 35.78 714 GLN A C 1
ATOM 5865 O O . GLN A 1 714 ? 7.247 3.902 43.959 1.00 35.78 714 GLN A O 1
ATOM 5870 N N . GLN A 1 715 ? 6.944 2.652 42.109 1.00 31.03 715 GLN A N 1
ATOM 5871 C CA . GLN A 1 715 ? 8.345 2.327 41.872 1.00 31.03 715 GLN A CA 1
ATOM 5872 C C . GLN A 1 715 ? 8.712 2.870 40.492 1.00 31.03 715 GLN A C 1
ATOM 5874 O O . GLN A 1 715 ? 8.265 2.365 39.466 1.00 31.03 715 GLN A O 1
ATOM 5879 N N . ASN A 1 716 ? 9.471 3.966 40.514 1.00 31.08 716 ASN A N 1
ATOM 5880 C CA . ASN A 1 716 ? 10.361 4.353 39.432 1.00 31.08 716 ASN A CA 1
ATOM 5881 C C . ASN A 1 716 ? 11.599 3.466 39.566 1.00 31.08 716 ASN A C 1
ATOM 5883 O O . ASN A 1 716 ? 12.299 3.582 40.573 1.00 31.08 716 ASN A O 1
ATOM 5887 N N . GLU A 1 717 ? 11.878 2.633 38.571 1.00 31.47 717 GLU A N 1
ATOM 5888 C CA . GLU A 1 717 ? 13.226 2.116 38.361 1.00 31.47 717 GLU A CA 1
ATOM 5889 C C . GLU A 1 717 ? 13.835 2.797 37.140 1.00 31.47 717 GLU A C 1
ATOM 5891 O O . GLU A 1 717 ? 13.215 2.974 36.091 1.00 31.47 717 GLU A O 1
ATOM 5896 N N . VAL A 1 718 ? 15.035 3.292 37.403 1.00 34.22 718 VAL A N 1
ATOM 5897 C CA . VAL A 1 718 ? 15.956 3.991 36.528 1.00 34.22 718 VAL A CA 1
ATOM 5898 C C . VAL A 1 718 ? 16.822 2.919 35.896 1.00 34.22 718 VAL A C 1
ATOM 5900 O O . VAL A 1 718 ? 17.491 2.216 36.640 1.00 34.22 718 VAL A O 1
ATOM 5903 N N . ASP A 1 719 ? 16.881 2.871 34.569 1.00 30.67 719 ASP A N 1
ATOM 5904 C CA . ASP A 1 719 ? 18.041 2.320 33.875 1.00 30.67 719 ASP A CA 1
ATOM 5905 C C . ASP A 1 719 ? 18.575 3.376 32.908 1.00 30.67 719 ASP A C 1
ATOM 5907 O O . ASP A 1 719 ? 17.981 3.720 31.883 1.00 30.67 719 ASP A O 1
ATOM 5911 N N . GLN A 1 720 ? 19.699 3.952 33.329 1.00 34.03 720 GLN A N 1
ATOM 5912 C CA . GLN A 1 720 ? 20.653 4.650 32.487 1.00 34.03 720 GLN A CA 1
ATOM 5913 C C . GLN A 1 720 ? 21.468 3.589 31.747 1.00 34.03 720 GLN A C 1
ATOM 5915 O O . GLN A 1 720 ? 22.123 2.790 32.401 1.00 34.03 720 GLN A O 1
ATOM 5920 N N . ASP A 1 721 ? 21.502 3.638 30.416 1.00 34.75 721 ASP A N 1
ATOM 5921 C CA . ASP A 1 721 ? 22.789 3.763 29.733 1.00 34.75 721 ASP A CA 1
ATOM 5922 C C . ASP A 1 721 ? 22.655 4.159 28.253 1.00 34.75 721 ASP A C 1
ATOM 5924 O O . ASP A 1 721 ? 22.082 3.456 27.429 1.00 34.75 721 ASP A O 1
ATOM 5928 N N . SER A 1 722 ? 23.248 5.323 27.971 1.00 33.91 722 SER A N 1
ATOM 5929 C CA . SER A 1 722 ? 24.174 5.588 26.869 1.00 33.91 722 SER A CA 1
ATOM 5930 C C . SER A 1 722 ? 23.713 5.393 25.414 1.00 33.91 722 SER A C 1
ATOM 5932 O O . SER A 1 722 ? 23.666 4.283 24.900 1.00 33.91 722 SER A O 1
ATOM 5934 N N . LEU A 1 723 ? 23.573 6.512 24.687 1.00 34.12 723 LEU A N 1
ATOM 5935 C CA . LEU A 1 723 ? 24.451 6.817 23.546 1.00 34.12 723 LEU A CA 1
ATOM 5936 C C . LEU A 1 723 ? 24.385 8.307 23.163 1.00 34.12 723 LEU A C 1
ATOM 5938 O O . LEU A 1 723 ? 23.340 8.952 23.172 1.00 34.12 723 LEU A O 1
ATOM 5942 N N . GLU A 1 724 ? 25.574 8.831 22.899 1.00 36.00 724 GLU A N 1
ATOM 5943 C CA . GLU A 1 724 ? 25.967 10.226 22.749 1.00 36.00 724 GLU A CA 1
ATOM 5944 C C . GLU A 1 724 ? 25.402 10.894 21.486 1.00 36.00 724 GLU A C 1
ATOM 5946 O O . GLU A 1 724 ? 25.476 10.337 20.393 1.00 36.00 724 GLU A O 1
ATOM 5951 N N . ALA A 1 725 ? 24.972 12.154 21.601 1.00 33.75 725 ALA A N 1
ATOM 5952 C CA . ALA A 1 725 ? 25.068 13.109 20.499 1.00 33.75 725 ALA A CA 1
ATOM 5953 C C . ALA A 1 725 ? 25.205 14.540 21.038 1.00 33.75 725 ALA A C 1
ATOM 5955 O O . ALA A 1 725 ? 24.347 15.079 21.735 1.00 33.75 725 ALA A O 1
ATOM 5956 N N . VAL A 1 726 ? 26.349 15.125 20.709 1.00 33.34 726 VAL A N 1
ATOM 5957 C CA . VAL A 1 726 ? 26.828 16.465 21.039 1.00 33.34 726 VAL A CA 1
ATOM 5958 C C . VAL A 1 726 ? 25.858 17.550 20.551 1.00 33.34 726 VAL A C 1
ATOM 5960 O O . VAL A 1 726 ? 25.477 17.568 19.386 1.00 33.34 726 VAL A O 1
ATOM 5963 N N . SER A 1 727 ? 25.525 18.512 21.415 1.00 33.75 727 SER A N 1
ATOM 5964 C CA . SER A 1 727 ? 24.963 19.817 21.030 1.00 33.75 727 SER A CA 1
ATOM 5965 C C . SER A 1 727 ? 25.785 20.941 21.670 1.00 33.75 727 SER A C 1
ATOM 5967 O O . SER A 1 727 ? 26.071 20.863 22.868 1.00 33.75 727 SER A O 1
ATOM 5969 N N . PRO A 1 728 ? 26.172 21.998 20.929 1.00 46.94 728 PRO A N 1
ATOM 5970 C CA . PRO A 1 728 ? 26.846 23.147 21.508 1.00 46.94 728 PRO A CA 1
ATOM 5971 C C . PRO A 1 728 ? 25.831 24.164 22.053 1.00 46.94 728 PRO A C 1
ATOM 5973 O O . PRO A 1 728 ? 25.064 24.784 21.327 1.00 46.94 728 PRO A O 1
ATOM 5976 N N . ASN A 1 729 ? 25.858 24.298 23.374 1.00 35.44 729 ASN A N 1
ATOM 5977 C CA . ASN A 1 729 ? 25.852 25.532 24.160 1.00 35.44 729 ASN A CA 1
ATOM 5978 C C . ASN A 1 729 ? 25.587 26.865 23.414 1.00 35.44 729 ASN A C 1
ATOM 5980 O O . ASN A 1 729 ? 26.500 27.349 22.752 1.00 35.44 729 ASN A O 1
ATOM 5984 N N . ILE A 1 730 ? 24.434 27.516 23.653 1.00 39.81 730 ILE A N 1
ATOM 5985 C CA . ILE A 1 730 ? 24.306 28.990 23.731 1.00 39.81 730 ILE A CA 1
ATOM 5986 C C . ILE A 1 730 ? 23.233 29.353 24.778 1.00 39.81 730 ILE A C 1
ATOM 5988 O O . ILE A 1 730 ? 22.054 29.038 24.637 1.00 39.81 730 ILE A O 1
ATOM 5992 N N . THR A 1 731 ? 23.672 30.026 25.839 1.00 40.72 731 THR A N 1
ATOM 5993 C CA . THR A 1 731 ? 22.884 30.711 26.875 1.00 40.72 731 THR A CA 1
ATOM 5994 C C . THR A 1 731 ? 22.136 31.942 26.330 1.00 40.72 731 THR A C 1
ATOM 5996 O O . THR A 1 731 ? 22.662 32.628 25.455 1.00 40.72 731 THR A O 1
ATOM 5999 N N . PRO A 1 732 ? 20.954 32.303 26.870 1.00 44.69 732 PRO A N 1
ATOM 6000 C CA . PRO A 1 732 ? 20.233 33.517 26.484 1.00 44.69 732 PRO A CA 1
ATOM 6001 C C . PRO A 1 732 ? 20.624 34.719 27.370 1.00 44.69 732 PRO A C 1
ATOM 6003 O O . PRO A 1 732 ? 21.057 34.519 28.510 1.00 44.69 732 PRO A O 1
ATOM 6006 N N . PRO A 1 733 ? 20.390 35.967 26.922 1.00 45.69 733 PRO A N 1
ATOM 6007 C CA . PRO A 1 733 ? 20.221 37.097 27.828 1.00 45.69 733 PRO A CA 1
ATOM 6008 C C . PRO A 1 733 ? 18.795 37.698 27.772 1.00 45.69 733 PRO A C 1
ATOM 6010 O O . PRO A 1 733 ? 18.024 37.388 26.864 1.00 45.69 733 PRO A O 1
ATOM 6013 N N . PRO A 1 734 ? 18.428 38.508 28.784 1.00 54.12 734 PRO A N 1
ATOM 6014 C CA . PRO A 1 734 ? 17.052 38.764 29.213 1.00 54.12 734 PRO A CA 1
ATOM 6015 C C . PRO A 1 734 ? 16.464 39.982 28.479 1.00 54.12 734 PRO A C 1
ATOM 6017 O O . PRO A 1 734 ? 17.194 40.884 28.078 1.00 54.12 734 PRO A O 1
ATOM 6020 N N . THR A 1 735 ? 15.167 40.062 28.203 1.00 43.81 735 THR A N 1
ATOM 6021 C CA . THR A 1 735 ? 14.025 40.354 29.092 1.00 43.81 735 THR A CA 1
ATOM 6022 C C . THR A 1 735 ? 12.776 40.265 28.225 1.00 43.81 735 THR A C 1
ATOM 6024 O O . THR A 1 735 ? 12.894 40.632 27.032 1.00 43.81 735 THR A O 1
#

Solvent-accessible surface area (backbone atoms only — not comparable to full-atom values): 41450 Å² total; per-residue (Å²): 113,66,67,59,50,51,53,50,49,52,50,48,50,72,74,51,64,54,71,67,59,50,51,53,51,50,50,50,50,54,50,50,54,49,50,54,51,52,53,51,53,52,54,52,53,49,53,53,50,52,52,51,51,52,54,51,50,55,54,49,52,55,5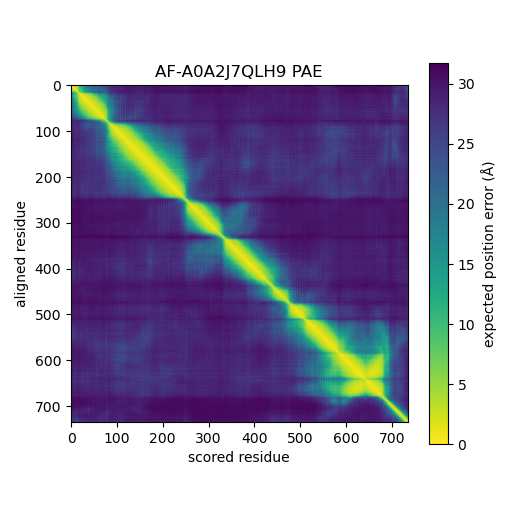0,52,55,50,52,50,54,53,52,58,62,62,73,73,72,89,84,76,96,76,60,57,68,66,49,44,52,51,45,52,52,50,46,50,52,46,52,55,48,49,52,50,50,52,50,51,52,52,53,49,53,52,50,51,53,51,51,54,53,49,52,52,51,53,53,50,50,55,50,52,53,51,50,52,51,50,50,51,54,49,51,52,53,50,51,55,49,52,52,51,49,51,51,51,50,52,52,51,50,54,52,51,52,55,47,51,55,49,52,54,53,51,52,51,53,49,51,54,53,52,52,52,50,50,55,49,51,52,50,50,52,50,49,51,53,51,49,53,51,52,53,50,53,51,52,50,52,52,50,54,49,50,54,49,49,55,51,47,52,52,46,54,52,48,50,54,48,46,51,52,48,45,53,49,48,50,50,52,40,50,60,33,51,77,66,61,82,91,87,85,90,90,75,84,75,57,64,65,50,51,56,53,52,52,56,50,52,55,54,50,54,53,50,50,55,52,52,53,52,49,53,54,48,54,54,52,53,51,55,51,54,52,51,54,52,55,50,53,53,49,52,54,51,51,51,56,50,49,57,49,47,57,52,48,53,53,45,52,61,53,45,70,75,54,72,86,66,88,81,89,80,89,80,53,72,68,57,52,49,51,49,50,51,53,50,50,50,49,50,51,53,49,55,51,49,51,48,54,49,51,52,51,50,51,53,48,52,51,50,53,50,52,52,50,51,52,50,52,52,52,52,52,49,53,50,50,55,49,50,52,51,55,50,51,50,51,50,53,52,52,52,52,51,51,52,54,51,50,54,52,49,52,52,53,49,52,49,48,51,52,54,50,49,54,54,48,53,62,52,52,68,60,58,69,71,71,62,75,70,62,64,68,61,58,64,58,54,55,62,58,51,55,60,54,51,59,54,52,55,54,52,49,60,62,53,62,75,72,67,83,74,88,88,63,80,65,67,50,51,55,50,47,55,50,46,54,52,48,50,53,51,48,50,53,50,52,49,50,48,51,52,52,52,50,59,70,61,51,58,63,66,57,51,53,49,52,52,50,50,52,52,49,52,54,49,50,55,51,47,52,54,51,51,51,52,48,53,48,53,50,49,55,49,53,53,49,51,51,53,49,52,50,52,50,52,49,50,52,55,50,52,53,52,49,51,55,50,51,52,50,52,48,52,51,51,50,56,52,38,61,71,31,83,75,44,32,63,52,49,54,51,48,53,54,50,49,54,51,48,54,50,51,51,50,52,50,50,52,55,51,48,53,52,48,48,55,51,48,54,52,43,51,52,54,41,50,52,40,51,51,53,48,51,52,46,63,73,70,48,76,85,45,73,68,51,47,53,49,48,52,50,43,55,51,52,38,50,54,44,54,50,51,44,50,54,50,52,55,49,45,55,52,51,54,56,75,66,43,79,71,87,66,78,68,88,60,81,79,87,78,81,73,79,84,75,76,90,77,91,80,92,76,91,78,93,78,88,84,81,89,78,86,79,88,82,84,82,88,79,89,84,89,79,92,76,86,86,80,85,85,85,90,132

Secondary structure (DSSP, 8-state):
-HHHHHHHHHHHHHHS--HHHHHHHHHHHHHHHHHHHHHHHHHHHHHHHHHHHHHHHHHHHHHHHHHHHHHHHHTT----SSSHHHHHHHHHHHHHHHHHHHHHHHHHHHHHHHHHHHHHHHHHHHHHHHHHHHHHHHHHHHHHHHHHHHHHHHHHHHHHHHHHHHHHHHHHHHHHHHHHHHHHHHHHHHHHHHHHHHHHHHHHHHHHHHHHHHHHHHHHHHHHHHHHHHHHHHHHHHHHHHHHHTT--------SSSHHHHHHHHHHHHHHHHHHHHHHHHHHHHHHHHHHHHHHHHHHHHHHHHHHHHHHHHHHHHHHHHHHTTTTS-------HHHHHHHHHHHHHHHHHHHHHHHHHHHHHHHHHHHHHHHHHHHHHHHHHHHHHHHHHHHHHHHHHHHHHHHHHHHHHHHHHHHHHHHHHHHHHHHHHHHTTTGGGTHHHHHHHHHHHHHHHHHHHHHHHHHHTT------TTHHHHHHHHHHHHHHHHHHHHHHHHHHHHHHT-THHHHHHHHHHHHHHHHHHHHHHHHHHHHHHHHHHHHHHHHHHHHHHHHHHHHHHHHHHHHHHHHHHHHHHHH-TTHHHHHHHHHHHHHHHHHHHHHHHHHHHHHHHHHHHHHHHHHHHHHHHHHHHHHH---SHHHHHHHHHHHHHHHHHHHHHHHHHHHHHHHHHHTSPP----SS--TTS------------------------------------------

Mean predicted aligned error: 25.33 Å

pLDDT: mean 77.07, std 18.47, range [27.3, 97.62]